Protein AF-A0A945ADV2-F1 (afdb_monomer)

Radius of gyration: 23.82 Å; Cα contacts (8 Å, |Δi|>4): 650; chains: 1; bounding box: 67×57×73 Å

Nearest PDB structures (foldseek):
  8qcz-assembly1_A  TM=7.967E-01  e=1.293E-04  Homo sapiens
  7ckr-assembly1_A  TM=7.536E-01  e=7.259E-02  Homo sapiens
  6m20-assembly3_C  TM=5.497E-01  e=1.078E-02  Plasmodium falciparum
  6rw3-assembly3_C  TM=5.373E-01  e=2.592E-02  Plasmodium falciparum
  6oop-assembly1_A  TM=4.706E-01  e=1.534E+00  Escherichia coli

Solvent-accessible surface area (backbone atoms only — not comparable to full-atom values): 22846 Å² total; per-residue (Å²): 105,57,68,54,48,44,46,34,51,64,54,37,56,78,65,47,19,10,28,49,30,8,37,59,48,13,55,56,53,28,46,61,48,50,45,70,58,49,49,61,51,50,24,48,51,33,42,73,72,71,43,55,74,81,51,16,57,55,52,38,52,50,51,55,51,50,52,54,51,52,51,52,53,47,50,68,74,76,54,64,67,32,84,94,38,40,66,72,58,36,38,73,70,68,77,39,82,73,89,69,84,81,75,59,35,56,59,56,31,70,68,37,67,44,43,56,36,44,11,53,43,32,10,47,21,47,2,45,51,55,32,46,71,72,40,35,27,56,48,35,21,74,76,70,67,38,55,65,68,60,13,41,51,58,33,41,57,48,42,56,41,23,70,48,30,7,23,49,18,0,40,55,11,25,54,32,26,75,77,50,38,69,63,20,14,42,51,43,28,28,52,31,26,37,51,21,10,51,29,31,36,53,32,30,68,50,87,49,67,73,60,29,53,54,32,40,50,55,19,35,41,25,31,31,15,25,46,4,10,48,44,36,43,56,64,72,75,41,72,88,23,34,59,39,38,48,43,51,22,54,50,20,16,60,52,26,20,52,57,54,46,53,50,73,67,37,89,91,51,54,72,43,55,42,39,31,52,49,11,52,50,22,34,60,44,22,61,41,43,77,62,56,72,77,56,72,65,61,46,50,51,53,47,54,51,28,54,49,54,51,48,54,49,46,63,73,39,69,86,72,81,83,88,82,86,89,71,59,75,79,60,46,68,79,64,62,48,74,65,40,53,49,37,30,52,50,9,47,53,33,19,54,50,15,52,52,39,69,77,38,45,75,58,43,26,53,60,45,76,37,95,52,76,67,21,44,52,50,34,52,48,46,32,46,27,21,32,52,22,10,47,29,23,33,56,8,38,60,24,38,58,24,23,47,51,38,31,55,45,42,51,48,41,47,66,66,64,32,63,86,57,54,92,84,43,94,62,59,61,56,54,53,48,50,51,51,34,53,52,24,53,49,32,42,71,75,37,42,46,87,81,15,55,46,39,66,67,77,105

Mean predicted aligned error: 9.59 Å

Secondary structure (DSSP, 8-state):
-HHHHHHHHHHS-TTTHHHHHHHHHHHHHHHHHHHHHHHHHHHHHHHHTT--HHHHHHHHHHHHHHHHHHHHHHHHHH--SBTTB-HHHHHHTT-S--------HHHHHHH-HHHHHHHHHHHHHHHHHHHHHHHHHHHHHHHH---HHHHHHHHHHHHHGGGTHHHHHHHHHHHHHHHHHHHHHHHHHHHHHHHHHHHHHHHHT--SHHHHHHHHHHHHHHHHHHHHHHHHHGGGT-STTHHHHHHHHHHHHHHHHHHHHHHHT-TT--HHHHHHHHHHHHHHHHGGGGG----HHHHHHHHHHHHHHHHHHHHHHTTS--------HHHHHTT--HHHHHHHHHHHHHHHHHHHHHHTHHHHHHHTTSSSHHHHHHHHHHHHIIIIIHHHHHHTSSHHHHHHHHHHHHHHHHHHTSTTS-TTSS--HHHHHHHHHHHHHHHHHH-S-SSSHHHHHH-

pLDDT: mean 84.76, std 11.33, range [42.41, 98.5]

Foldseek 3Di:
DLVQLLQLLQADFLLCSLLSNLQSVLVVLLVLLVCVVVLVVQLVVVVVVVDDNVVSNVVSVVVVVVVVVVVVVCCVPVDASYPVGHPVVCVVVVNDDDPDPPPCLLVVLVPQPLLVLLLQLLLLQLLVLLQLLVCQLVCCCVQVVDDSLVSNLLSSLLSNLSNPLSSVLSNCLSVLCLVPNLVRLLVSLLVLLLQLLVLLLVLLPDNDVLVNSVSSNSNSSSSSSNNSSSSSNLCLQDVSSSSSSSVSSVVSSVVSNVVLNVLVVDPVDDSSRSSNVSSVSSNVSSVSSVVNDDDPVSRVVSNVSNVVVVVVVCVVCVVPDDDDDDDDPVVCVVVDDPLLVVQQVLLVVLLVVLSVCVVVVVVQLVLLPHDDSVSSNLSSLSSSLSNVLSPCSNQQHVNLVSLVSNLVNLVSCCVRVCVVPDPPDPDCVNVVSVVSNVSSVVCNVVDRDDRHPVNVVVD

Sequence (459 aa):
FVITQYHTSVMFAPNCVGTANATSAGWGNLGGGVTQIIMPLIFAVFIALGFGDFWSWRLSMVVAGVVCIITGIAYYFFTTDLPDGNFKELRAQGKYRTKEKVSGTFWEAAKDRRVWALFLIYGTCFGIELTINNIAALYFKDYFGLGLKTAGLVAGLFGLMNIFARTTGGIIGDLFGQHAGLKGRVRWLFIALCVEGVALMVFSQMKVLPIAIGSMIVFSLFVQMSEGATYSVVPFINKRALGSVAGIVGAGGNMGAVCAGFLFRSEALTWPQALLILGVVVFCFSFLTYLVTFEPEAEAEAKKETDRAVQERKEAIAGKERGIDIPMIPEMLSKLQPMDILRVYLGIALALKGIYFILNMDEVERLAGGVGLMEDVVAWFVVFAHVVGGACLAIGFVTRLSAGLNAAVLLGAIMFVHSNEGLFAASQGLQLSLFALVTLLLLIWRGSGRYSVDHLFKT

Structure (mmCIF, N/CA/C/O backbone):
data_AF-A0A945ADV2-F1
#
_entry.id   AF-A0A945ADV2-F1
#
loop_
_atom_site.group_PDB
_atom_site.id
_atom_site.type_symbol
_atom_site.label_atom_id
_atom_site.label_alt_id
_atom_site.label_comp_id
_atom_site.label_asym_id
_atom_site.label_entity_id
_atom_site.label_seq_id
_atom_site.pdbx_PDB_ins_code
_atom_site.Cartn_x
_atom_site.Cartn_y
_atom_site.Cartn_z
_atom_site.occupancy
_atom_site.B_iso_or_equiv
_atom_site.auth_seq_id
_atom_site.auth_comp_id
_atom_site.auth_asym_id
_atom_site.auth_atom_id
_atom_site.pdbx_PDB_model_num
ATOM 1 N N . PHE A 1 1 ? 6.226 0.079 12.571 1.00 80.25 1 PHE A N 1
ATOM 2 C CA . PHE A 1 1 ? 4.929 -0.510 12.184 1.00 80.25 1 PHE A CA 1
ATOM 3 C C . PHE A 1 1 ? 3.993 -0.737 13.375 1.00 80.25 1 PHE A C 1
ATOM 5 O O . PHE A 1 1 ? 3.040 0.015 13.491 1.00 80.25 1 PHE A O 1
ATOM 12 N N . VAL A 1 2 ? 4.241 -1.693 14.288 1.00 82.31 2 VAL A N 1
ATOM 13 C CA . VAL A 1 2 ? 3.285 -2.024 15.380 1.00 82.31 2 VAL A CA 1
ATOM 14 C C . VAL A 1 2 ? 2.953 -0.825 16.276 1.00 82.31 2 VAL A C 1
ATOM 16 O O . VAL A 1 2 ? 1.782 -0.564 16.528 1.00 82.31 2 VAL A O 1
ATOM 19 N N . ILE A 1 3 ? 3.970 -0.065 16.703 1.00 85.56 3 ILE A N 1
ATOM 20 C CA . ILE A 1 3 ? 3.783 1.163 17.498 1.00 85.56 3 ILE A CA 1
ATOM 21 C C . ILE A 1 3 ? 2.885 2.150 16.748 1.00 85.56 3 ILE A C 1
ATOM 23 O O . ILE A 1 3 ? 1.930 2.660 17.317 1.00 85.56 3 ILE A O 1
ATOM 27 N N . THR A 1 4 ? 3.154 2.358 15.457 1.00 88.12 4 THR A N 1
ATOM 28 C CA . THR A 1 4 ? 2.359 3.224 14.583 1.00 88.12 4 THR A CA 1
ATOM 29 C C . THR A 1 4 ? 0.907 2.768 14.535 1.00 88.12 4 THR A C 1
ATOM 31 O O . THR A 1 4 ? 0.040 3.577 14.816 1.00 88.12 4 THR A O 1
ATOM 34 N N . GLN A 1 5 ? 0.646 1.482 14.266 1.00 86.62 5 GLN A N 1
ATOM 35 C CA . GLN A 1 5 ? -0.713 0.935 14.169 1.00 86.62 5 GLN A CA 1
ATOM 36 C C . GLN A 1 5 ? -1.489 1.048 15.479 1.00 86.62 5 GLN A C 1
ATOM 38 O O . GLN A 1 5 ? -2.666 1.400 15.472 1.00 86.62 5 GLN A O 1
ATOM 43 N N . TYR A 1 6 ? -0.831 0.779 16.609 1.00 87.38 6 TYR A N 1
ATOM 44 C CA . TYR A 1 6 ? -1.424 1.001 17.922 1.00 87.38 6 TYR A CA 1
ATOM 45 C C . TYR A 1 6 ? -1.772 2.481 18.113 1.00 87.38 6 TYR A C 1
ATOM 47 O O . TYR A 1 6 ? -2.902 2.804 18.467 1.00 87.38 6 TYR A O 1
ATOM 55 N N . HIS A 1 7 ? -0.821 3.372 17.829 1.00 89.06 7 HIS A N 1
ATOM 56 C CA . HIS A 1 7 ? -0.979 4.799 18.062 1.00 89.06 7 HIS A CA 1
ATOM 57 C C . HIS A 1 7 ? -2.060 5.426 17.169 1.00 89.06 7 HIS A C 1
ATOM 59 O 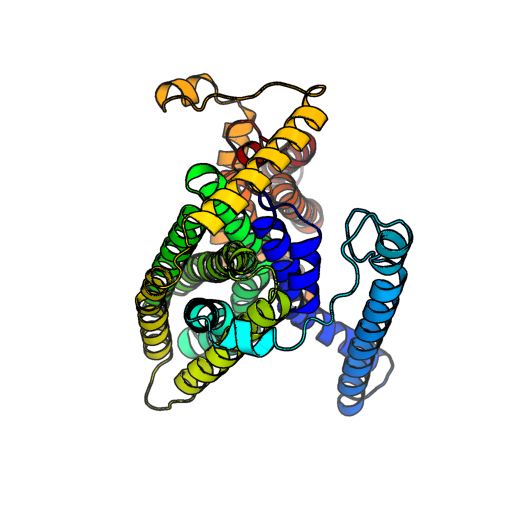O . HIS A 1 7 ? -2.933 6.134 17.660 1.00 89.06 7 HIS A O 1
ATOM 65 N N . THR A 1 8 ? -2.087 5.113 15.871 1.00 89.12 8 THR A N 1
ATOM 66 C CA . THR A 1 8 ? -3.159 5.587 14.985 1.00 89.12 8 THR A CA 1
ATOM 67 C C . THR A 1 8 ? -4.518 5.022 15.380 1.00 89.12 8 THR A C 1
ATOM 69 O O . THR A 1 8 ? -5.509 5.743 15.331 1.00 89.12 8 THR A O 1
ATOM 72 N N . SER A 1 9 ? -4.578 3.779 15.860 1.00 86.81 9 SER A N 1
ATOM 73 C CA . SER A 1 9 ? -5.843 3.176 16.292 1.00 86.81 9 SER A CA 1
ATOM 74 C C . SER A 1 9 ? -6.433 3.804 17.560 1.00 86.81 9 SER A C 1
ATOM 76 O O . SER A 1 9 ? -7.646 3.764 17.730 1.00 86.81 9 SER A O 1
ATOM 78 N N . VAL A 1 10 ? -5.607 4.373 18.447 1.00 87.81 10 VAL A N 1
ATOM 79 C CA . VAL A 1 10 ? -6.088 5.100 19.643 1.00 87.81 10 VAL A CA 1
ATOM 80 C C . VAL A 1 10 ? -6.312 6.594 19.385 1.00 87.81 10 VAL A C 1
ATOM 82 O O . VAL A 1 10 ? -7.038 7.235 20.139 1.00 87.81 10 VAL A O 1
ATOM 85 N N . MET A 1 11 ? -5.710 7.141 18.325 1.00 89.44 11 MET A N 1
ATOM 86 C CA . MET A 1 11 ? -5.826 8.552 17.936 1.00 89.44 11 MET A CA 1
ATOM 87 C C . MET A 1 11 ? -7.062 8.858 17.092 1.00 89.44 11 MET A C 1
ATOM 89 O O . MET A 1 11 ? -7.587 9.968 17.151 1.00 89.44 11 MET A O 1
ATOM 93 N N . PHE A 1 12 ? -7.515 7.902 16.282 1.00 89.00 12 PHE A N 1
ATOM 94 C CA . PHE A 1 12 ? -8.583 8.126 15.313 1.00 89.00 12 PHE A CA 1
ATOM 95 C C . PHE A 1 12 ? -9.857 7.373 15.680 1.00 89.00 12 PHE A C 1
ATOM 97 O O . PHE A 1 12 ? -9.830 6.240 16.158 1.00 89.00 12 PHE A O 1
ATOM 104 N N . ALA A 1 13 ? -10.994 8.019 15.429 1.00 85.12 13 ALA A N 1
ATOM 105 C CA . ALA A 1 13 ? -12.302 7.469 15.737 1.00 85.12 13 ALA A CA 1
ATOM 106 C C . ALA A 1 13 ? -12.681 6.300 14.796 1.00 85.12 13 ALA A C 1
ATOM 108 O O . ALA A 1 13 ? -12.199 6.227 13.659 1.00 85.12 13 ALA A O 1
ATOM 109 N N . PRO A 1 14 ? -13.588 5.395 15.220 1.00 82.25 14 PRO A N 1
ATOM 110 C CA . PRO A 1 14 ? -13.982 4.210 14.448 1.00 82.25 14 PRO A CA 1
ATOM 111 C C . PRO A 1 14 ? -14.476 4.457 13.021 1.00 82.25 14 PRO A C 1
ATOM 113 O O . PRO A 1 14 ? -14.420 3.550 12.194 1.00 82.25 14 PRO A O 1
ATOM 116 N N . ASN A 1 15 ? -14.960 5.660 12.715 1.00 78.69 15 ASN A N 1
ATOM 117 C CA . ASN A 1 15 ? -15.434 6.045 11.388 1.00 78.69 15 ASN A CA 1
ATOM 118 C C . ASN A 1 15 ? -14.303 6.320 10.379 1.00 78.69 15 ASN A C 1
ATOM 120 O O . ASN A 1 15 ? -14.585 6.318 9.183 1.00 78.69 15 ASN A O 1
ATOM 124 N N . CYS A 1 16 ? -13.067 6.565 10.834 1.00 82.94 16 CYS A N 1
ATOM 125 C CA . CYS A 1 16 ? -11.906 6.866 9.980 1.00 82.94 16 CYS A CA 1
ATOM 126 C C . CYS A 1 16 ? -10.620 6.105 10.359 1.00 82.94 16 CYS A C 1
ATOM 128 O O . CYS A 1 16 ? -9.561 6.324 9.763 1.00 82.94 16 CYS A O 1
ATOM 130 N N . VAL A 1 17 ? -10.683 5.221 11.359 1.00 87.06 17 VAL A N 1
ATOM 131 C CA . VAL A 1 17 ? -9.510 4.499 11.871 1.00 87.06 17 VAL A CA 1
ATOM 132 C C . VAL A 1 17 ? -8.851 3.613 10.809 1.00 87.06 17 VAL A C 1
ATOM 134 O O . VAL A 1 17 ? -7.625 3.504 10.785 1.00 87.06 17 VAL A O 1
ATOM 137 N N . GLY A 1 18 ? -9.629 3.027 9.889 1.00 86.12 18 GLY A N 1
ATOM 138 C CA . GLY A 1 18 ? -9.088 2.223 8.794 1.00 86.12 18 GLY A CA 1
ATOM 139 C C . GLY A 1 18 ? -8.242 3.062 7.844 1.00 86.12 18 GLY A C 1
ATOM 140 O O . GLY A 1 18 ? -7.114 2.692 7.526 1.00 86.12 18 GLY A O 1
ATOM 141 N N . THR A 1 19 ? -8.742 4.234 7.465 1.00 85.12 19 THR A N 1
ATOM 142 C CA . THR A 1 19 ? -8.039 5.231 6.652 1.00 85.12 19 THR A CA 1
ATOM 143 C C . THR A 1 19 ? -6.745 5.679 7.319 1.00 85.12 19 THR A C 1
ATOM 145 O O . THR A 1 19 ? -5.693 5.697 6.676 1.00 85.12 19 THR A O 1
ATOM 148 N N . ALA A 1 20 ? -6.798 6.017 8.610 1.00 87.06 20 ALA A N 1
ATOM 149 C CA . ALA A 1 20 ? -5.639 6.493 9.357 1.00 87.06 20 ALA A CA 1
ATOM 150 C C . ALA A 1 20 ? -4.543 5.422 9.460 1.00 87.06 20 ALA A C 1
ATOM 152 O O . ALA A 1 20 ? -3.382 5.685 9.138 1.00 8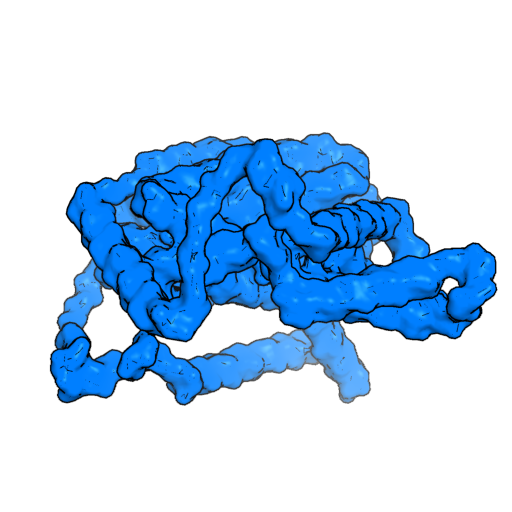7.06 20 ALA A O 1
ATOM 153 N N . ASN A 1 21 ? -4.921 4.198 9.841 1.00 89.00 21 ASN A N 1
ATOM 154 C CA . ASN A 1 21 ? -4.012 3.057 9.930 1.00 89.00 21 ASN A CA 1
ATOM 155 C C . ASN A 1 21 ? -3.393 2.698 8.579 1.00 89.00 21 ASN A C 1
ATOM 157 O O . ASN A 1 21 ? -2.191 2.437 8.493 1.00 89.00 21 ASN A O 1
ATOM 161 N N . ALA A 1 22 ? -4.204 2.683 7.521 1.00 87.88 22 ALA A N 1
ATOM 162 C CA . ALA A 1 22 ? -3.747 2.335 6.187 1.00 87.88 22 ALA A CA 1
ATOM 163 C C . ALA A 1 22 ? -2.818 3.404 5.599 1.00 87.88 22 ALA A C 1
ATOM 165 O O . ALA A 1 22 ? -1.824 3.061 4.963 1.00 87.88 22 ALA A O 1
ATOM 166 N N . THR A 1 23 ? -3.093 4.684 5.860 1.00 86.19 23 THR A N 1
ATOM 167 C CA . THR A 1 23 ? -2.249 5.797 5.401 1.00 86.19 23 THR A CA 1
ATOM 168 C C . THR A 1 23 ? -0.904 5.815 6.104 1.00 86.19 23 THR A C 1
ATOM 170 O O . THR A 1 23 ? 0.130 5.886 5.442 1.00 86.19 23 THR A O 1
ATOM 173 N N . SER A 1 24 ? -0.895 5.689 7.434 1.00 87.75 24 SER A N 1
ATOM 174 C CA . SER A 1 24 ? 0.354 5.660 8.197 1.00 87.75 24 SER A CA 1
ATOM 175 C C . SER A 1 24 ? 1.222 4.456 7.818 1.00 87.75 24 SER A C 1
ATOM 177 O O . SER A 1 24 ? 2.439 4.586 7.686 1.00 87.75 24 SER A O 1
ATOM 179 N N . ALA A 1 25 ? 0.605 3.294 7.580 1.00 85.50 25 ALA A N 1
ATOM 180 C CA . ALA A 1 25 ? 1.302 2.109 7.097 1.00 85.50 25 ALA A CA 1
ATOM 181 C C . ALA A 1 25 ? 1.813 2.249 5.658 1.00 85.50 25 ALA A C 1
ATOM 183 O O . ALA A 1 25 ? 2.952 1.878 5.394 1.00 85.50 25 ALA A O 1
ATOM 184 N N . GLY A 1 26 ? 1.001 2.784 4.740 1.00 82.31 26 GLY A N 1
ATOM 185 C CA . GLY A 1 26 ? 1.375 2.965 3.333 1.00 82.31 26 GLY A CA 1
ATOM 186 C C . GLY A 1 26 ? 2.580 3.885 3.177 1.00 82.31 26 GLY A C 1
ATOM 187 O O . GLY A 1 26 ? 3.540 3.546 2.490 1.00 82.31 26 GLY A O 1
ATOM 188 N N . TRP A 1 27 ? 2.601 4.996 3.917 1.00 81.00 27 TRP A N 1
ATOM 189 C CA . TRP A 1 27 ? 3.775 5.869 3.995 1.00 81.00 27 TRP A CA 1
ATOM 190 C C . TRP A 1 27 ? 4.989 5.198 4.644 1.00 81.00 27 TRP A C 1
ATOM 192 O O . TRP A 1 27 ? 6.120 5.461 4.246 1.00 81.00 27 TRP A O 1
ATOM 202 N N . GLY A 1 28 ? 4.774 4.302 5.610 1.00 80.94 28 GLY A N 1
ATOM 203 C CA . GLY A 1 28 ? 5.842 3.458 6.144 1.00 80.94 28 GLY A CA 1
ATOM 204 C C . GLY A 1 28 ? 6.457 2.545 5.075 1.00 80.94 28 GLY A C 1
ATOM 205 O O . GLY A 1 28 ? 7.679 2.490 4.956 1.00 80.94 28 GLY A O 1
ATOM 206 N N . ASN A 1 29 ? 5.624 1.876 4.270 1.00 78.38 29 ASN A N 1
ATOM 207 C CA . ASN A 1 29 ? 6.068 0.978 3.195 1.00 78.38 29 ASN A CA 1
ATOM 208 C C . ASN A 1 29 ? 6.735 1.723 2.030 1.00 78.38 29 ASN A C 1
ATOM 210 O O . ASN A 1 29 ? 7.692 1.210 1.453 1.00 78.38 29 ASN A O 1
ATOM 214 N N . LEU A 1 30 ? 6.305 2.958 1.732 1.00 72.56 30 LEU A N 1
ATOM 215 C CA . LEU A 1 30 ? 6.977 3.839 0.768 1.00 72.56 30 LEU A CA 1
ATOM 216 C C . LEU A 1 30 ? 8.471 4.004 1.083 1.00 72.56 30 LEU A C 1
ATOM 218 O O . LEU A 1 30 ? 9.280 4.132 0.162 1.00 72.56 30 LEU A O 1
ATOM 222 N N . GLY A 1 31 ? 8.843 3.952 2.368 1.00 70.31 31 GLY A N 1
ATOM 223 C CA . GLY A 1 31 ? 10.234 3.973 2.807 1.00 70.31 31 GLY A CA 1
ATOM 224 C C . GLY A 1 31 ? 11.104 2.965 2.054 1.00 70.31 31 GLY A C 1
ATOM 225 O O . GLY A 1 31 ? 12.193 3.327 1.632 1.00 70.31 31 GLY A O 1
ATOM 226 N N . GLY A 1 32 ? 10.601 1.756 1.774 1.00 67.62 32 GLY A N 1
ATOM 227 C CA . GLY A 1 32 ? 11.333 0.743 1.009 1.00 67.62 32 GLY A CA 1
ATOM 228 C C . GLY A 1 32 ? 11.719 1.212 -0.397 1.00 67.62 32 GLY A C 1
ATOM 229 O O . GLY A 1 32 ? 12.875 1.076 -0.787 1.00 67.62 32 GLY A O 1
ATOM 230 N N . GLY A 1 33 ? 10.787 1.830 -1.130 1.00 66.12 33 GLY A N 1
ATOM 231 C CA . GLY A 1 33 ? 11.056 2.385 -2.462 1.00 66.12 33 GLY A CA 1
ATOM 232 C C . GLY A 1 33 ? 11.970 3.613 -2.419 1.00 66.12 33 GLY A C 1
ATOM 233 O O . GLY A 1 33 ? 12.912 3.721 -3.200 1.00 66.12 33 GLY A O 1
ATOM 234 N N . VAL A 1 34 ? 11.750 4.512 -1.457 1.00 70.62 34 VAL A N 1
ATOM 235 C CA . VAL A 1 34 ? 12.578 5.714 -1.263 1.00 70.62 34 VAL A CA 1
ATOM 236 C C . VAL A 1 34 ? 14.022 5.346 -0.908 1.00 70.62 34 VAL A C 1
ATOM 238 O O . VAL A 1 34 ? 14.957 5.953 -1.428 1.00 70.62 34 VAL A O 1
ATOM 241 N N . THR A 1 35 ? 14.234 4.327 -0.072 1.00 75.75 35 THR A N 1
ATOM 242 C CA . THR A 1 35 ? 15.567 3.840 0.308 1.00 75.75 35 THR A CA 1
ATOM 243 C C . THR A 1 35 ? 16.356 3.335 -0.904 1.00 75.75 35 THR A C 1
ATOM 245 O O . THR A 1 35 ? 17.557 3.592 -0.964 1.00 75.75 35 THR A O 1
ATOM 248 N N . GLN A 1 36 ? 15.707 2.710 -1.897 1.00 68.31 36 GLN A N 1
ATOM 249 C CA . GLN A 1 36 ? 16.376 2.268 -3.134 1.00 68.31 36 GLN A CA 1
ATOM 250 C C . GLN A 1 36 ? 16.955 3.437 -3.949 1.00 68.31 36 GLN A C 1
ATOM 252 O O . GLN A 1 36 ? 17.945 3.257 -4.650 1.00 68.31 36 GLN A O 1
ATOM 257 N N . ILE A 1 37 ? 16.375 4.638 -3.834 1.00 67.69 37 ILE A N 1
ATOM 258 C CA . ILE A 1 37 ? 16.847 5.852 -4.521 1.00 67.69 37 ILE A CA 1
ATOM 259 C C . ILE A 1 37 ? 17.847 6.616 -3.646 1.00 67.69 37 ILE A C 1
ATOM 261 O O . ILE A 1 37 ? 18.909 7.022 -4.111 1.00 67.69 37 ILE A O 1
ATOM 265 N N . ILE A 1 38 ? 17.531 6.809 -2.364 1.00 78.12 38 ILE A N 1
ATOM 266 C CA . ILE A 1 38 ? 18.327 7.650 -1.462 1.00 78.12 38 ILE A CA 1
ATOM 267 C C . ILE A 1 38 ? 19.651 6.982 -1.074 1.00 78.12 38 ILE A C 1
ATOM 269 O O . ILE A 1 38 ? 20.669 7.667 -0.987 1.00 78.12 38 ILE A O 1
ATOM 273 N N . MET A 1 39 ? 19.681 5.664 -0.851 1.00 84.50 39 MET A N 1
ATOM 274 C CA . MET A 1 39 ? 20.900 5.001 -0.370 1.00 84.50 39 MET A CA 1
ATOM 275 C C . MET A 1 39 ? 22.060 5.055 -1.372 1.00 84.50 39 MET A C 1
ATOM 277 O O . MET A 1 39 ? 23.166 5.386 -0.941 1.00 84.50 39 MET A O 1
ATOM 281 N N . PRO A 1 40 ? 21.857 4.821 -2.685 1.00 79.62 40 PRO A N 1
ATOM 282 C CA . PRO A 1 40 ? 22.904 5.045 -3.681 1.00 79.62 40 PRO A CA 1
ATOM 283 C C . PRO A 1 40 ? 23.420 6.489 -3.716 1.00 79.62 40 PRO A C 1
ATOM 285 O O . PRO A 1 40 ? 24.613 6.701 -3.919 1.00 79.62 40 PRO A O 1
ATOM 288 N N . LEU A 1 41 ? 22.561 7.485 -3.475 1.00 80.62 41 LEU A N 1
ATOM 289 C CA . LEU A 1 41 ? 22.972 8.892 -3.428 1.00 80.62 41 LEU A CA 1
ATOM 290 C C . LEU A 1 41 ? 23.826 9.195 -2.194 1.00 80.62 41 LEU A C 1
ATOM 292 O O . LEU A 1 41 ? 24.864 9.840 -2.316 1.00 80.62 41 LEU A O 1
ATOM 296 N N . ILE A 1 42 ? 23.442 8.685 -1.020 1.00 89.81 42 ILE A N 1
ATOM 297 C CA . ILE A 1 42 ? 24.259 8.797 0.200 1.00 89.81 42 ILE A CA 1
ATOM 298 C C . ILE A 1 42 ? 25.613 8.104 -0.009 1.00 89.81 42 ILE A C 1
ATOM 300 O O . ILE A 1 42 ? 26.653 8.663 0.339 1.00 89.81 42 ILE A O 1
ATOM 304 N N . PHE A 1 43 ? 25.617 6.924 -0.631 1.00 90.19 43 PHE A N 1
ATOM 305 C CA . PHE A 1 43 ? 26.845 6.225 -1.000 1.00 90.19 43 PHE A CA 1
ATOM 306 C C . PHE A 1 43 ? 27.725 7.079 -1.924 1.00 90.19 43 PHE A C 1
ATOM 308 O O . PHE A 1 43 ? 28.915 7.238 -1.654 1.00 90.19 43 PHE A O 1
ATOM 315 N N . ALA A 1 44 ? 27.144 7.679 -2.967 1.00 86.38 44 ALA A N 1
ATOM 316 C CA . ALA A 1 44 ? 27.860 8.539 -3.907 1.00 86.38 44 ALA A CA 1
ATOM 317 C C . ALA A 1 44 ? 28.464 9.776 -3.226 1.00 86.38 44 ALA A C 1
ATOM 319 O O . ALA A 1 44 ? 29.576 10.172 -3.568 1.00 86.38 44 ALA A O 1
ATOM 320 N N . VAL A 1 45 ? 27.790 10.343 -2.219 1.00 92.44 45 VAL A N 1
ATOM 321 C CA . VAL A 1 45 ? 28.354 11.420 -1.389 1.00 92.44 45 VAL A CA 1
ATOM 322 C C . VAL A 1 45 ? 29.626 10.949 -0.681 1.00 92.44 45 VAL A C 1
ATOM 324 O O . VAL A 1 45 ? 30.629 11.653 -0.717 1.00 92.44 45 VAL A O 1
ATOM 327 N N . PHE A 1 46 ? 29.643 9.751 -0.089 1.00 95.31 46 PHE A N 1
ATOM 328 C CA . PHE A 1 46 ? 30.856 9.232 0.555 1.00 95.31 46 PHE A CA 1
ATOM 329 C C . PHE A 1 46 ? 31.983 8.929 -0.440 1.00 95.31 46 PHE A C 1
ATOM 331 O O . PHE A 1 46 ? 33.140 9.223 -0.144 1.00 95.31 46 PHE A O 1
ATOM 338 N N . ILE A 1 47 ? 31.665 8.430 -1.637 1.00 93.19 47 ILE A N 1
ATOM 339 C CA . ILE A 1 47 ? 32.658 8.298 -2.715 1.00 93.19 47 ILE A CA 1
ATOM 340 C C . ILE A 1 47 ? 33.239 9.669 -3.090 1.00 93.19 47 ILE A C 1
ATOM 342 O O . ILE A 1 47 ? 34.457 9.819 -3.168 1.00 93.19 47 ILE A O 1
ATOM 346 N N . ALA A 1 48 ? 32.393 10.690 -3.254 1.00 93.31 48 ALA A N 1
ATOM 347 C CA . ALA A 1 48 ? 32.827 12.050 -3.575 1.00 93.31 48 ALA A CA 1
ATOM 348 C C . ALA A 1 48 ? 33.692 12.683 -2.468 1.00 93.31 48 ALA A C 1
ATOM 350 O O . ALA A 1 48 ? 34.555 13.510 -2.755 1.00 93.31 48 ALA A O 1
ATOM 351 N N . LEU A 1 49 ? 33.503 12.266 -1.213 1.00 94.38 49 LEU A N 1
ATOM 352 C CA . LEU A 1 49 ? 34.338 12.653 -0.070 1.00 94.38 49 LEU A CA 1
ATOM 353 C C . LEU A 1 49 ? 35.671 11.881 0.011 1.00 94.38 49 LEU A C 1
ATOM 355 O O . LEU A 1 49 ? 36.454 12.119 0.928 1.00 94.38 49 LEU A O 1
ATOM 359 N N . GLY A 1 50 ? 35.943 10.973 -0.931 1.00 94.69 50 GLY A N 1
ATOM 360 C CA . GLY A 1 50 ? 37.204 10.235 -1.035 1.00 94.69 50 GLY A CA 1
ATOM 361 C C . GLY A 1 50 ? 37.237 8.895 -0.295 1.00 94.69 50 GLY A C 1
ATOM 362 O O . GLY A 1 50 ? 38.307 8.299 -0.170 1.00 94.69 50 GLY A O 1
ATOM 363 N N . PHE A 1 51 ? 36.100 8.391 0.197 1.00 95.12 51 PHE A N 1
ATOM 364 C CA . PHE A 1 51 ? 36.032 7.043 0.766 1.00 95.12 51 PHE A CA 1
ATOM 365 C C . PHE A 1 51 ? 35.980 5.985 -0.345 1.00 95.12 51 PHE A C 1
ATOM 367 O O . PHE A 1 51 ? 35.370 6.196 -1.388 1.00 95.12 51 PHE A O 1
ATOM 374 N N . GLY A 1 52 ? 36.593 4.820 -0.116 1.00 94.75 52 GLY A N 1
ATOM 375 C CA . GLY A 1 52 ? 36.432 3.661 -1.002 1.00 94.75 52 GLY A CA 1
ATOM 376 C C . GLY A 1 52 ? 35.125 2.904 -0.742 1.00 94.75 52 GLY A C 1
ATOM 377 O O . GLY A 1 52 ? 34.579 2.970 0.363 1.00 94.75 52 GLY A O 1
ATOM 378 N N . ASP A 1 53 ? 34.673 2.111 -1.718 1.00 90.69 53 ASP A N 1
ATOM 379 C CA . ASP A 1 53 ? 33.405 1.355 -1.702 1.00 90.69 53 ASP A CA 1
ATOM 380 C C . ASP A 1 53 ? 33.137 0.608 -0.386 1.00 90.69 53 ASP A C 1
ATOM 382 O O . ASP A 1 53 ? 32.018 0.616 0.137 1.00 90.69 53 ASP A O 1
ATOM 386 N N . PHE A 1 54 ? 34.182 -0.004 0.184 1.00 91.25 54 PHE A N 1
ATOM 387 C CA . PHE A 1 54 ? 34.106 -0.741 1.445 1.00 91.25 54 PHE A CA 1
ATOM 388 C C . PHE A 1 54 ? 33.611 0.126 2.614 1.00 91.25 54 PHE A C 1
ATOM 390 O O . PHE A 1 54 ? 32.810 -0.338 3.433 1.00 91.25 54 PHE A O 1
ATOM 397 N N . TRP A 1 55 ? 34.085 1.370 2.710 1.00 94.62 55 TRP A N 1
ATOM 398 C CA . TRP A 1 55 ? 33.705 2.300 3.773 1.00 94.62 55 TRP A CA 1
ATOM 399 C C . TRP A 1 55 ? 32.421 3.056 3.440 1.00 94.62 55 TRP A C 1
ATOM 401 O O . TRP A 1 55 ? 31.581 3.217 4.326 1.00 94.62 55 TRP A O 1
ATOM 411 N N . SER A 1 56 ? 32.218 3.436 2.179 1.00 94.56 56 SER A N 1
ATOM 412 C CA . SER A 1 56 ? 31.052 4.211 1.742 1.00 94.56 56 SER A CA 1
ATOM 413 C C . SER A 1 56 ? 29.724 3.517 2.059 1.00 94.56 56 SER A C 1
ATOM 415 O O . SER A 1 56 ? 28.810 4.150 2.593 1.00 94.56 56 SER A O 1
ATOM 417 N N . TRP A 1 57 ? 29.617 2.198 1.852 1.00 91.75 57 TRP A N 1
ATOM 418 C CA . TRP A 1 57 ? 28.407 1.449 2.224 1.00 91.75 57 TRP A CA 1
ATOM 419 C C . TRP A 1 57 ? 28.166 1.407 3.736 1.00 91.75 57 TRP A C 1
ATOM 421 O O . TRP A 1 57 ? 27.033 1.569 4.188 1.00 91.75 57 TRP A O 1
ATOM 431 N N . ARG A 1 58 ? 29.223 1.233 4.537 1.00 95.50 58 ARG A N 1
ATOM 432 C CA . ARG A 1 58 ? 29.119 1.186 6.005 1.00 95.50 58 ARG A CA 1
ATOM 433 C C . ARG A 1 58 ? 28.681 2.529 6.570 1.00 95.50 58 ARG A C 1
ATOM 435 O O . ARG A 1 58 ? 27.766 2.575 7.386 1.00 95.50 58 ARG A O 1
ATOM 442 N N . LEU A 1 59 ? 29.296 3.611 6.101 1.00 95.75 59 LEU A N 1
ATOM 443 C CA . LEU A 1 59 ? 28.947 4.967 6.510 1.00 95.75 59 LEU A CA 1
ATOM 444 C C . LEU A 1 59 ? 27.517 5.327 6.092 1.00 95.75 59 LEU A C 1
ATOM 446 O O . LEU A 1 59 ? 26.781 5.897 6.894 1.00 95.75 59 LEU A O 1
ATOM 450 N N . SER A 1 60 ? 27.074 4.899 4.907 1.00 94.31 60 SER A N 1
ATOM 451 C CA . SER A 1 60 ? 25.678 5.068 4.476 1.00 94.31 60 SER A CA 1
ATOM 452 C C . SER A 1 60 ? 24.690 4.392 5.437 1.00 94.31 60 SER A C 1
ATOM 454 O O . SER A 1 60 ? 23.669 4.979 5.793 1.00 94.31 60 SER A O 1
ATOM 456 N N . MET A 1 61 ? 25.007 3.188 5.928 1.00 94.38 61 MET A N 1
ATOM 457 C CA . MET A 1 61 ? 24.177 2.496 6.927 1.00 94.38 61 MET A CA 1
ATOM 458 C C . MET A 1 61 ? 24.207 3.183 8.300 1.00 94.38 61 MET A C 1
ATOM 460 O O . MET A 1 61 ? 23.187 3.216 8.988 1.00 94.38 61 MET A O 1
ATOM 464 N N . VAL A 1 62 ? 25.341 3.777 8.691 1.00 96.12 62 VAL A N 1
ATOM 465 C CA . VAL A 1 62 ? 25.425 4.603 9.908 1.00 96.12 62 VAL A CA 1
ATOM 466 C C . VAL A 1 62 ? 24.505 5.817 9.795 1.00 96.12 62 VAL A C 1
ATOM 468 O O . VAL A 1 62 ? 23.758 6.086 10.733 1.00 96.12 62 VAL A O 1
ATOM 471 N N . VAL A 1 63 ? 24.489 6.506 8.648 1.00 94.94 63 VAL A N 1
ATOM 472 C CA . VAL A 1 63 ? 23.571 7.632 8.399 1.00 94.94 63 VAL A CA 1
ATOM 473 C C . VAL A 1 63 ? 22.114 7.195 8.568 1.00 94.94 63 VAL A C 1
ATOM 475 O O . VAL A 1 63 ? 21.370 7.846 9.299 1.00 94.94 63 VAL A O 1
ATOM 478 N N . ALA A 1 64 ? 21.715 6.064 7.976 1.00 91.81 64 ALA A N 1
ATOM 479 C CA . ALA A 1 64 ? 20.364 5.526 8.147 1.00 91.81 64 ALA A CA 1
ATOM 480 C C . ALA A 1 64 ? 20.030 5.244 9.627 1.00 91.81 64 ALA A C 1
ATOM 482 O O . ALA A 1 64 ? 18.954 5.606 10.106 1.00 91.81 64 ALA A O 1
ATOM 483 N N . GLY A 1 65 ? 20.971 4.663 10.381 1.00 94.75 65 GLY A N 1
ATOM 484 C CA . GLY A 1 65 ? 20.821 4.429 11.820 1.00 94.75 65 GLY A CA 1
ATOM 485 C C . GLY A 1 65 ? 20.657 5.720 12.631 1.00 94.75 65 GLY A C 1
ATOM 486 O O . GLY A 1 65 ? 19.792 5.794 13.504 1.00 94.75 65 GLY A O 1
ATOM 487 N N . VAL A 1 66 ? 21.435 6.758 12.314 1.00 96.31 66 VAL A N 1
ATOM 488 C CA . VAL A 1 66 ? 21.335 8.080 12.953 1.00 96.31 66 VAL A CA 1
ATOM 489 C C . VAL A 1 66 ? 19.975 8.720 12.681 1.00 96.31 66 VAL A C 1
ATOM 491 O O . VAL A 1 66 ? 19.347 9.216 13.616 1.00 96.31 66 VAL A O 1
ATOM 494 N N . VAL A 1 67 ? 19.478 8.659 11.440 1.00 93.06 67 VAL A N 1
ATOM 495 C CA . VAL A 1 67 ? 18.137 9.159 11.093 1.00 93.06 67 VAL A CA 1
ATOM 496 C C . VAL A 1 67 ? 17.069 8.459 11.936 1.00 93.06 67 VAL A C 1
ATOM 498 O O . VAL A 1 67 ? 16.246 9.138 12.544 1.00 93.06 67 VAL A O 1
ATOM 501 N N . CYS A 1 68 ? 17.127 7.130 12.075 1.00 92.06 68 CYS A N 1
ATOM 502 C CA . CYS A 1 68 ? 16.197 6.378 12.925 1.00 92.06 68 CYS A CA 1
ATOM 503 C C . CYS A 1 68 ? 16.232 6.822 14.398 1.00 92.06 68 CYS A C 1
ATOM 505 O O . CYS A 1 68 ? 15.177 6.951 15.023 1.00 92.06 68 CYS A O 1
ATOM 507 N N . ILE A 1 69 ? 17.421 7.080 14.957 1.00 95.69 69 ILE A N 1
ATOM 508 C CA . ILE A 1 69 ? 17.574 7.573 16.338 1.00 95.69 69 ILE A CA 1
ATOM 509 C C . ILE A 1 69 ? 16.946 8.960 16.483 1.00 95.69 69 ILE A C 1
ATOM 511 O O . ILE A 1 69 ? 16.165 9.184 17.409 1.00 95.69 69 ILE A O 1
ATOM 515 N N . ILE A 1 70 ? 17.241 9.875 15.557 1.00 96.00 70 ILE A N 1
ATOM 516 C CA . ILE A 1 70 ? 16.680 11.231 15.560 1.00 96.00 70 ILE A CA 1
ATOM 517 C C . ILE A 1 70 ? 15.153 11.174 15.460 1.00 96.00 70 ILE A C 1
ATOM 519 O O . ILE A 1 70 ? 14.469 11.852 16.224 1.00 96.00 70 ILE A O 1
ATOM 523 N N . THR A 1 71 ? 14.603 10.326 14.587 1.00 91.50 71 THR A N 1
ATOM 524 C CA . THR A 1 71 ? 13.153 10.120 14.485 1.00 91.50 71 THR A CA 1
ATOM 525 C C . THR A 1 71 ? 12.566 9.564 15.782 1.00 91.50 71 THR A C 1
ATOM 527 O O . THR A 1 71 ? 11.498 10.007 16.191 1.00 91.50 71 THR A O 1
ATOM 530 N N . GLY A 1 72 ? 13.253 8.645 16.468 1.00 91.19 72 GLY A N 1
ATOM 531 C CA . GLY A 1 72 ? 12.822 8.127 17.770 1.00 91.19 72 GLY A CA 1
ATOM 532 C C . GLY A 1 72 ? 12.789 9.199 18.864 1.00 91.19 72 GLY A C 1
ATOM 533 O O . GLY A 1 72 ? 11.820 9.283 19.617 1.00 91.19 72 GLY A O 1
ATOM 534 N N . ILE A 1 73 ? 13.809 10.061 18.913 1.00 94.62 73 ILE A N 1
ATOM 535 C CA . ILE A 1 73 ? 13.864 11.212 19.827 1.00 94.62 73 ILE A CA 1
ATOM 536 C C . ILE A 1 73 ? 12.728 12.187 19.511 1.00 94.62 73 ILE A C 1
ATOM 538 O O . ILE A 1 73 ? 11.982 12.579 20.406 1.00 94.62 73 ILE A O 1
ATOM 542 N N . ALA A 1 74 ? 12.557 12.541 18.236 1.00 92.06 74 ALA A N 1
ATOM 543 C CA . ALA A 1 74 ? 11.486 13.425 17.805 1.00 92.06 74 ALA A CA 1
ATOM 544 C C . ALA A 1 74 ? 10.109 12.847 18.165 1.00 92.06 74 ALA A C 1
ATOM 546 O O . ALA A 1 74 ? 9.273 13.551 18.720 1.00 92.06 74 ALA A O 1
ATOM 547 N N . TYR A 1 75 ? 9.891 11.552 17.936 1.00 89.31 75 TYR A N 1
ATOM 548 C CA . TYR A 1 75 ? 8.655 10.878 18.316 1.00 89.31 75 TYR A CA 1
ATOM 549 C C . TYR A 1 75 ? 8.393 10.973 19.827 1.00 89.31 75 TYR A C 1
ATOM 551 O O . TYR A 1 75 ? 7.276 11.278 20.230 1.00 89.31 75 TYR A O 1
ATOM 559 N N . TYR A 1 76 ? 9.412 10.781 20.669 1.00 88.06 76 TYR A N 1
ATOM 560 C CA . TYR A 1 76 ? 9.269 10.875 22.126 1.00 88.06 76 TYR A CA 1
ATOM 561 C C . TYR A 1 76 ? 8.877 12.280 22.613 1.00 88.06 76 TYR A C 1
ATOM 563 O O . TYR A 1 76 ? 8.096 12.398 23.553 1.00 88.06 76 TYR A O 1
ATOM 571 N N . PHE A 1 77 ? 9.404 13.340 21.992 1.00 90.31 77 PHE A N 1
ATOM 572 C CA . PHE A 1 77 ? 9.171 14.719 22.440 1.00 90.31 77 PHE A CA 1
ATOM 573 C C . PHE A 1 77 ? 8.001 15.429 21.749 1.00 90.31 77 PHE A C 1
ATOM 575 O O . PHE A 1 77 ? 7.417 16.334 22.340 1.00 90.31 77 PHE A O 1
ATOM 582 N N . PHE A 1 78 ? 7.662 15.049 20.515 1.00 88.62 78 PHE A N 1
ATOM 583 C CA . PHE A 1 78 ? 6.672 15.752 19.689 1.00 88.62 78 PHE A CA 1
ATOM 584 C C . PHE A 1 78 ? 5.362 14.980 19.489 1.00 88.62 78 PHE A C 1
ATOM 586 O O . PHE A 1 78 ? 4.534 15.404 18.686 1.00 88.62 78 PHE A O 1
ATOM 593 N N . THR A 1 79 ? 5.148 13.860 20.188 1.00 87.62 79 THR A N 1
ATOM 594 C CA . THR A 1 79 ? 3.877 13.119 20.127 1.00 87.62 79 THR A CA 1
ATOM 595 C C . THR A 1 79 ? 3.196 13.044 21.489 1.00 87.62 79 THR A C 1
ATOM 597 O O . THR A 1 79 ? 3.849 13.095 22.529 1.00 87.62 79 THR A O 1
ATOM 600 N N . THR A 1 80 ? 1.867 12.958 21.473 1.00 87.69 80 THR A N 1
ATOM 601 C CA . THR A 1 80 ? 1.026 12.710 22.651 1.00 87.69 80 THR A CA 1
ATOM 602 C C . THR A 1 80 ? 0.485 11.289 22.603 1.00 87.69 80 THR A C 1
ATOM 604 O O . THR A 1 80 ? 0.420 10.721 21.526 1.00 87.69 80 THR A O 1
ATOM 607 N N . ASP A 1 81 ? 0.079 10.709 23.733 1.00 86.56 81 ASP A N 1
ATOM 608 C CA . ASP A 1 81 ? -0.479 9.342 23.749 1.00 86.56 81 ASP A CA 1
ATOM 609 C C . ASP A 1 81 ? -1.898 9.235 23.147 1.00 86.56 81 ASP A C 1
ATOM 611 O O . ASP A 1 81 ? -2.283 8.189 22.619 1.00 86.56 81 ASP A O 1
ATOM 615 N N . LEU A 1 82 ? -2.700 10.296 23.291 1.00 86.81 82 LEU A N 1
ATOM 616 C CA . LEU A 1 82 ? -4.088 10.415 22.834 1.00 86.81 82 LEU A CA 1
ATOM 617 C C . LEU A 1 82 ? -4.341 11.820 22.253 1.00 86.81 82 LEU A C 1
ATOM 619 O O . LEU A 1 82 ? -3.550 12.738 22.512 1.00 86.81 82 LEU A O 1
ATOM 623 N N . PRO A 1 83 ? -5.465 12.030 21.537 1.00 83.56 83 PRO A N 1
ATOM 624 C CA . PRO A 1 83 ? -5.857 13.358 21.062 1.00 83.56 83 PRO A CA 1
ATOM 625 C C . PRO A 1 83 ? -6.038 14.361 22.211 1.00 83.56 83 PRO A C 1
ATOM 627 O O . PRO A 1 83 ? -5.706 15.533 22.069 1.00 83.56 83 PRO A O 1
ATOM 630 N N . ASP A 1 84 ? -6.499 13.876 23.370 1.00 83.25 84 ASP A N 1
ATOM 631 C CA . ASP A 1 84 ? -6.744 14.677 24.577 1.00 83.25 84 ASP A CA 1
ATOM 632 C C . ASP A 1 84 ? -5.488 14.900 25.444 1.00 83.25 84 ASP A C 1
ATOM 634 O O . ASP A 1 84 ? -5.567 15.522 26.505 1.00 83.25 84 ASP A O 1
ATOM 638 N N . GLY A 1 85 ? -4.330 14.373 25.031 1.00 85.94 85 GLY A N 1
ATOM 639 C CA . GLY A 1 85 ? -3.059 14.491 25.749 1.00 85.94 85 GLY A CA 1
ATOM 640 C C . GLY A 1 85 ? -2.500 13.158 26.251 1.00 85.94 85 GLY A C 1
ATOM 641 O O . GLY A 1 85 ? -2.869 12.078 25.793 1.00 85.94 85 GLY A O 1
ATOM 642 N N . ASN A 1 86 ? -1.555 13.222 27.189 1.00 87.31 86 ASN A N 1
ATOM 643 C CA . ASN A 1 86 ? -0.810 12.042 27.633 1.00 87.31 86 ASN A CA 1
ATOM 644 C C . ASN A 1 86 ? -1.565 11.226 28.686 1.00 87.31 86 ASN A C 1
ATOM 646 O O . ASN A 1 86 ? -2.227 11.775 29.572 1.00 87.31 86 ASN A O 1
ATOM 650 N N . PHE A 1 87 ? -1.368 9.901 28.694 1.00 84.81 87 PHE A N 1
ATOM 651 C CA . PHE A 1 87 ? -1.997 9.016 29.681 1.00 84.81 87 PHE A CA 1
ATOM 652 C C . PHE A 1 87 ? -1.680 9.434 31.117 1.00 84.81 87 PHE A C 1
ATOM 654 O O . PHE A 1 87 ? -2.516 9.288 32.008 1.00 84.81 87 PHE A O 1
ATOM 661 N N . LYS A 1 88 ? -0.453 9.908 31.365 1.00 85.50 88 LYS A N 1
ATOM 662 C CA . LYS A 1 88 ? -0.003 10.328 32.698 1.00 85.50 88 LYS A CA 1
ATOM 663 C C . LYS A 1 88 ? -0.817 11.518 33.214 1.00 85.50 88 LYS A C 1
ATOM 665 O O . LYS A 1 88 ? -1.246 11.501 34.364 1.00 85.50 88 LYS A O 1
ATOM 670 N N . GLU A 1 89 ? -1.055 12.505 32.360 1.00 87.38 89 GLU A N 1
ATOM 671 C CA . GLU A 1 89 ? -1.784 13.732 32.690 1.00 87.38 89 GLU A CA 1
ATOM 672 C C . GLU A 1 89 ? -3.282 13.462 32.831 1.00 87.38 89 GLU A C 1
ATOM 674 O O . GLU A 1 89 ? -3.891 13.838 33.831 1.00 87.38 89 GLU A O 1
ATOM 679 N N . LEU A 1 90 ? -3.870 12.726 31.886 1.00 86.06 90 LEU A N 1
ATOM 680 C CA . LEU A 1 90 ? -5.296 12.405 31.906 1.00 86.06 90 LEU A CA 1
ATOM 681 C C . LEU A 1 90 ? -5.684 11.528 33.105 1.00 86.06 90 LEU A C 1
ATOM 683 O O . LEU A 1 90 ? -6.747 11.722 33.697 1.00 86.06 90 LEU A O 1
ATOM 687 N N . ARG A 1 91 ? -4.810 10.594 33.511 1.00 84.38 91 ARG A N 1
ATOM 688 C CA . ARG A 1 91 ? -5.001 9.803 34.739 1.00 84.38 91 ARG A CA 1
ATOM 689 C C . ARG A 1 91 ? -4.879 10.657 35.996 1.00 84.38 91 ARG A C 1
ATOM 691 O O . ARG A 1 91 ? -5.663 10.459 36.917 1.00 84.38 91 ARG A O 1
ATOM 698 N N . ALA A 1 92 ? -3.940 11.603 36.033 1.00 85.44 92 ALA A N 1
ATOM 699 C CA . ALA A 1 92 ? -3.814 12.535 37.155 1.00 85.44 92 ALA A CA 1
ATOM 700 C C . ALA A 1 92 ? -5.057 13.432 37.301 1.00 85.44 92 ALA A C 1
ATOM 702 O O . ALA A 1 92 ? -5.437 13.775 38.414 1.00 85.44 92 ALA A O 1
ATOM 703 N N . GLN A 1 93 ? -5.725 13.756 36.189 1.00 86.62 93 GLN A N 1
ATOM 704 C CA . GLN A 1 93 ? -6.980 14.517 36.161 1.00 86.62 93 GLN A CA 1
ATOM 705 C C . GLN A 1 93 ? -8.238 13.664 36.420 1.00 86.62 93 GLN A C 1
ATOM 707 O O . GLN A 1 93 ? -9.343 14.200 36.399 1.00 86.62 93 GLN A O 1
ATOM 712 N N . GLY A 1 94 ? -8.112 12.342 36.594 1.00 82.06 94 GLY A N 1
ATOM 713 C CA . GLY A 1 94 ? -9.259 11.435 36.732 1.00 82.06 94 GLY A CA 1
ATOM 714 C C . GLY A 1 94 ? -10.110 11.276 35.462 1.00 82.06 94 GLY A C 1
ATOM 715 O O . GLY A 1 94 ? -11.181 10.679 35.515 1.00 82.06 94 GLY A O 1
ATOM 716 N N . LYS A 1 95 ? -9.643 11.783 34.313 1.00 80.56 95 LYS A N 1
ATOM 717 C CA . LYS A 1 95 ? -10.352 11.746 33.018 1.00 80.56 95 LYS A CA 1
ATOM 718 C C . LYS A 1 95 ? -10.103 10.469 32.220 1.00 80.56 95 LYS A C 1
ATOM 720 O O . LYS A 1 95 ? -10.716 10.260 31.179 1.00 80.56 95 LYS A O 1
ATOM 725 N N . TYR A 1 96 ? -9.194 9.615 32.683 1.00 75.06 96 TYR A N 1
ATOM 726 C CA . TYR A 1 96 ? -8.858 8.367 32.014 1.00 75.06 96 TYR A CA 1
ATOM 727 C C . TYR A 1 96 ? -8.734 7.224 33.007 1.00 75.06 96 TYR A C 1
ATOM 729 O O . TYR A 1 96 ? -8.336 7.427 34.156 1.00 75.06 96 TYR A O 1
ATOM 737 N N . ARG A 1 97 ? -9.052 6.010 32.540 1.00 70.00 97 ARG A N 1
ATOM 738 C CA . ARG A 1 97 ? -9.037 4.794 33.360 1.00 70.00 97 ARG A CA 1
ATOM 739 C C . ARG A 1 97 ? -7.688 4.668 34.075 1.00 70.00 97 ARG A C 1
ATOM 741 O O . ARG A 1 97 ? -6.620 4.827 33.462 1.00 70.00 97 ARG A O 1
ATOM 748 N N . THR A 1 98 ? -7.745 4.391 35.377 1.00 61.53 98 THR A N 1
ATOM 749 C CA . THR A 1 98 ? -6.569 4.092 36.195 1.00 61.53 98 THR A CA 1
ATOM 750 C C . THR A 1 98 ? -5.789 2.941 35.565 1.00 61.53 98 THR A C 1
ATOM 752 O O . THR A 1 98 ? -6.335 2.119 34.829 1.00 61.53 98 THR A O 1
ATOM 755 N N . LYS A 1 99 ? -4.468 2.928 35.771 1.00 57.06 99 LYS A N 1
ATOM 756 C CA . LYS A 1 99 ? -3.558 1.956 35.156 1.00 57.06 99 LYS A CA 1
ATOM 757 C C . LYS A 1 99 ? -3.816 0.566 35.751 1.00 57.06 99 LYS A C 1
ATOM 759 O O . LYS A 1 99 ? -3.080 0.127 36.628 1.00 57.06 99 LYS A O 1
ATOM 764 N N . GLU A 1 100 ? -4.859 -0.120 35.296 1.00 58.19 100 GLU A N 1
ATOM 765 C CA . GLU A 1 100 ? -5.027 -1.539 35.578 1.00 58.19 100 GLU A CA 1
ATOM 766 C C . GLU A 1 100 ? -3.843 -2.283 34.967 1.00 58.19 100 GLU A C 1
ATOM 768 O O . GLU A 1 100 ? -3.416 -2.022 33.837 1.00 58.19 100 GLU A O 1
ATOM 773 N N . LYS A 1 101 ? -3.253 -3.187 35.745 1.00 53.44 101 LYS A N 1
ATOM 774 C CA . LYS A 1 101 ? -2.145 -4.018 35.292 1.00 53.44 101 LYS A CA 1
ATOM 775 C C . LYS A 1 101 ? -2.722 -5.021 34.292 1.00 53.44 101 LYS A C 1
ATOM 777 O O . LYS A 1 101 ? -3.199 -6.082 34.675 1.00 53.44 101 LYS A O 1
ATOM 782 N N . VAL A 1 102 ? -2.731 -4.665 33.010 1.00 59.06 102 VAL A N 1
ATOM 783 C CA . VAL A 1 102 ? -3.244 -5.546 31.955 1.00 59.06 102 VAL A CA 1
ATOM 784 C C . VAL A 1 102 ? -2.183 -6.609 31.648 1.00 59.06 102 VAL A C 1
ATOM 786 O O . VAL A 1 102 ? -1.408 -6.486 30.705 1.00 59.06 102 VAL A O 1
ATOM 789 N N . SER A 1 103 ? -2.074 -7.633 32.497 1.00 61.69 103 SER A N 1
ATOM 790 C CA . SER A 1 103 ? -1.255 -8.818 32.216 1.00 61.69 103 SER A CA 1
ATOM 791 C C . SER A 1 103 ? -2.061 -9.845 31.425 1.00 61.69 103 SER A C 1
ATOM 793 O O . SER A 1 103 ? -3.240 -10.047 31.698 1.00 61.69 103 SER A O 1
ATOM 795 N N . GLY A 1 104 ? -1.417 -10.522 30.471 1.00 77.06 104 GLY A N 1
ATOM 796 C CA . GLY A 1 104 ? -2.034 -11.606 29.697 1.00 77.06 104 GLY A CA 1
ATOM 797 C C . GLY A 1 104 ? -2.700 -11.198 28.378 1.00 77.06 104 GLY A C 1
ATOM 798 O O . GLY A 1 104 ? -3.236 -12.073 27.706 1.00 77.06 104 GLY A O 1
ATOM 799 N N . THR A 1 105 ? -2.611 -9.930 27.957 1.00 83.94 105 THR A N 1
ATOM 800 C CA . THR A 1 105 ? -3.167 -9.448 26.670 1.00 83.94 105 THR A CA 1
ATOM 801 C C . THR A 1 105 ? -2.645 -10.219 25.460 1.00 83.94 105 THR A C 1
ATOM 803 O O . THR A 1 105 ? -3.395 -10.488 24.527 1.00 83.94 105 THR A O 1
ATOM 806 N N . PHE A 1 106 ? -1.376 -10.634 25.490 1.00 88.12 106 PHE A N 1
ATOM 807 C CA . PHE A 1 106 ? -0.800 -11.465 24.436 1.00 88.12 106 PHE A CA 1
ATOM 808 C C . PHE A 1 106 ? -1.514 -12.815 24.314 1.00 88.12 106 PHE A C 1
ATOM 810 O O . PHE A 1 106 ? -1.918 -13.201 23.222 1.00 88.12 106 PHE A O 1
ATOM 817 N N . TRP A 1 107 ? -1.716 -13.515 25.435 1.00 90.25 107 TRP A N 1
ATOM 818 C CA . TRP A 1 107 ? -2.412 -14.804 25.453 1.00 90.25 107 TRP A CA 1
ATOM 819 C C . TRP A 1 107 ? -3.893 -14.669 25.108 1.00 90.25 107 TRP A C 1
ATOM 821 O O . TRP A 1 107 ? -4.457 -15.566 24.490 1.00 90.25 107 TRP A O 1
ATOM 831 N N . GLU A 1 108 ? -4.515 -13.553 25.486 1.00 89.06 108 GLU A N 1
ATOM 832 C CA . GLU A 1 108 ? -5.882 -13.218 25.089 1.00 89.06 108 GLU A CA 1
ATOM 833 C C . GLU A 1 108 ? -5.996 -13.093 23.563 1.00 89.06 108 GLU A C 1
ATOM 835 O O . GLU A 1 108 ? -6.844 -13.745 22.960 1.00 89.06 108 GLU A O 1
ATOM 840 N N . ALA A 1 109 ? -5.086 -12.347 22.928 1.00 91.88 109 ALA A N 1
ATOM 841 C CA . ALA A 1 109 ? -5.023 -12.250 21.471 1.00 91.88 109 ALA A CA 1
ATOM 842 C C . ALA A 1 109 ? -4.685 -13.599 20.811 1.00 91.88 109 ALA A C 1
ATOM 844 O O . ALA A 1 109 ? -5.298 -13.969 19.817 1.00 91.88 109 ALA A O 1
ATOM 845 N N . ALA A 1 110 ? -3.747 -14.367 21.371 1.00 93.81 110 ALA A N 1
ATOM 846 C CA . ALA A 1 110 ? -3.311 -15.641 20.800 1.00 93.81 110 ALA A CA 1
ATOM 847 C C . ALA A 1 110 ? -4.377 -16.751 20.863 1.00 93.81 110 ALA A C 1
ATOM 849 O O . ALA A 1 110 ? -4.338 -17.674 20.053 1.00 93.81 110 ALA A O 1
ATOM 850 N N . LYS A 1 111 ? -5.328 -16.689 21.805 1.00 94.38 111 LYS A N 1
ATOM 851 C CA . LYS A 1 111 ? -6.456 -17.637 21.881 1.00 94.38 111 LYS A CA 1
ATOM 852 C C . LYS A 1 111 ? -7.579 -17.312 20.895 1.00 94.38 111 LYS A C 1
ATOM 854 O O . LYS A 1 111 ? -8.426 -18.164 20.635 1.00 94.38 111 LYS A O 1
ATOM 859 N N . ASP A 1 112 ? -7.607 -16.099 20.356 1.00 94.50 112 ASP A N 1
ATOM 860 C CA . ASP A 1 112 ? -8.648 -15.668 19.436 1.00 94.50 112 ASP A CA 1
ATOM 861 C C . ASP A 1 112 ? -8.368 -16.182 18.014 1.00 94.50 112 ASP A C 1
ATOM 863 O O . ASP A 1 112 ? -7.426 -15.767 17.337 1.00 94.50 112 ASP A O 1
ATOM 867 N N . ARG A 1 113 ? -9.236 -17.075 17.524 1.00 95.38 113 ARG A N 1
ATOM 868 C CA . ARG A 1 113 ? -9.146 -17.645 16.168 1.00 95.38 113 ARG A CA 1
ATOM 869 C C . ARG A 1 113 ? -9.131 -16.587 15.061 1.00 95.38 113 ARG A C 1
ATOM 871 O O . ARG A 1 113 ? -8.546 -16.816 14.005 1.00 95.38 113 ARG A O 1
ATOM 878 N N . ARG A 1 114 ? -9.761 -15.429 15.284 1.00 96.38 114 ARG A N 1
ATOM 879 C CA . ARG A 1 114 ? -9.850 -14.339 14.301 1.00 96.38 114 ARG A CA 1
ATOM 880 C C . ARG A 1 114 ? -8.489 -13.688 14.083 1.00 96.38 114 ARG A C 1
ATOM 882 O O . ARG A 1 114 ? -8.192 -13.265 12.972 1.00 96.38 114 ARG A O 1
ATOM 889 N N . VAL A 1 115 ? -7.649 -13.662 15.120 1.00 97.12 115 VAL A N 1
ATOM 890 C CA . VAL A 1 115 ? -6.277 -13.148 15.046 1.00 97.12 115 VAL A CA 1
ATOM 891 C C . VAL A 1 115 ? -5.434 -14.026 14.127 1.00 97.12 115 VAL A C 1
ATOM 893 O O . VAL A 1 115 ? -4.727 -13.500 13.276 1.00 97.12 115 VAL A O 1
ATOM 896 N N . TRP A 1 116 ? -5.565 -15.351 14.223 1.00 97.50 116 TRP A N 1
ATOM 897 C CA . TRP A 1 116 ? -4.855 -16.285 13.342 1.00 97.50 116 TRP A CA 1
ATOM 898 C C . TRP A 1 116 ? -5.403 -16.309 11.912 1.00 97.50 116 TRP A C 1
ATOM 900 O O . TRP A 1 116 ? -4.631 -16.431 10.964 1.00 97.50 116 TRP A O 1
ATOM 910 N N . ALA A 1 117 ? -6.713 -16.123 11.729 1.00 97.81 117 ALA A N 1
ATOM 911 C CA . ALA A 1 117 ? -7.278 -15.918 10.396 1.00 97.81 117 ALA A CA 1
ATOM 912 C C . ALA A 1 117 ? -6.686 -14.659 9.740 1.00 97.81 117 ALA A C 1
ATOM 914 O O . ALA A 1 117 ? -6.189 -14.724 8.618 1.00 97.81 117 ALA A O 1
ATOM 915 N N . LEU A 1 118 ? -6.657 -13.533 10.464 1.00 97.69 118 LEU A N 1
ATOM 916 C CA . LEU A 1 118 ? -6.055 -12.288 9.983 1.00 97.69 118 LEU A CA 1
ATOM 917 C C . LEU A 1 118 ? -4.537 -12.386 9.806 1.00 97.69 118 LEU A C 1
ATOM 919 O O . LEU A 1 118 ? -4.007 -11.774 8.891 1.00 97.69 118 LEU A O 1
ATOM 923 N N . PHE A 1 119 ? -3.842 -13.172 10.628 1.00 97.88 119 PHE A N 1
ATOM 924 C CA . PHE A 1 119 ? -2.422 -13.483 10.454 1.00 97.88 119 PHE A CA 1
ATOM 925 C C . PHE A 1 119 ? -2.157 -14.142 9.095 1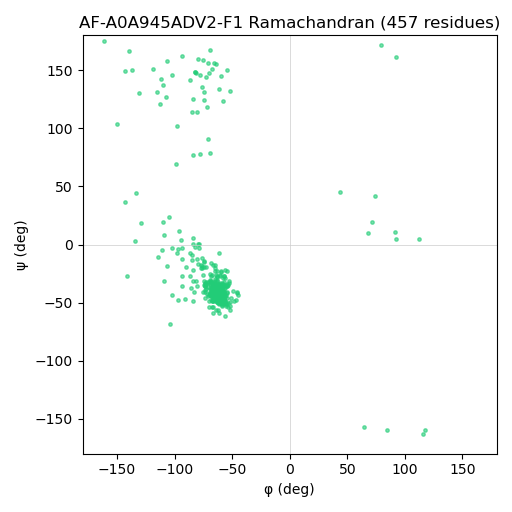.00 97.88 119 PHE A C 1
ATOM 927 O O . PHE A 1 119 ? -1.274 -13.701 8.364 1.00 97.88 119 PHE A O 1
ATOM 934 N N . LEU A 1 120 ? -2.941 -15.164 8.732 1.00 98.06 120 LEU A N 1
ATOM 935 C CA . LEU A 1 120 ? -2.797 -15.852 7.447 1.00 98.06 120 LEU A CA 1
ATOM 936 C C . LEU A 1 120 ? -3.197 -14.950 6.276 1.00 98.06 120 LEU A C 1
ATOM 938 O O . LEU A 1 120 ? -2.457 -14.871 5.301 1.00 98.06 120 LEU A O 1
ATOM 942 N N . ILE A 1 121 ? -4.313 -14.225 6.405 1.00 98.06 121 ILE A N 1
ATOM 943 C CA . ILE A 1 121 ? -4.772 -13.240 5.414 1.00 98.06 121 ILE A CA 1
ATOM 944 C C . ILE A 1 121 ? -3.694 -12.183 5.154 1.00 98.06 121 ILE A C 1
ATOM 946 O O . ILE A 1 121 ? -3.354 -11.902 4.007 1.00 98.06 121 ILE A O 1
ATOM 950 N N . TYR A 1 122 ? -3.120 -11.621 6.218 1.00 97.38 122 TYR A N 1
ATOM 951 C CA . TYR A 1 122 ? -2.088 -10.600 6.096 1.00 97.38 122 TYR A CA 1
ATOM 952 C C . TYR A 1 122 ? -0.776 -11.175 5.546 1.00 97.38 122 TYR A C 1
ATOM 954 O O . TYR A 1 122 ? -0.062 -10.497 4.811 1.00 97.38 122 TYR A O 1
ATOM 962 N N . GLY A 1 123 ? -0.492 -12.451 5.825 1.00 96.94 123 GLY A N 1
ATOM 963 C CA . GLY A 1 123 ? 0.560 -13.216 5.157 1.00 96.94 123 GLY A CA 1
ATOM 964 C C . GLY A 1 123 ? 0.367 -13.318 3.645 1.00 96.94 123 GLY A C 1
ATOM 965 O O . GLY A 1 123 ? 1.343 -13.230 2.906 1.00 96.94 123 GLY A O 1
ATOM 966 N N . THR A 1 124 ? -0.876 -13.444 3.179 1.00 96.12 124 THR A N 1
ATOM 967 C CA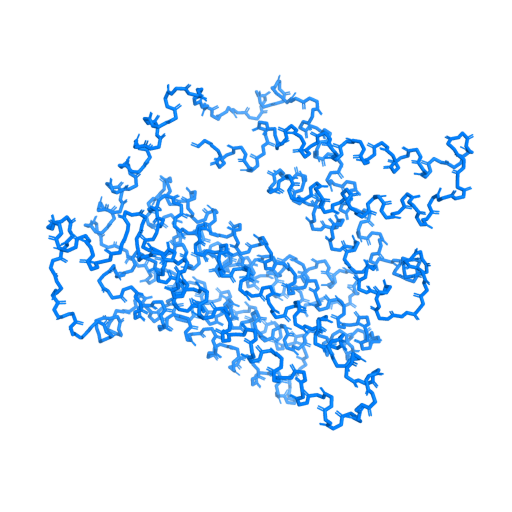 . THR A 1 124 ? -1.192 -13.537 1.748 1.00 96.12 124 THR A CA 1
ATOM 968 C C . THR A 1 124 ? -1.325 -12.205 1.022 1.00 96.12 124 THR A C 1
ATOM 970 O O . THR A 1 124 ? -1.289 -12.237 -0.194 1.00 96.12 124 THR A O 1
ATOM 973 N N . CYS A 1 125 ? -1.418 -11.064 1.713 1.00 94.88 125 CYS A N 1
ATOM 974 C CA . CYS A 1 125 ? -1.311 -9.752 1.064 1.00 94.88 125 CYS A CA 1
ATOM 975 C C . CYS A 1 125 ? 0.059 -9.109 1.321 1.00 94.88 125 CYS A C 1
ATOM 977 O O . CYS A 1 125 ? 0.903 -9.090 0.431 1.00 94.88 125 CYS A O 1
ATOM 979 N N . PHE A 1 126 ? 0.367 -8.708 2.559 1.00 94.75 126 PHE A N 1
ATOM 980 C CA . PHE A 1 126 ? 1.639 -8.045 2.879 1.00 94.75 126 PHE A CA 1
ATOM 981 C C . PHE A 1 126 ? 2.849 -8.959 2.649 1.00 94.75 126 PHE A C 1
ATOM 983 O O . PHE A 1 126 ? 3.905 -8.507 2.217 1.00 94.75 126 PHE A O 1
ATOM 990 N N . GLY A 1 127 ? 2.714 -10.264 2.903 1.00 94.44 127 GLY A N 1
ATOM 991 C CA . GLY A 1 127 ? 3.798 -11.203 2.611 1.00 94.44 127 GLY A CA 1
ATOM 992 C C . GLY A 1 127 ? 4.100 -11.308 1.118 1.00 94.44 127 GLY A C 1
ATOM 993 O O . GLY A 1 127 ? 5.266 -11.283 0.727 1.00 94.44 127 GLY A O 1
ATOM 994 N N . ILE A 1 128 ? 3.060 -11.336 0.283 1.00 94.06 128 ILE A N 1
ATOM 995 C CA . ILE A 1 128 ? 3.201 -11.291 -1.175 1.00 94.06 128 ILE A CA 1
ATOM 996 C C . ILE A 1 128 ? 3.791 -9.952 -1.615 1.00 94.06 128 ILE A C 1
ATOM 998 O O . ILE A 1 128 ? 4.707 -9.949 -2.433 1.00 94.06 128 ILE A O 1
ATOM 1002 N N . GLU A 1 129 ? 3.350 -8.836 -1.031 1.00 92.88 129 GLU A N 1
ATOM 1003 C CA . GLU A 1 129 ? 3.918 -7.508 -1.276 1.00 92.88 129 GLU A CA 1
ATOM 1004 C C . GLU A 1 129 ? 5.441 -7.506 -1.085 1.00 92.88 129 GLU A C 1
ATOM 1006 O O . GLU A 1 129 ? 6.197 -7.134 -1.985 1.00 92.88 129 GLU A O 1
ATOM 1011 N N . LEU A 1 130 ? 5.908 -7.985 0.072 1.00 90.94 130 LEU A N 1
ATOM 1012 C CA . LEU A 1 130 ? 7.329 -8.067 0.397 1.00 90.94 130 LEU A CA 1
ATOM 1013 C C . LEU A 1 130 ? 8.086 -9.001 -0.551 1.00 90.94 130 LEU A C 1
ATOM 1015 O O . LEU A 1 130 ? 9.192 -8.672 -0.982 1.00 90.94 130 LEU A O 1
ATOM 1019 N N . THR A 1 131 ? 7.517 -10.158 -0.896 1.00 92.19 131 THR A N 1
ATOM 1020 C CA . THR A 1 131 ? 8.153 -11.076 -1.845 1.00 92.19 131 THR A CA 1
ATOM 1021 C C . THR A 1 131 ? 8.294 -10.435 -3.217 1.00 92.19 131 THR A C 1
ATOM 1023 O O . THR A 1 131 ? 9.399 -10.435 -3.752 1.00 92.19 131 THR A O 1
ATOM 1026 N N . ILE A 1 132 ? 7.229 -9.844 -3.765 1.00 91.69 132 ILE A N 1
ATOM 1027 C CA . ILE A 1 132 ? 7.252 -9.198 -5.082 1.00 91.69 132 ILE A CA 1
ATOM 1028 C C . ILE A 1 132 ? 8.238 -8.030 -5.099 1.00 91.69 132 ILE A C 1
ATOM 1030 O O . ILE A 1 132 ? 9.054 -7.966 -6.013 1.00 91.69 132 ILE A O 1
ATOM 1034 N N . ASN A 1 133 ? 8.261 -7.183 -4.066 1.00 87.31 133 ASN A N 1
ATOM 1035 C CA . ASN A 1 133 ? 9.261 -6.116 -3.933 1.00 87.31 133 ASN A CA 1
ATOM 1036 C C . ASN A 1 133 ? 10.709 -6.645 -4.014 1.00 87.31 133 ASN A C 1
ATOM 1038 O O . ASN A 1 133 ? 11.580 -5.973 -4.562 1.00 87.31 133 ASN A O 1
ATOM 1042 N N . ASN A 1 134 ? 10.966 -7.857 -3.511 1.00 85.88 134 ASN A N 1
ATOM 1043 C CA . ASN A 1 134 ? 12.295 -8.471 -3.540 1.00 85.88 134 ASN A CA 1
ATOM 1044 C C . ASN A 1 134 ? 12.639 -9.144 -4.877 1.00 85.88 134 ASN A C 1
ATOM 1046 O O . ASN A 1 134 ? 13.812 -9.193 -5.242 1.00 85.88 134 ASN A O 1
ATOM 1050 N N . ILE A 1 135 ? 11.653 -9.691 -5.597 1.00 89.75 135 ILE A N 1
ATOM 1051 C CA . ILE A 1 135 ? 11.907 -10.496 -6.803 1.00 89.75 135 ILE A CA 1
ATOM 1052 C C . ILE A 1 135 ? 11.569 -9.790 -8.114 1.00 89.75 135 ILE A C 1
ATOM 1054 O O . ILE A 1 135 ? 12.041 -10.231 -9.157 1.00 89.75 135 ILE A O 1
ATOM 1058 N N . ALA A 1 136 ? 10.759 -8.728 -8.102 1.00 89.00 136 ALA A N 1
ATOM 1059 C CA . ALA A 1 136 ? 10.176 -8.163 -9.320 1.00 89.00 136 ALA A CA 1
ATOM 1060 C C . ALA A 1 136 ? 11.245 -7.737 -10.334 1.00 89.00 136 ALA A C 1
ATOM 1062 O O . ALA A 1 136 ? 11.123 -8.047 -11.517 1.00 89.00 136 ALA A O 1
ATOM 1063 N N . ALA A 1 137 ? 12.331 -7.107 -9.879 1.00 86.81 137 ALA A N 1
ATOM 1064 C CA . ALA A 1 137 ? 13.424 -6.710 -10.763 1.00 86.81 137 ALA A CA 1
ATOM 1065 C C . ALA A 1 137 ? 14.093 -7.922 -11.438 1.00 86.81 137 ALA A C 1
ATOM 1067 O O . ALA A 1 137 ? 14.386 -7.889 -12.630 1.00 86.81 137 ALA A O 1
ATOM 1068 N N . LEU A 1 138 ? 14.296 -9.015 -10.696 1.00 89.81 138 LEU A N 1
ATOM 1069 C CA . LEU A 1 138 ? 14.858 -10.252 -11.243 1.00 89.81 138 LEU A CA 1
ATOM 1070 C C . LEU A 1 138 ? 13.881 -10.927 -12.203 1.00 89.81 138 LEU A C 1
ATOM 1072 O O . LEU A 1 138 ? 14.279 -11.324 -13.289 1.00 89.81 138 LEU A O 1
ATOM 1076 N N . TYR A 1 139 ? 12.597 -10.972 -11.854 1.00 92.44 139 TYR A N 1
ATOM 1077 C CA . TYR A 1 139 ? 11.555 -11.505 -12.723 1.00 92.44 139 TYR A CA 1
ATOM 1078 C C . TYR A 1 139 ? 11.532 -10.803 -14.087 1.00 92.44 139 TYR A C 1
ATOM 1080 O O . TYR A 1 139 ? 11.595 -11.459 -15.123 1.00 92.44 139 TYR A O 1
ATOM 1088 N N . PHE A 1 140 ? 11.498 -9.468 -14.111 1.00 90.12 140 PHE A N 1
ATOM 1089 C CA . PHE A 1 140 ? 11.474 -8.712 -15.366 1.00 90.12 140 PHE A CA 1
ATOM 1090 C C . PHE A 1 140 ? 12.771 -8.830 -16.169 1.00 90.12 140 PHE A C 1
ATOM 1092 O O . PHE A 1 140 ? 12.733 -8.851 -17.400 1.00 90.12 140 PHE A O 1
ATOM 1099 N N . LYS A 1 141 ? 13.912 -8.957 -15.492 1.00 88.31 141 LYS A N 1
ATOM 1100 C CA . LYS A 1 141 ? 15.190 -9.222 -16.149 1.00 88.31 141 LYS A CA 1
ATOM 1101 C C . LYS A 1 141 ? 15.218 -10.616 -16.780 1.00 88.31 141 LYS A C 1
ATOM 1103 O O . LYS A 1 141 ? 15.496 -10.744 -17.967 1.00 88.31 141 LYS A O 1
ATOM 1108 N N . ASP A 1 142 ? 14.920 -11.649 -16.002 1.00 91.56 142 ASP A N 1
ATOM 1109 C CA . ASP A 1 142 ? 15.153 -13.038 -16.396 1.00 91.56 142 ASP A CA 1
ATOM 1110 C C . ASP A 1 142 ? 14.046 -13.573 -17.321 1.00 91.56 142 ASP A C 1
ATOM 1112 O O . ASP A 1 142 ? 14.330 -14.337 -18.239 1.00 91.56 142 ASP A O 1
ATOM 1116 N N . TYR A 1 143 ? 12.787 -13.167 -17.114 1.00 92.62 143 TYR A N 1
ATOM 1117 C CA . TYR A 1 143 ? 11.646 -13.660 -17.897 1.00 92.62 143 TYR A CA 1
ATOM 1118 C C . TYR A 1 143 ? 11.299 -12.771 -19.103 1.00 92.62 143 TYR A C 1
ATOM 1120 O O . TYR A 1 143 ? 10.928 -13.295 -20.151 1.00 92.62 143 TYR A O 1
ATOM 1128 N N . PHE A 1 144 ? 11.443 -11.443 -18.992 1.00 89.31 144 PHE A N 1
ATOM 1129 C CA . PHE A 1 144 ? 11.171 -10.505 -20.097 1.00 89.31 144 PHE A CA 1
ATOM 1130 C C . PHE A 1 144 ? 12.433 -9.992 -20.804 1.00 89.31 144 PHE A C 1
ATOM 1132 O O . PHE A 1 144 ? 12.317 -9.259 -21.785 1.00 89.31 144 PHE A O 1
ATOM 1139 N N . GLY A 1 145 ? 13.629 -10.365 -20.338 1.00 86.12 145 GLY A N 1
ATOM 1140 C CA . GLY A 1 145 ? 14.894 -9.965 -20.959 1.00 86.12 145 GLY A CA 1
A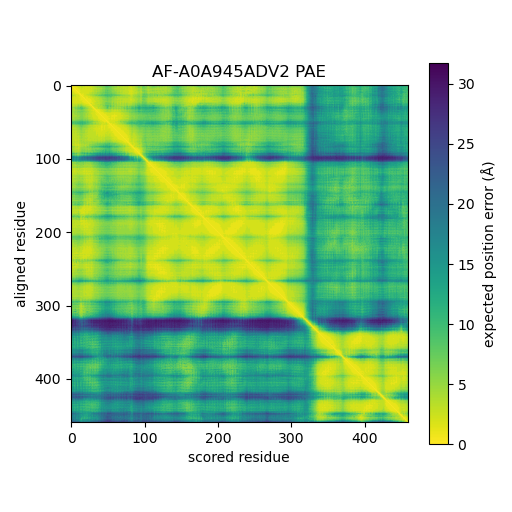TOM 1141 C C . GLY A 1 145 ? 15.244 -8.489 -20.768 1.00 86.12 145 GLY A C 1
ATOM 1142 O O . GLY A 1 145 ? 16.044 -7.952 -21.532 1.00 86.12 145 GLY A O 1
ATOM 1143 N N . LEU A 1 146 ? 14.642 -7.810 -19.785 1.00 82.12 146 LEU A N 1
ATOM 1144 C CA . LEU A 1 146 ? 14.935 -6.403 -19.524 1.00 82.12 146 LEU A CA 1
ATOM 1145 C C . LEU A 1 146 ? 16.339 -6.215 -18.937 1.00 82.12 146 LEU A C 1
ATOM 1147 O O . LEU A 1 146 ? 16.832 -7.029 -18.157 1.00 82.12 146 LEU A O 1
ATOM 1151 N N . GLY A 1 147 ? 16.970 -5.083 -19.256 1.00 78.69 147 GLY A N 1
ATOM 1152 C CA . GLY A 1 147 ? 18.176 -4.651 -18.555 1.00 78.69 147 GLY A CA 1
ATOM 1153 C C . GLY A 1 147 ? 17.893 -4.467 -17.060 1.00 78.69 147 GLY A C 1
ATOM 1154 O O . GLY A 1 147 ? 16.812 -4.021 -16.681 1.00 78.69 147 GLY A O 1
ATOM 1155 N N . LEU A 1 148 ? 18.868 -4.782 -16.198 1.00 73.44 148 LEU A N 1
ATOM 1156 C CA . LEU A 1 148 ? 18.694 -4.740 -14.735 1.00 73.44 148 LEU A CA 1
ATOM 1157 C C . LEU A 1 148 ? 18.189 -3.372 -14.236 1.00 73.44 148 LEU A C 1
ATOM 1159 O O . LEU A 1 148 ? 17.377 -3.315 -13.317 1.00 73.44 148 LEU A O 1
ATOM 1163 N N . LYS A 1 149 ? 18.642 -2.288 -14.876 1.00 68.75 149 LYS A N 1
ATOM 1164 C CA . LYS A 1 149 ? 18.216 -0.910 -14.598 1.00 68.75 149 LYS A CA 1
ATOM 1165 C C . LYS A 1 149 ? 16.714 -0.732 -14.861 1.00 68.75 149 LYS A C 1
ATOM 1167 O O . LYS A 1 149 ? 15.958 -0.468 -13.931 1.00 68.75 149 LYS A O 1
ATOM 1172 N N . THR A 1 150 ? 16.272 -0.990 -16.093 1.00 71.06 150 THR A N 1
ATOM 1173 C CA . THR A 1 150 ? 14.864 -0.913 -16.519 1.00 71.06 150 THR A CA 1
ATOM 1174 C C . THR A 1 150 ? 13.968 -1.846 -15.706 1.00 71.06 150 THR A C 1
ATOM 1176 O O . THR A 1 150 ? 12.890 -1.451 -15.275 1.00 71.06 150 THR A O 1
ATOM 1179 N N . ALA A 1 151 ? 14.421 -3.071 -15.430 1.00 78.19 151 ALA A N 1
ATOM 1180 C CA . ALA A 1 151 ? 13.681 -4.034 -14.622 1.00 78.19 151 ALA A CA 1
ATOM 1181 C C . ALA A 1 151 ? 13.492 -3.559 -13.168 1.00 78.19 151 ALA A C 1
ATOM 1183 O O . ALA A 1 151 ? 12.409 -3.715 -12.603 1.00 78.19 151 ALA A O 1
ATOM 1184 N N . GLY A 1 152 ? 14.518 -2.936 -12.576 1.00 74.06 152 GLY A N 1
ATOM 1185 C CA . GLY A 1 152 ? 14.429 -2.306 -11.257 1.00 74.06 152 GLY A CA 1
ATOM 1186 C C . GLY A 1 152 ? 13.435 -1.145 -11.219 1.00 74.06 152 GLY A C 1
ATOM 1187 O O . GLY A 1 152 ? 12.691 -0.996 -10.252 1.00 74.06 152 GLY A O 1
ATOM 1188 N N . LEU A 1 153 ? 13.363 -0.363 -12.293 1.00 72.62 153 LEU A N 1
ATOM 1189 C CA . LEU A 1 153 ? 12.442 0.764 -12.399 1.00 72.62 153 LEU A CA 1
ATOM 1190 C C . LEU A 1 153 ? 10.984 0.317 -12.609 1.00 72.62 153 LEU A C 1
ATOM 1192 O O . LEU A 1 153 ? 10.090 0.832 -11.935 1.00 72.62 153 LEU A O 1
ATOM 1196 N N . VAL A 1 154 ? 10.748 -0.710 -13.441 1.00 78.31 154 VAL A N 1
ATOM 1197 C CA . VAL A 1 154 ? 9.442 -1.393 -13.540 1.00 78.31 154 VAL A CA 1
ATOM 1198 C C . VAL A 1 154 ? 9.011 -1.901 -12.166 1.00 78.31 154 VAL A C 1
ATOM 1200 O O . VAL A 1 154 ? 7.898 -1.618 -11.729 1.00 78.31 154 VAL A O 1
ATOM 1203 N N . ALA A 1 155 ? 9.893 -2.614 -11.459 1.00 82.31 155 ALA A N 1
ATOM 1204 C CA . ALA A 1 155 ? 9.627 -3.107 -10.109 1.00 82.31 155 ALA A CA 1
ATOM 1205 C C . ALA A 1 155 ? 9.299 -1.969 -9.124 1.00 82.31 155 ALA A C 1
ATOM 1207 O O . ALA A 1 155 ? 8.433 -2.123 -8.264 1.00 82.31 155 ALA A O 1
ATOM 1208 N N . GLY A 1 156 ? 9.921 -0.800 -9.293 1.00 76.44 156 GLY A N 1
ATOM 1209 C CA . GLY A 1 156 ? 9.619 0.406 -8.524 1.00 76.44 156 GLY A CA 1
ATOM 1210 C C . GLY A 1 156 ? 8.156 0.857 -8.619 1.00 76.44 156 GLY A C 1
ATOM 1211 O O . GLY A 1 156 ? 7.620 1.346 -7.626 1.00 76.44 156 GLY A O 1
ATOM 1212 N N . LEU A 1 157 ? 7.470 0.634 -9.751 1.00 77.81 157 LEU A N 1
ATOM 1213 C CA . LEU A 1 157 ? 6.042 0.962 -9.897 1.00 77.81 157 LEU A CA 1
ATOM 1214 C C . LEU A 1 157 ? 5.160 0.204 -8.897 1.00 77.81 157 LEU A C 1
ATOM 1216 O O . LEU A 1 157 ? 4.167 0.756 -8.422 1.00 77.81 157 LEU A O 1
ATOM 1220 N N . PHE A 1 158 ? 5.532 -1.037 -8.569 1.00 83.81 158 PHE A N 1
ATOM 1221 C CA . PHE A 1 158 ? 4.845 -1.844 -7.563 1.00 83.81 158 PHE A CA 1
ATOM 1222 C C . PHE A 1 158 ? 5.035 -1.241 -6.162 1.00 83.81 158 PHE A C 1
ATOM 1224 O O . PHE A 1 158 ? 4.067 -0.987 -5.451 1.00 83.81 158 PHE A O 1
ATOM 1231 N N . GLY A 1 159 ? 6.274 -0.908 -5.784 1.00 76.44 159 GLY A N 1
ATOM 1232 C CA . GLY A 1 159 ? 6.568 -0.317 -4.473 1.00 76.44 159 GLY A CA 1
ATOM 1233 C C . GLY A 1 159 ? 5.953 1.075 -4.268 1.00 76.44 159 GLY A C 1
ATOM 1234 O O . GLY A 1 159 ? 5.414 1.366 -3.197 1.00 76.44 159 GLY A O 1
ATOM 1235 N N . LEU A 1 160 ? 5.980 1.931 -5.300 1.00 75.31 160 LEU A N 1
ATOM 1236 C CA . LEU A 1 160 ? 5.407 3.287 -5.269 1.00 75.31 160 LEU A CA 1
ATOM 1237 C C . LEU A 1 160 ? 3.882 3.294 -5.101 1.00 75.31 160 LEU A C 1
ATOM 1239 O O . LEU A 1 160 ? 3.315 4.271 -4.610 1.00 75.31 160 LEU A O 1
ATOM 1243 N N . MET A 1 161 ? 3.203 2.204 -5.454 1.00 82.12 161 MET A N 1
ATOM 1244 C CA . MET A 1 161 ? 1.752 2.080 -5.323 1.00 82.12 161 MET A CA 1
ATOM 1245 C C . MET A 1 161 ? 1.273 2.226 -3.862 1.00 82.12 161 MET A C 1
ATOM 1247 O O . MET A 1 161 ? 0.177 2.734 -3.603 1.00 82.12 161 MET A O 1
ATOM 1251 N N . ASN A 1 162 ? 2.134 1.909 -2.885 1.00 79.31 162 ASN A N 1
ATOM 1252 C CA . ASN A 1 162 ? 1.871 2.100 -1.453 1.00 79.31 162 ASN A CA 1
ATOM 1253 C C . ASN A 1 162 ? 1.522 3.535 -1.038 1.00 79.31 162 ASN A C 1
ATOM 1255 O O . ASN A 1 162 ? 0.889 3.711 0.004 1.00 79.31 162 ASN A O 1
ATOM 1259 N N . ILE A 1 163 ? 1.897 4.549 -1.831 1.00 72.12 163 ILE A N 1
ATOM 1260 C CA . ILE A 1 163 ? 1.640 5.968 -1.524 1.00 72.12 163 ILE A CA 1
ATOM 1261 C C . ILE A 1 163 ? 0.154 6.229 -1.264 1.00 72.12 163 ILE A C 1
ATOM 1263 O O . ILE A 1 163 ? -0.183 7.053 -0.414 1.00 72.12 163 ILE A O 1
ATOM 1267 N N . PHE A 1 164 ? -0.733 5.540 -1.985 1.00 76.94 164 PHE A N 1
ATOM 1268 C CA . PHE A 1 164 ? -2.172 5.768 -1.874 1.00 76.94 164 PHE A CA 1
ATOM 1269 C C . PHE A 1 164 ? -3.011 4.491 -1.940 1.00 76.94 164 PHE A C 1
ATOM 1271 O O . PHE A 1 164 ? -4.110 4.483 -1.386 1.00 76.94 164 PHE A O 1
ATOM 1278 N N . ALA A 1 165 ? -2.561 3.414 -2.596 1.00 83.94 165 ALA A N 1
ATOM 1279 C CA . ALA A 1 165 ? -3.393 2.222 -2.778 1.00 83.94 165 ALA A CA 1
ATOM 1280 C C . ALA A 1 165 ? -3.784 1.615 -1.429 1.00 83.94 165 ALA A C 1
ATOM 1282 O O . ALA A 1 165 ? -4.949 1.301 -1.183 1.00 83.94 165 ALA A O 1
ATOM 1283 N N . ARG A 1 166 ? -2.832 1.590 -0.492 1.00 89.75 166 ARG A N 1
ATOM 1284 C CA . ARG A 1 166 ? -3.085 1.136 0.872 1.00 89.75 166 ARG A CA 1
ATOM 1285 C C . ARG A 1 166 ? -4.124 2.000 1.574 1.00 89.75 166 ARG A C 1
ATOM 1287 O O . ARG A 1 166 ? -5.127 1.475 2.054 1.00 89.75 166 ARG A O 1
ATOM 1294 N N . THR A 1 167 ? -3.946 3.321 1.547 1.00 86.00 167 THR A N 1
ATOM 1295 C CA . THR A 1 167 ? -4.939 4.293 2.029 1.00 86.00 167 THR A CA 1
ATOM 1296 C C . THR A 1 167 ? -6.319 4.040 1.425 1.00 86.00 167 THR A C 1
ATOM 1298 O O . THR A 1 167 ? -7.295 3.972 2.163 1.00 86.00 167 THR A O 1
ATOM 1301 N N . THR A 1 168 ? -6.402 3.817 0.112 1.00 83.88 168 THR A N 1
ATOM 1302 C CA . THR A 1 168 ? -7.653 3.523 -0.611 1.00 83.88 168 THR A CA 1
ATOM 1303 C C . THR A 1 168 ? -8.363 2.308 -0.023 1.00 83.88 168 THR A C 1
ATOM 1305 O O . THR A 1 168 ? -9.562 2.358 0.242 1.00 83.88 168 THR A O 1
ATOM 1308 N N . GLY A 1 169 ? -7.619 1.232 0.247 1.00 88.44 169 GLY A N 1
ATOM 1309 C CA . GLY A 1 169 ? -8.150 0.030 0.882 1.00 88.44 169 GLY A CA 1
ATOM 1310 C C . GLY A 1 169 ? -8.725 0.290 2.273 1.00 88.44 169 GLY A C 1
ATOM 1311 O O . GLY A 1 169 ? -9.804 -0.209 2.592 1.00 88.44 169 GLY A O 1
ATOM 1312 N N . GLY A 1 170 ? -8.044 1.111 3.077 1.00 88.62 170 GLY A N 1
ATOM 1313 C CA . GLY A 1 170 ? -8.534 1.538 4.391 1.00 88.62 170 GLY A CA 1
ATOM 1314 C C . GLY A 1 170 ? -9.794 2.398 4.302 1.00 88.62 170 GLY A C 1
ATOM 1315 O O . GLY A 1 170 ? -10.742 2.170 5.053 1.00 88.62 170 GLY A O 1
ATOM 1316 N N . ILE A 1 171 ? -9.834 3.328 3.343 1.00 82.62 171 ILE A N 1
ATOM 1317 C CA . ILE A 1 171 ? -10.979 4.216 3.149 1.00 82.62 171 ILE A CA 1
ATOM 1318 C C . ILE A 1 171 ? -12.219 3.446 2.690 1.00 82.62 171 ILE A C 1
ATOM 1320 O O . ILE A 1 171 ? -13.293 3.613 3.264 1.00 82.62 171 ILE A O 1
ATOM 1324 N N . ILE A 1 172 ? -12.097 2.580 1.681 1.00 85.00 172 ILE A N 1
ATOM 1325 C CA . ILE A 1 172 ? -13.233 1.760 1.235 1.00 85.00 172 ILE A CA 1
ATOM 1326 C C . ILE A 1 172 ? -13.681 0.829 2.373 1.00 85.00 172 ILE A C 1
ATOM 1328 O O . ILE A 1 172 ? -14.881 0.634 2.566 1.00 85.00 172 ILE A O 1
ATOM 1332 N N . GLY A 1 173 ? -12.745 0.340 3.193 1.00 88.62 173 GLY A N 1
ATOM 1333 C CA . GLY A 1 173 ? -13.060 -0.388 4.421 1.00 88.62 173 GLY A CA 1
ATOM 1334 C C . GLY A 1 173 ? -13.924 0.428 5.383 1.00 88.62 173 GLY A C 1
ATOM 1335 O O . GLY A 1 173 ? -14.967 -0.055 5.820 1.00 88.62 173 GLY A O 1
ATOM 1336 N N . ASP A 1 174 ? -13.547 1.676 5.667 1.00 86.19 174 ASP A N 1
ATOM 1337 C CA . ASP A 1 174 ? -14.347 2.586 6.496 1.00 86.19 174 ASP A CA 1
ATOM 1338 C C . ASP A 1 174 ? -15.733 2.860 5.892 1.00 86.19 174 ASP A C 1
ATOM 1340 O O . ASP A 1 174 ? -16.727 2.804 6.616 1.00 86.19 174 ASP A O 1
ATOM 1344 N N . LEU A 1 175 ? -15.831 3.066 4.573 1.00 78.19 175 LEU A N 1
ATOM 1345 C CA . LEU A 1 175 ? -17.110 3.264 3.880 1.00 78.19 175 LEU A CA 1
ATOM 1346 C C . LEU A 1 175 ? -18.036 2.052 4.015 1.00 78.19 175 LEU A C 1
ATOM 1348 O O . LEU A 1 175 ? -19.209 2.195 4.366 1.00 78.19 175 LEU A O 1
ATOM 1352 N N . PHE A 1 176 ? -17.523 0.847 3.771 1.00 86.12 176 PHE A N 1
ATOM 1353 C CA . PHE A 1 176 ? -18.286 -0.381 3.992 1.00 86.12 176 PHE A CA 1
ATOM 1354 C C . PHE A 1 176 ? -18.666 -0.538 5.472 1.00 86.12 176 PHE A C 1
ATOM 1356 O O . PHE A 1 176 ? -19.758 -1.020 5.782 1.00 86.12 176 PHE A O 1
ATOM 1363 N N . GLY A 1 177 ? -17.794 -0.088 6.378 1.00 85.88 177 GLY A N 1
ATOM 1364 C CA . GLY A 1 177 ? -18.033 -0.033 7.816 1.00 85.88 177 GLY A CA 1
ATOM 1365 C C . GLY A 1 177 ? -19.209 0.853 8.216 1.00 85.88 177 GLY A C 1
ATOM 1366 O O . GLY A 1 177 ? -20.014 0.456 9.053 1.00 85.88 177 GLY A O 1
ATOM 1367 N N . GLN A 1 178 ? -19.350 2.020 7.590 1.00 80.50 178 GLN A N 1
ATOM 1368 C CA . GLN A 1 178 ? -20.459 2.942 7.853 1.00 80.50 178 GLN A CA 1
ATOM 1369 C C . GLN A 1 178 ? -21.810 2.370 7.399 1.00 80.50 178 GLN A C 1
ATOM 1371 O O . GLN A 1 178 ? -22.813 2.544 8.086 1.00 80.50 178 GLN A O 1
ATOM 1376 N N . HIS A 1 179 ? -21.840 1.650 6.273 1.00 76.69 179 HIS A N 1
ATOM 1377 C CA . HIS A 1 179 ? -23.084 1.111 5.713 1.00 76.69 179 HIS A CA 1
ATOM 1378 C C . HIS A 1 179 ? -23.518 -0.213 6.356 1.00 76.69 179 HIS A C 1
ATOM 1380 O O . HIS A 1 179 ? -24.705 -0.436 6.579 1.00 76.69 179 HIS A O 1
ATOM 1386 N N . ALA A 1 180 ? -22.570 -1.116 6.626 1.00 83.38 180 ALA A N 1
ATOM 1387 C CA . ALA A 1 180 ? -22.854 -2.494 7.035 1.00 83.38 180 ALA A CA 1
ATOM 1388 C C . ALA A 1 180 ? -22.108 -2.928 8.311 1.00 83.38 180 ALA A C 1
ATOM 1390 O O . ALA A 1 180 ? -21.963 -4.127 8.564 1.00 83.38 180 ALA A O 1
ATOM 1391 N N . GLY A 1 181 ? -21.623 -1.974 9.111 1.00 88.75 181 GLY A N 1
ATOM 1392 C CA . GLY A 1 181 ? -20.930 -2.237 10.370 1.00 88.75 181 GLY A CA 1
ATOM 1393 C C . GLY A 1 181 ? -19.608 -2.986 10.188 1.00 88.75 181 GLY A C 1
ATOM 1394 O O . GLY A 1 181 ? -18.999 -3.001 9.116 1.00 88.75 181 GLY A O 1
ATOM 1395 N N . LEU A 1 182 ? -19.160 -3.670 11.242 1.00 91.06 182 LEU A N 1
ATOM 1396 C CA . LEU A 1 182 ? -17.906 -4.435 11.217 1.00 91.06 182 LEU A CA 1
ATOM 1397 C C . LEU A 1 182 ? -17.920 -5.545 10.154 1.00 91.06 182 LEU A C 1
ATOM 1399 O O . LEU A 1 182 ? -16.903 -5.800 9.509 1.00 91.06 182 LEU A O 1
ATOM 1403 N N . LYS A 1 183 ? -19.088 -6.148 9.898 1.00 91.62 183 LYS A N 1
ATOM 1404 C CA . LYS A 1 183 ? -19.278 -7.123 8.813 1.00 91.62 183 LYS A CA 1
ATOM 1405 C C . LYS A 1 183 ? -19.040 -6.511 7.434 1.00 91.62 183 LYS A C 1
ATOM 1407 O O . LYS A 1 183 ? -18.509 -7.188 6.559 1.00 91.62 183 LYS A O 1
ATOM 1412 N N . GLY A 1 184 ? -19.392 -5.241 7.237 1.00 90.69 184 GLY A N 1
ATOM 1413 C CA . GLY A 1 184 ? -19.078 -4.492 6.021 1.00 90.69 184 GLY A CA 1
ATOM 1414 C C . GLY A 1 184 ? -17.576 -4.439 5.749 1.00 90.69 184 GLY A C 1
ATOM 1415 O O . GLY A 1 184 ? -17.141 -4.791 4.654 1.00 90.69 184 GLY A O 1
ATOM 1416 N N . ARG A 1 185 ? -16.780 -4.088 6.765 1.00 94.38 185 ARG A N 1
ATOM 1417 C CA . ARG A 1 185 ? -15.307 -4.033 6.672 1.00 94.38 185 ARG A CA 1
ATOM 1418 C C . ARG A 1 185 ? -14.715 -5.383 6.253 1.00 94.38 185 ARG A C 1
ATOM 1420 O O . ARG A 1 185 ? -13.862 -5.441 5.373 1.00 94.38 185 ARG A O 1
ATOM 1427 N N . VAL A 1 186 ? -15.221 -6.476 6.831 1.00 96.38 186 VAL A N 1
ATOM 1428 C CA . VAL A 1 186 ? -14.799 -7.846 6.486 1.00 96.38 186 VAL A CA 1
ATOM 1429 C C . VAL A 1 186 ? -15.205 -8.229 5.059 1.00 96.38 186 VAL A C 1
ATOM 1431 O O . VAL A 1 186 ? -14.413 -8.842 4.349 1.00 96.38 186 VAL A O 1
ATOM 1434 N N . ARG A 1 187 ? -16.402 -7.838 4.596 1.00 94.69 187 ARG A N 1
ATOM 1435 C CA . ARG A 1 187 ? -16.830 -8.060 3.200 1.00 94.69 187 ARG A CA 1
ATOM 1436 C C . ARG A 1 187 ? -15.924 -7.341 2.208 1.00 94.69 187 ARG A C 1
ATOM 1438 O O . ARG A 1 187 ? -15.587 -7.915 1.180 1.00 94.69 187 ARG A O 1
ATOM 1445 N N . TRP A 1 188 ? -15.521 -6.111 2.515 1.00 96.00 188 TRP A N 1
ATOM 1446 C CA . TRP A 1 188 ? -14.565 -5.389 1.681 1.00 96.00 188 TRP A CA 1
ATOM 1447 C C . TRP A 1 188 ? -13.202 -6.088 1.640 1.00 96.00 188 TRP A C 1
ATOM 1449 O O . TRP A 1 188 ? -12.669 -6.305 0.556 1.00 96.00 188 TRP A O 1
ATOM 1459 N N . LEU A 1 189 ? -12.683 -6.514 2.797 1.00 98.00 189 LEU A N 1
ATOM 1460 C CA . LEU A 1 189 ? -11.447 -7.298 2.873 1.00 98.00 189 LEU A CA 1
ATOM 1461 C C . LEU A 1 189 ? -11.516 -8.565 2.002 1.00 98.00 189 LEU A C 1
ATOM 1463 O O . LEU A 1 189 ? -10.579 -8.847 1.263 1.00 98.00 189 LEU A O 1
ATOM 1467 N N . PHE A 1 190 ? -12.638 -9.290 2.036 1.00 98.19 190 PHE A N 1
ATOM 1468 C CA . PHE A 1 190 ? -12.869 -10.453 1.175 1.00 98.19 190 PHE A CA 1
ATOM 1469 C C . PHE A 1 190 ? -12.813 -10.102 -0.317 1.00 98.19 190 PHE A C 1
ATOM 1471 O O . PHE A 1 190 ? -12.116 -10.773 -1.077 1.00 98.19 190 PHE A O 1
ATOM 1478 N N . ILE A 1 191 ? -13.522 -9.045 -0.732 1.00 97.31 191 ILE A N 1
ATOM 1479 C CA . ILE A 1 191 ? -13.561 -8.597 -2.131 1.00 97.31 191 ILE A CA 1
ATOM 1480 C C . ILE A 1 191 ? -12.156 -8.208 -2.603 1.00 97.31 191 ILE A C 1
ATOM 1482 O O . ILE A 1 191 ? -11.731 -8.666 -3.661 1.00 97.31 191 ILE A O 1
ATOM 1486 N N . ALA A 1 192 ? -11.430 -7.411 -1.815 1.00 96.88 192 ALA A N 1
ATOM 1487 C CA . ALA A 1 192 ? -10.083 -6.962 -2.154 1.00 96.88 192 ALA A CA 1
ATOM 1488 C C . ALA A 1 192 ? -9.121 -8.147 -2.352 1.00 96.88 192 ALA A C 1
ATOM 1490 O O . ALA A 1 192 ? -8.487 -8.230 -3.401 1.00 96.88 192 ALA A O 1
ATOM 1491 N N . LEU A 1 193 ? -9.109 -9.115 -1.426 1.00 98.00 193 LEU A N 1
ATOM 1492 C CA . LEU A 1 193 ? -8.266 -10.318 -1.512 1.00 98.00 193 LEU A CA 1
ATOM 1493 C C . LEU A 1 193 ? -8.649 -11.242 -2.675 1.00 98.00 193 LEU A C 1
ATOM 1495 O O . LEU A 1 193 ? -7.779 -11.825 -3.317 1.00 98.00 193 LEU A O 1
ATOM 1499 N N . CYS A 1 194 ? -9.946 -11.394 -2.966 1.00 98.12 194 CYS A N 1
ATOM 1500 C CA . CYS A 1 194 ? -10.388 -12.168 -4.127 1.00 98.12 194 CYS A CA 1
ATOM 1501 C C . CYS A 1 194 ? -9.840 -11.564 -5.419 1.00 98.12 194 CYS A C 1
ATOM 1503 O O . CYS A 1 194 ? -9.305 -12.281 -6.266 1.00 98.12 194 CYS A O 1
ATOM 1505 N N . VAL A 1 195 ? -9.971 -10.243 -5.565 1.00 97.62 195 VAL A N 1
ATOM 1506 C CA . VAL A 1 195 ? -9.492 -9.540 -6.754 1.00 97.62 195 VAL A CA 1
ATOM 1507 C C . VAL A 1 195 ? -7.967 -9.545 -6.808 1.00 97.62 195 VAL A C 1
ATOM 1509 O O . VAL A 1 195 ? -7.423 -9.758 -7.884 1.00 97.62 195 VAL A O 1
ATOM 1512 N N . GLU A 1 196 ? -7.277 -9.401 -5.678 1.00 97.69 196 GLU A N 1
ATOM 1513 C CA . GLU A 1 196 ? -5.822 -9.546 -5.574 1.00 97.69 196 GLU A CA 1
ATOM 1514 C C . GLU A 1 196 ? -5.349 -10.909 -6.093 1.00 97.69 196 GLU A C 1
ATOM 1516 O O . GLU A 1 196 ? -4.499 -10.968 -6.982 1.00 97.69 196 GLU A O 1
ATOM 1521 N N . GLY A 1 197 ? -5.934 -12.001 -5.589 1.00 98.06 197 GLY A N 1
ATOM 1522 C CA . GLY A 1 197 ? -5.586 -13.356 -6.012 1.00 98.06 197 GLY A CA 1
ATOM 1523 C C . GLY A 1 197 ? -5.833 -13.571 -7.504 1.00 98.06 197 GLY A C 1
ATOM 1524 O O . GLY A 1 197 ? -4.962 -14.077 -8.210 1.00 98.06 197 GLY A O 1
ATOM 1525 N N . VAL A 1 198 ? -6.980 -13.115 -8.021 1.00 98.31 198 VAL A N 1
ATOM 1526 C CA . VAL A 1 198 ? -7.287 -13.177 -9.460 1.00 98.31 198 VAL A CA 1
ATOM 1527 C C . VAL A 1 198 ? -6.324 -12.322 -10.283 1.00 98.31 198 VAL A C 1
ATOM 1529 O O . VAL A 1 198 ? -5.824 -12.791 -11.302 1.00 98.31 198 VAL A O 1
ATOM 1532 N N . ALA A 1 199 ? -6.017 -11.102 -9.849 1.00 97.56 199 ALA A N 1
ATOM 1533 C CA . ALA A 1 199 ? -5.097 -10.212 -10.545 1.00 97.56 199 ALA A CA 1
ATOM 1534 C C . ALA A 1 199 ? -3.675 -10.789 -10.587 1.00 97.56 199 ALA A C 1
ATOM 1536 O O . ALA A 1 199 ? -3.028 -10.717 -11.630 1.00 97.56 199 ALA A O 1
ATOM 1537 N N . LEU A 1 200 ? -3.217 -11.430 -9.507 1.00 97.94 200 LEU A N 1
ATOM 1538 C CA . LEU A 1 200 ? -1.940 -12.144 -9.470 1.00 97.94 200 LEU A CA 1
ATOM 1539 C C . LEU A 1 200 ? -1.937 -13.353 -10.414 1.00 97.94 200 LEU A C 1
ATOM 1541 O O . LEU A 1 200 ? -0.982 -13.545 -11.168 1.00 97.94 200 LEU A O 1
ATOM 1545 N N . MET A 1 201 ? -3.022 -14.136 -10.437 1.00 98.50 201 MET A N 1
ATOM 1546 C CA . MET A 1 201 ? -3.172 -15.229 -11.402 1.00 98.50 201 MET A CA 1
ATOM 1547 C C . MET A 1 201 ? -3.115 -14.702 -12.841 1.00 98.50 201 MET A C 1
ATOM 1549 O O . MET A 1 201 ? -2.389 -15.263 -13.654 1.00 98.50 201 MET A O 1
ATOM 1553 N N . VAL A 1 202 ? -3.789 -13.594 -13.159 1.00 97.56 202 VAL A N 1
ATOM 1554 C CA . VAL A 1 202 ? -3.724 -12.964 -14.489 1.00 97.56 202 VAL A CA 1
ATOM 1555 C C . VAL A 1 202 ? -2.306 -12.484 -14.809 1.00 97.56 202 VAL A C 1
ATOM 1557 O O . VAL A 1 202 ? -1.777 -12.837 -15.862 1.00 97.56 202 VAL A O 1
ATOM 1560 N N . PHE A 1 203 ? -1.664 -11.740 -13.904 1.00 97.12 203 PHE A N 1
ATOM 1561 C CA . PHE A 1 203 ? -0.290 -11.252 -14.070 1.00 97.12 203 PHE A CA 1
ATOM 1562 C C . PHE A 1 203 ? 0.691 -12.394 -14.361 1.00 97.12 203 PHE A C 1
ATOM 1564 O O . PHE A 1 203 ? 1.509 -12.287 -15.275 1.00 97.12 203 PHE A O 1
ATOM 1571 N N . SER A 1 204 ? 0.548 -13.523 -13.658 1.00 96.69 204 SER A N 1
ATOM 1572 C CA . SER A 1 204 ? 1.399 -14.703 -13.849 1.00 96.69 204 SER A CA 1
ATOM 1573 C C . SER A 1 204 ? 1.350 -15.276 -15.270 1.00 96.69 204 SER A C 1
ATOM 1575 O O . SER A 1 204 ? 2.293 -15.933 -15.692 1.00 96.69 204 SER A O 1
ATOM 1577 N N . GLN A 1 205 ? 0.274 -15.033 -16.025 1.00 97.12 205 GLN A N 1
ATOM 1578 C CA . GLN A 1 205 ? 0.096 -15.566 -17.380 1.00 97.12 205 GLN A CA 1
ATOM 1579 C C . GLN A 1 205 ? 0.574 -14.610 -18.480 1.00 97.12 205 GLN A C 1
ATOM 1581 O O . GLN A 1 205 ? 0.512 -14.948 -19.666 1.00 97.12 205 GLN A O 1
ATOM 1586 N N . MET A 1 206 ? 1.033 -13.407 -18.127 1.00 95.75 206 MET A N 1
ATOM 1587 C CA . MET A 1 206 ? 1.414 -12.407 -19.118 1.00 95.75 206 MET A CA 1
ATOM 1588 C C . MET A 1 206 ? 2.752 -12.747 -19.775 1.00 95.75 206 MET A C 1
ATOM 1590 O O . MET A 1 206 ? 3.745 -13.023 -19.111 1.00 95.75 206 MET A O 1
ATOM 1594 N N . LYS A 1 207 ? 2.777 -12.694 -21.111 1.00 93.19 207 LYS A N 1
ATOM 1595 C CA . LYS A 1 207 ? 3.972 -12.947 -21.945 1.00 93.19 207 LYS A CA 1
ATOM 1596 C C . LYS A 1 207 ? 4.451 -11.711 -22.700 1.00 93.19 207 LYS A C 1
ATOM 1598 O O . LYS A 1 207 ? 5.525 -11.714 -23.284 1.00 93.19 207 LYS A O 1
ATOM 1603 N N . VAL A 1 208 ? 3.638 -10.657 -22.700 1.00 88.62 208 VAL A N 1
ATOM 1604 C CA . VAL A 1 208 ? 3.880 -9.416 -23.437 1.00 88.62 208 VAL A CA 1
ATOM 1605 C C . VAL A 1 208 ? 4.137 -8.308 -22.425 1.00 88.62 208 VAL A C 1
ATOM 1607 O O . VAL A 1 208 ? 3.276 -8.036 -21.587 1.00 88.62 208 VAL A O 1
ATOM 1610 N N . LEU A 1 209 ? 5.314 -7.681 -22.501 1.00 84.94 209 LEU A N 1
ATOM 1611 C CA . LEU A 1 209 ? 5.828 -6.774 -21.471 1.00 84.94 209 LEU A CA 1
ATOM 1612 C C . LEU A 1 209 ? 4.853 -5.635 -21.096 1.00 84.94 209 LEU A C 1
ATOM 1614 O O . LEU A 1 209 ? 4.558 -5.501 -19.910 1.00 84.94 209 LEU A O 1
ATOM 1618 N N . PRO A 1 210 ? 4.272 -4.862 -22.034 1.00 80.94 210 PRO A N 1
ATOM 1619 C CA . PRO A 1 210 ? 3.327 -3.800 -21.670 1.00 80.94 210 PRO A CA 1
ATOM 1620 C C . PRO A 1 210 ? 2.092 -4.294 -20.907 1.00 80.94 210 PRO A C 1
ATOM 1622 O O . PRO A 1 210 ? 1.641 -3.656 -19.957 1.00 80.94 210 PRO A O 1
ATOM 1625 N N . ILE A 1 211 ? 1.564 -5.461 -21.286 1.00 84.75 211 ILE A N 1
ATOM 1626 C CA . ILE A 1 211 ? 0.401 -6.070 -20.627 1.00 84.75 211 ILE A CA 1
ATOM 1627 C C . ILE A 1 211 ? 0.808 -6.631 -19.255 1.00 84.75 211 ILE A C 1
ATOM 1629 O O . ILE A 1 211 ? 0.045 -6.545 -18.293 1.00 84.75 211 ILE A O 1
ATOM 1633 N N . ALA A 1 212 ? 2.035 -7.143 -19.126 1.00 90.00 212 ALA A N 1
ATOM 1634 C CA . ALA A 1 212 ? 2.602 -7.564 -17.848 1.00 90.00 212 ALA A CA 1
ATOM 1635 C C . ALA A 1 212 ? 2.754 -6.386 -16.876 1.00 90.00 212 ALA A C 1
ATOM 1637 O O . ALA A 1 212 ? 2.337 -6.496 -15.729 1.00 90.00 212 ALA A O 1
ATOM 1638 N N . ILE A 1 213 ? 3.260 -5.237 -17.334 1.00 86.19 213 ILE A N 1
ATOM 1639 C CA . ILE A 1 213 ? 3.358 -4.023 -16.509 1.00 86.19 213 ILE A CA 1
ATOM 1640 C C . ILE A 1 213 ? 1.958 -3.535 -16.108 1.00 86.19 213 ILE A C 1
ATOM 1642 O O . ILE A 1 213 ? 1.711 -3.280 -14.932 1.00 86.19 213 ILE A O 1
ATOM 1646 N N . GLY A 1 214 ? 1.016 -3.459 -17.054 1.00 83.00 214 GLY A N 1
ATOM 1647 C CA . GLY A 1 214 ? -0.358 -3.031 -16.770 1.00 83.00 214 GLY A CA 1
ATOM 1648 C C . GLY A 1 214 ? -1.081 -3.945 -15.774 1.00 83.00 214 GLY A C 1
ATOM 1649 O O . GLY A 1 214 ? -1.688 -3.467 -14.816 1.00 83.00 214 GLY A O 1
ATOM 1650 N N . SER A 1 215 ? -0.980 -5.263 -15.950 1.00 91.19 215 SER A N 1
ATOM 1651 C CA . SER A 1 215 ? -1.557 -6.232 -15.007 1.00 91.19 215 SER A CA 1
ATOM 1652 C C . SER A 1 215 ? -0.854 -6.222 -13.650 1.00 91.19 215 SER A C 1
ATOM 1654 O O . SER A 1 215 ? -1.539 -6.325 -12.637 1.00 91.19 215 SER A O 1
ATOM 1656 N N . MET A 1 216 ? 0.468 -6.012 -13.599 1.00 91.31 216 MET A N 1
ATOM 1657 C CA . MET A 1 216 ? 1.205 -5.828 -12.346 1.00 91.31 216 MET A CA 1
ATOM 1658 C C . MET A 1 216 ? 0.715 -4.601 -11.579 1.00 91.31 216 MET A C 1
ATOM 1660 O O . MET A 1 216 ? 0.590 -4.670 -10.365 1.00 91.31 216 MET A O 1
ATOM 1664 N N . ILE A 1 217 ? 0.416 -3.491 -12.260 1.00 86.88 217 ILE A N 1
ATOM 1665 C CA . ILE A 1 217 ? -0.123 -2.279 -11.624 1.00 86.88 217 ILE A CA 1
ATOM 1666 C C . ILE A 1 217 ? -1.481 -2.568 -10.970 1.00 86.88 217 ILE A C 1
ATOM 1668 O O . ILE A 1 217 ? -1.705 -2.171 -9.828 1.00 86.88 217 ILE A O 1
ATOM 1672 N N . VAL A 1 218 ? -2.371 -3.287 -11.665 1.00 88.25 218 VAL A N 1
ATOM 1673 C CA . VAL A 1 218 ? -3.680 -3.690 -11.116 1.00 88.25 218 VAL A CA 1
ATOM 1674 C C . VAL A 1 218 ? -3.506 -4.656 -9.948 1.00 88.25 218 VAL A C 1
ATOM 1676 O O . VAL A 1 218 ? -4.115 -4.468 -8.900 1.00 88.25 218 VAL A O 1
ATOM 1679 N N . PHE A 1 219 ? -2.656 -5.668 -10.108 1.00 94.25 219 PHE A N 1
ATOM 1680 C CA . PHE A 1 219 ? -2.308 -6.601 -9.043 1.00 94.25 219 PHE A CA 1
ATOM 1681 C C . PHE A 1 219 ? -1.770 -5.861 -7.812 1.00 94.25 219 PHE A C 1
ATOM 1683 O O . PHE A 1 219 ? -2.312 -6.037 -6.725 1.00 94.25 219 PHE A O 1
ATOM 1690 N N . SER A 1 220 ? -0.790 -4.973 -7.997 1.00 92.06 220 SER A N 1
ATOM 1691 C CA . SER A 1 220 ? -0.226 -4.124 -6.947 1.00 92.06 220 SER A CA 1
ATOM 1692 C C . SER A 1 220 ? -1.329 -3.383 -6.208 1.00 92.06 220 SER A C 1
ATOM 1694 O O . SER A 1 220 ? -1.482 -3.570 -5.005 1.00 92.06 220 SER A O 1
ATOM 1696 N N . LEU A 1 221 ? -2.157 -2.622 -6.936 1.00 89.75 221 LEU A N 1
ATOM 1697 C CA . LEU A 1 221 ? -3.256 -1.846 -6.367 1.00 89.75 221 LEU A CA 1
ATOM 1698 C C . LEU A 1 221 ? -4.079 -2.677 -5.370 1.00 89.75 221 LEU A C 1
ATOM 1700 O O . LEU A 1 221 ? -4.313 -2.224 -4.250 1.00 89.75 221 LEU A O 1
ATOM 1704 N N . PHE A 1 222 ? -4.462 -3.901 -5.742 1.00 95.25 222 PHE A N 1
ATOM 1705 C CA . PHE A 1 222 ? -5.246 -4.769 -4.868 1.00 95.25 222 PHE A CA 1
ATOM 1706 C C . PHE A 1 222 ? -4.451 -5.376 -3.708 1.00 95.25 222 PHE A C 1
ATOM 1708 O O . PHE A 1 222 ? -5.004 -5.419 -2.614 1.00 95.25 222 PHE A O 1
ATOM 1715 N N . VAL A 1 223 ? -3.172 -5.734 -3.880 1.00 95.88 223 VAL A N 1
ATOM 1716 C CA . VAL A 1 223 ? -2.293 -6.149 -2.762 1.00 95.88 223 VAL A CA 1
ATOM 1717 C C . VAL A 1 223 ? -2.287 -5.086 -1.667 1.00 95.88 223 VAL A C 1
ATOM 1719 O O . VAL A 1 223 ? -2.642 -5.350 -0.515 1.00 95.88 223 VAL A O 1
ATOM 1722 N N . GLN A 1 224 ? -1.982 -3.841 -2.039 1.00 93.19 224 GLN A N 1
ATOM 1723 C CA . GLN A 1 224 ? -1.925 -2.753 -1.069 1.00 93.19 224 GLN A CA 1
ATOM 1724 C C . GLN A 1 224 ? -3.312 -2.426 -0.495 1.00 93.19 224 GLN A C 1
ATOM 1726 O O . GLN A 1 224 ? -3.443 -2.152 0.702 1.00 93.19 224 GLN A O 1
ATOM 1731 N N . MET A 1 225 ? -4.374 -2.482 -1.306 1.00 93.94 225 MET A N 1
ATOM 1732 C CA . MET A 1 225 ? -5.741 -2.280 -0.817 1.00 93.94 225 MET A CA 1
ATOM 1733 C C . MET A 1 225 ? -6.161 -3.356 0.194 1.00 93.94 225 MET A C 1
ATOM 1735 O O . MET A 1 225 ? -6.782 -3.008 1.199 1.00 93.94 225 MET A O 1
ATOM 1739 N N . SER A 1 226 ? -5.793 -4.623 -0.005 1.00 97.25 226 SER A N 1
ATOM 1740 C CA . SER A 1 226 ? -6.043 -5.712 0.949 1.00 97.25 226 SER A CA 1
ATOM 1741 C C . SER A 1 226 ? -5.342 -5.480 2.286 1.00 97.25 226 SER A C 1
ATOM 1743 O O . SER A 1 226 ? -5.919 -5.717 3.351 1.00 97.25 226 SER A O 1
ATOM 1745 N N . GLU A 1 227 ? -4.125 -4.937 2.277 1.00 95.00 227 GLU A N 1
ATOM 1746 C CA . GLU A 1 227 ? -3.419 -4.575 3.508 1.00 95.00 227 GLU A CA 1
ATOM 1747 C C . GLU A 1 227 ? -4.104 -3.436 4.266 1.00 95.00 227 GLU A C 1
ATOM 1749 O O . GLU A 1 227 ? -4.222 -3.474 5.496 1.00 95.00 227 GLU A O 1
ATOM 1754 N N . GLY A 1 228 ? -4.569 -2.417 3.537 1.00 93.38 228 GLY A N 1
ATOM 1755 C CA . GLY A 1 228 ? -5.359 -1.324 4.098 1.00 93.38 228 GLY A CA 1
ATOM 1756 C C . GLY A 1 228 ? -6.692 -1.816 4.660 1.00 93.38 228 GLY A C 1
ATOM 1757 O O . GLY A 1 228 ? -7.063 -1.476 5.784 1.00 93.38 228 GLY A O 1
ATOM 1758 N N . ALA A 1 229 ? -7.377 -2.691 3.920 1.00 96.00 229 ALA A N 1
ATOM 1759 C CA . ALA A 1 229 ? -8.617 -3.327 4.344 1.00 96.00 229 ALA A CA 1
ATOM 1760 C C . ALA A 1 229 ? -8.411 -4.182 5.604 1.00 96.00 229 ALA A C 1
ATOM 1762 O O . ALA A 1 229 ? -9.234 -4.127 6.519 1.00 96.00 229 ALA A O 1
ATOM 1763 N N . THR A 1 230 ? -7.286 -4.896 5.714 1.00 96.50 230 THR A N 1
ATOM 1764 C CA . THR A 1 230 ? -6.942 -5.701 6.897 1.00 96.50 230 THR A CA 1
ATOM 1765 C C . THR A 1 230 ? -6.871 -4.825 8.147 1.00 96.50 230 THR A C 1
ATOM 1767 O O . THR A 1 230 ? -7.524 -5.110 9.154 1.00 96.50 230 THR A O 1
ATOM 1770 N N . TYR A 1 231 ? -6.160 -3.697 8.073 1.00 93.31 231 TYR A N 1
ATOM 1771 C CA . TYR A 1 231 ? -6.038 -2.757 9.194 1.00 93.31 231 TYR A CA 1
ATOM 1772 C C . TYR A 1 231 ? -7.251 -1.841 9.400 1.00 93.31 231 TYR A C 1
ATOM 1774 O O . TYR A 1 231 ? -7.321 -1.129 10.404 1.00 93.31 231 TYR A O 1
ATOM 1782 N N . SER A 1 232 ? -8.252 -1.934 8.523 1.00 92.50 232 SER A N 1
ATOM 1783 C CA . SER A 1 232 ? -9.600 -1.429 8.789 1.00 92.50 232 SER A CA 1
ATOM 1784 C C . SER A 1 232 ? -10.406 -2.356 9.713 1.00 92.50 232 SER A C 1
ATOM 1786 O O . SER A 1 232 ? -11.361 -1.901 10.334 1.00 92.50 232 SER A O 1
ATOM 1788 N N . VAL A 1 233 ? -10.026 -3.637 9.830 1.00 95.38 233 VAL A N 1
ATOM 1789 C CA . VAL A 1 233 ? -10.710 -4.662 10.645 1.00 95.38 233 VAL A CA 1
ATOM 1790 C C . VAL A 1 233 ? -9.976 -4.922 11.965 1.00 95.38 233 VAL A C 1
ATOM 1792 O O . VAL A 1 233 ? -10.614 -5.004 13.014 1.00 95.38 233 VAL A O 1
ATOM 1795 N N . VAL A 1 234 ? -8.641 -5.018 11.931 1.00 94.88 234 VAL A N 1
ATOM 1796 C CA . VAL A 1 234 ? -7.769 -5.323 13.088 1.00 94.88 234 VAL A CA 1
ATOM 1797 C C . VAL A 1 234 ? -8.110 -4.538 14.369 1.00 94.88 234 VAL A C 1
ATOM 1799 O O . VAL A 1 234 ? -8.168 -5.174 15.427 1.00 94.88 234 VAL A O 1
ATOM 1802 N N . PRO A 1 235 ? -8.391 -3.217 14.325 1.00 92.12 235 PRO A N 1
ATOM 1803 C CA . PRO A 1 235 ? -8.677 -2.437 15.532 1.00 92.12 235 PRO A CA 1
ATOM 1804 C C . PRO A 1 235 ? -9.886 -2.922 16.336 1.00 92.12 235 PRO A C 1
ATOM 1806 O O . PRO A 1 235 ? -9.981 -2.672 17.535 1.00 92.12 235 PRO A O 1
ATOM 1809 N N . PHE A 1 236 ? -10.801 -3.639 15.683 1.00 91.69 236 PHE A N 1
ATOM 1810 C CA . PHE A 1 236 ? -12.071 -4.065 16.260 1.00 91.69 236 PHE A CA 1
ATOM 1811 C C . PHE A 1 236 ? -12.053 -5.502 16.788 1.00 91.69 236 PHE A C 1
ATOM 1813 O O . PHE A 1 236 ? -13.019 -5.926 17.416 1.00 91.69 236 PHE A O 1
ATOM 1820 N N . ILE A 1 237 ? -10.977 -6.263 16.557 1.00 93.38 237 ILE A N 1
ATOM 1821 C CA . ILE A 1 237 ? -10.893 -7.675 16.967 1.00 93.38 237 ILE A CA 1
ATOM 1822 C C . ILE A 1 237 ? -10.871 -7.799 18.485 1.00 93.38 237 ILE A C 1
ATOM 1824 O O . ILE A 1 237 ? -11.694 -8.504 19.068 1.00 93.38 237 ILE A O 1
ATOM 1828 N N . ASN A 1 238 ? -9.944 -7.090 19.125 1.00 88.81 238 ASN A N 1
ATOM 1829 C CA . ASN A 1 238 ? -9.867 -7.011 20.573 1.00 88.81 238 ASN A CA 1
ATOM 1830 C C . ASN A 1 238 ? -9.268 -5.658 20.977 1.00 88.81 238 ASN A C 1
ATOM 1832 O O . ASN A 1 238 ? -8.054 -5.459 20.906 1.00 88.81 238 ASN A O 1
ATOM 1836 N N . LYS A 1 239 ? -10.124 -4.737 21.434 1.00 82.88 239 LYS A N 1
ATOM 1837 C CA . LYS A 1 239 ? -9.718 -3.395 21.882 1.00 82.88 239 LYS A CA 1
ATOM 1838 C C . LYS A 1 239 ? -8.791 -3.433 23.103 1.00 82.88 239 LYS A C 1
ATOM 1840 O O . LYS A 1 239 ? -7.933 -2.568 23.249 1.00 82.88 239 LYS A O 1
ATOM 1845 N N . ARG A 1 240 ? -8.929 -4.443 23.972 1.00 83.69 240 ARG A N 1
ATOM 1846 C CA . ARG A 1 240 ? -8.104 -4.614 25.180 1.00 83.69 240 ARG A CA 1
ATOM 1847 C C . ARG A 1 240 ? -6.691 -5.086 24.841 1.00 83.69 240 ARG A C 1
ATOM 1849 O O . ARG A 1 240 ? -5.724 -4.622 25.442 1.00 83.69 240 ARG A O 1
ATOM 1856 N N . ALA A 1 241 ? -6.569 -5.988 23.872 1.00 87.94 241 ALA A N 1
ATOM 1857 C CA . ALA A 1 241 ? -5.310 -6.580 23.433 1.00 87.94 241 ALA A CA 1
ATOM 1858 C C . ALA A 1 241 ? -4.814 -6.020 22.087 1.00 87.94 241 ALA A C 1
ATOM 1860 O O . ALA A 1 241 ? -4.021 -6.671 21.408 1.00 87.94 241 ALA A O 1
ATOM 1861 N N . LEU A 1 242 ? -5.239 -4.810 21.711 1.00 88.19 242 LEU A N 1
ATOM 1862 C CA . LEU A 1 242 ? -5.024 -4.212 20.389 1.00 88.19 242 LEU A CA 1
ATOM 1863 C C . LEU A 1 242 ? -3.573 -4.296 19.897 1.00 88.19 242 LEU A C 1
ATOM 1865 O O . LEU A 1 242 ? -3.320 -4.743 18.781 1.00 88.19 242 LEU A O 1
ATOM 1869 N N . GLY A 1 243 ? -2.605 -3.922 20.741 1.00 88.19 243 GLY A N 1
ATOM 1870 C CA . GLY A 1 243 ? -1.185 -3.997 20.386 1.00 88.19 243 GLY A CA 1
ATOM 1871 C C . GLY A 1 243 ? -0.694 -5.431 20.146 1.00 88.19 243 GLY A C 1
ATOM 1872 O O . GLY A 1 243 ? 0.112 -5.661 19.249 1.00 88.19 243 GLY A O 1
ATOM 1873 N N . SER A 1 244 ? -1.213 -6.406 20.901 1.00 92.56 244 SER A N 1
ATOM 1874 C CA . SER A 1 244 ? -0.894 -7.828 20.704 1.00 92.56 244 SER A CA 1
ATOM 1875 C C . SER A 1 244 ? -1.537 -8.379 19.432 1.00 92.56 244 SER A C 1
ATOM 1877 O O . SER A 1 244 ? -0.861 -9.062 18.672 1.00 92.56 244 SER A O 1
ATOM 1879 N N . VAL A 1 245 ? -2.799 -8.028 19.154 1.00 93.56 245 VAL A N 1
ATOM 1880 C CA . VAL A 1 245 ? -3.475 -8.384 17.896 1.00 93.56 245 VAL A CA 1
ATOM 1881 C C . VAL A 1 245 ? -2.701 -7.823 16.704 1.00 93.56 245 VAL A C 1
ATOM 1883 O O . VAL A 1 245 ? -2.331 -8.577 15.809 1.00 93.56 245 VAL A O 1
ATOM 1886 N N . ALA A 1 246 ? -2.407 -6.519 16.706 1.00 91.81 246 ALA A N 1
ATOM 1887 C CA . ALA A 1 246 ? -1.674 -5.866 15.624 1.00 91.81 246 ALA A CA 1
ATOM 1888 C C . ALA A 1 246 ? -0.267 -6.454 15.439 1.00 91.81 246 ALA A C 1
ATOM 1890 O O . ALA A 1 246 ? 0.199 -6.566 14.305 1.00 91.81 246 ALA A O 1
ATOM 1891 N N . GLY A 1 247 ? 0.391 -6.845 16.537 1.00 92.69 247 GLY A N 1
ATOM 1892 C CA . GLY A 1 247 ? 1.690 -7.512 16.524 1.00 92.69 247 GLY A CA 1
ATOM 1893 C C . GLY A 1 247 ? 1.643 -8.912 15.913 1.00 92.69 247 GLY A C 1
ATOM 1894 O O . GLY A 1 247 ? 2.444 -9.201 15.028 1.00 92.69 247 GLY A O 1
ATOM 1895 N N . ILE A 1 248 ? 0.695 -9.758 16.337 1.00 95.50 248 ILE A N 1
ATOM 1896 C CA . ILE A 1 248 ? 0.526 -11.109 15.781 1.00 95.50 248 ILE A CA 1
ATOM 1897 C C . ILE A 1 248 ? 0.171 -10.999 14.299 1.00 95.50 248 ILE A C 1
ATOM 1899 O O . ILE A 1 248 ? 0.924 -11.495 13.472 1.00 95.50 248 ILE A O 1
ATOM 1903 N N . VAL A 1 249 ? -0.900 -10.280 13.945 1.00 96.25 249 VAL A N 1
ATOM 1904 C CA . VAL A 1 249 ? -1.325 -10.113 12.543 1.00 96.25 249 VAL A CA 1
ATOM 1905 C C . VAL A 1 249 ? -0.183 -9.575 11.680 1.00 96.25 249 VAL A C 1
ATOM 1907 O O . VAL A 1 249 ? 0.105 -10.145 10.632 1.00 96.25 249 VAL A O 1
ATOM 1910 N N . GLY A 1 250 ? 0.535 -8.552 12.156 1.00 92.81 250 GLY A N 1
ATOM 1911 C CA . GLY A 1 250 ? 1.684 -7.983 11.453 1.00 92.81 250 GLY A CA 1
ATOM 1912 C C . GLY A 1 250 ? 2.821 -8.983 11.215 1.00 92.81 250 GLY A C 1
ATOM 1913 O O . GLY A 1 250 ? 3.427 -8.971 10.144 1.00 92.81 250 GLY A O 1
ATOM 1914 N N . ALA A 1 251 ? 3.088 -9.888 12.164 1.00 94.56 251 ALA A N 1
ATOM 1915 C CA . ALA A 1 251 ? 4.077 -10.955 11.994 1.00 94.56 251 ALA A CA 1
ATOM 1916 C C . ALA A 1 251 ? 3.692 -11.952 10.885 1.00 94.56 251 ALA A C 1
ATOM 1918 O O . ALA A 1 251 ? 4.580 -12.531 10.254 1.00 94.56 251 ALA A O 1
ATOM 1919 N N . GLY A 1 252 ? 2.392 -12.103 10.606 1.00 95.25 252 GLY A N 1
ATOM 1920 C CA . GLY A 1 252 ? 1.875 -12.931 9.516 1.00 95.25 252 GLY A CA 1
ATOM 1921 C C . GLY A 1 252 ? 2.417 -12.528 8.153 1.00 95.25 252 GLY A C 1
ATOM 1922 O O . GLY A 1 252 ? 2.797 -13.393 7.370 1.00 95.25 252 GLY A O 1
ATOM 1923 N N . GLY A 1 253 ? 2.572 -11.226 7.903 1.00 93.94 253 GLY A N 1
ATOM 1924 C CA . GLY A 1 253 ? 3.157 -10.728 6.660 1.00 93.94 253 GLY A CA 1
ATOM 1925 C C . GLY A 1 253 ? 4.615 -11.146 6.462 1.00 93.94 253 GLY A C 1
ATOM 1926 O O . GLY A 1 253 ? 4.970 -11.656 5.406 1.00 93.94 253 GLY A O 1
ATOM 1927 N N . ASN A 1 254 ? 5.451 -11.041 7.501 1.00 93.12 254 ASN A N 1
ATOM 1928 C CA . ASN A 1 254 ? 6.842 -11.507 7.426 1.00 93.12 254 ASN A CA 1
ATOM 1929 C C . ASN A 1 254 ? 6.922 -13.021 7.195 1.00 93.12 254 ASN A C 1
ATOM 1931 O O . ASN A 1 254 ? 7.734 -13.485 6.396 1.00 93.12 254 ASN A O 1
ATOM 1935 N N . MET A 1 255 ? 6.071 -13.795 7.877 1.00 96.12 255 MET A N 1
ATOM 1936 C CA . MET A 1 255 ? 5.993 -15.239 7.661 1.00 96.12 255 MET A CA 1
ATOM 1937 C C . MET A 1 255 ? 5.581 -15.553 6.215 1.00 96.12 255 MET A C 1
ATOM 1939 O O . MET A 1 255 ? 6.241 -16.354 5.558 1.00 96.12 255 MET A O 1
ATOM 1943 N N . GLY A 1 256 ? 4.539 -14.890 5.705 1.00 96.06 256 GLY A N 1
ATOM 1944 C CA . GLY A 1 256 ? 4.079 -15.040 4.325 1.00 96.06 256 GLY A CA 1
ATOM 1945 C C . GLY A 1 256 ? 5.182 -14.748 3.308 1.00 96.06 256 GLY A C 1
ATOM 1946 O O . GLY A 1 256 ? 5.391 -15.546 2.397 1.00 96.06 256 GLY A O 1
ATOM 1947 N N . ALA A 1 257 ? 5.958 -13.681 3.525 1.00 94.25 257 ALA A N 1
ATOM 1948 C CA . ALA A 1 257 ? 7.077 -13.308 2.661 1.00 94.25 257 ALA A CA 1
ATOM 1949 C C . ALA A 1 257 ? 8.174 -14.381 2.609 1.00 94.25 257 ALA A C 1
ATOM 1951 O O . ALA A 1 257 ? 8.720 -14.676 1.545 1.00 94.25 257 ALA A O 1
ATOM 1952 N N . VAL A 1 258 ? 8.491 -14.989 3.757 1.00 93.12 258 VAL A N 1
ATOM 1953 C CA . VAL A 1 258 ? 9.460 -16.089 3.845 1.00 93.12 258 VAL A CA 1
ATOM 1954 C C . VAL A 1 258 ? 8.931 -17.332 3.127 1.00 93.12 258 VAL A C 1
ATOM 1956 O O . VAL A 1 258 ? 9.651 -17.916 2.318 1.00 93.12 258 VAL A O 1
ATOM 1959 N N . CYS A 1 259 ? 7.674 -17.718 3.369 1.00 93.62 259 CYS A N 1
ATOM 1960 C CA . CYS A 1 259 ? 7.043 -18.864 2.710 1.00 93.62 259 CYS A CA 1
ATOM 1961 C C . CYS A 1 259 ? 7.003 -18.699 1.183 1.00 93.62 259 CYS A C 1
ATOM 1963 O O . CYS A 1 259 ? 7.412 -19.603 0.455 1.00 93.62 259 CYS A O 1
ATOM 1965 N N . ALA A 1 260 ? 6.573 -17.536 0.694 1.00 93.81 260 ALA A N 1
ATOM 1966 C CA . ALA A 1 260 ? 6.565 -17.228 -0.731 1.00 93.81 260 ALA A CA 1
ATOM 1967 C C . ALA A 1 260 ? 7.992 -17.135 -1.303 1.00 93.81 260 ALA A C 1
ATOM 1969 O O . ALA A 1 260 ? 8.248 -17.617 -2.402 1.00 93.81 260 ALA A O 1
ATOM 1970 N N . GLY A 1 261 ? 8.957 -16.616 -0.540 1.00 89.75 261 GLY A N 1
ATOM 1971 C CA . GLY A 1 261 ? 10.371 -16.611 -0.923 1.00 89.75 261 GLY A CA 1
ATOM 1972 C C . GLY A 1 261 ? 10.951 -18.015 -1.137 1.00 89.75 261 GLY A C 1
ATOM 1973 O O . GLY A 1 261 ? 11.721 -18.217 -2.075 1.00 89.75 261 GLY A O 1
ATOM 1974 N N . PHE A 1 262 ? 10.559 -19.005 -0.326 1.00 89.75 262 PHE A N 1
ATOM 1975 C CA . PHE A 1 262 ? 10.951 -20.403 -0.547 1.00 89.75 262 PHE A CA 1
ATOM 1976 C C . PHE A 1 262 ? 10.37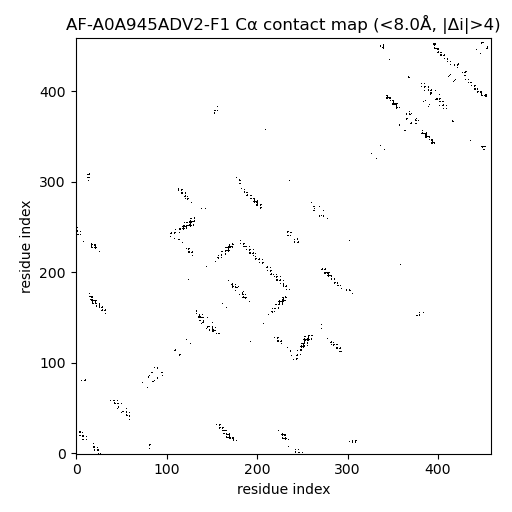2 -20.982 -1.838 1.00 89.75 262 PHE A C 1
ATOM 1978 O O . PHE A 1 262 ? 11.058 -21.757 -2.503 1.00 89.75 262 PHE A O 1
ATOM 1985 N N . LEU A 1 263 ? 9.160 -20.576 -2.227 1.00 90.81 263 LEU A N 1
ATOM 1986 C CA . LEU A 1 263 ? 8.558 -21.002 -3.490 1.00 90.81 263 LEU A CA 1
ATOM 1987 C C . LEU A 1 263 ? 9.419 -20.581 -4.693 1.00 90.81 263 LEU A C 1
ATOM 1989 O O . LEU A 1 263 ? 9.661 -21.396 -5.578 1.00 90.81 263 LEU A O 1
ATOM 1993 N N . PHE A 1 264 ? 9.950 -19.353 -4.684 1.00 88.81 264 PHE A N 1
ATOM 1994 C CA . PHE A 1 264 ? 10.834 -18.835 -5.741 1.00 88.81 264 PHE A CA 1
ATOM 1995 C C . PHE A 1 264 ? 12.271 -19.368 -5.691 1.00 88.81 264 PHE A C 1
ATOM 1997 O O . PHE A 1 264 ? 13.020 -19.180 -6.645 1.00 88.81 264 PHE A O 1
ATOM 2004 N N . ARG A 1 265 ? 12.676 -20.040 -4.606 1.00 86.75 265 ARG A N 1
ATOM 2005 C CA . ARG A 1 265 ? 13.961 -20.760 -4.544 1.00 86.75 265 ARG A CA 1
ATOM 2006 C C . ARG A 1 265 ? 13.890 -22.173 -5.121 1.00 86.75 265 ARG A C 1
ATOM 2008 O O . ARG A 1 265 ? 14.924 -22.822 -5.231 1.00 86.75 265 ARG A O 1
ATOM 2015 N N . SER A 1 266 ? 12.698 -22.671 -5.439 1.00 87.88 266 SER A N 1
ATOM 2016 C CA . SER A 1 266 ? 12.531 -24.004 -6.011 1.00 87.88 266 SER A CA 1
ATOM 2017 C C . SER A 1 266 ? 13.016 -24.037 -7.460 1.00 87.88 266 SER A C 1
ATOM 2019 O O . SER A 1 266 ? 12.428 -23.389 -8.320 1.00 87.88 266 SER A O 1
ATOM 2021 N N . GLU A 1 267 ? 14.030 -24.852 -7.756 1.00 84.50 267 GLU A N 1
ATOM 2022 C CA . GLU A 1 267 ? 14.527 -25.061 -9.128 1.00 84.50 267 GLU A CA 1
ATOM 2023 C C . GLU A 1 267 ? 13.508 -25.776 -10.033 1.00 84.50 267 GLU A C 1
ATOM 2025 O O . GLU A 1 267 ? 13.612 -25.731 -11.256 1.00 84.50 267 GLU A O 1
ATOM 2030 N N . ALA A 1 268 ? 12.498 -26.424 -9.443 1.00 89.81 268 ALA A N 1
ATOM 2031 C CA . ALA A 1 268 ? 11.459 -27.140 -10.179 1.00 89.81 268 ALA A CA 1
ATOM 2032 C C . ALA A 1 268 ? 10.351 -26.223 -10.729 1.00 89.81 268 ALA A C 1
ATOM 2034 O O . ALA A 1 268 ? 9.525 -26.678 -11.521 1.00 89.81 268 ALA A O 1
ATOM 2035 N N . LEU A 1 269 ? 10.286 -24.962 -10.284 1.00 92.88 269 LEU A N 1
ATOM 2036 C CA . LEU A 1 269 ? 9.210 -24.037 -10.631 1.00 92.88 269 LEU A CA 1
ATOM 2037 C C . LEU A 1 269 ? 9.740 -22.864 -11.450 1.00 92.88 269 LEU A C 1
ATOM 2039 O O . LEU A 1 269 ? 10.692 -22.188 -11.076 1.00 92.88 269 LEU A O 1
ATOM 2043 N N . THR A 1 270 ? 9.059 -22.572 -12.552 1.00 94.00 270 THR A N 1
ATOM 2044 C CA . THR A 1 270 ? 9.277 -21.331 -13.302 1.00 94.00 270 THR A CA 1
ATOM 2045 C C . THR A 1 270 ? 8.644 -20.136 -12.580 1.00 94.00 270 THR A C 1
ATOM 2047 O O . THR A 1 270 ? 7.700 -20.299 -11.800 1.00 94.00 270 THR A O 1
ATOM 2050 N N . TRP A 1 271 ? 9.101 -18.915 -12.886 1.00 93.56 271 TRP A N 1
ATOM 2051 C CA . TRP A 1 271 ? 8.510 -17.691 -12.330 1.00 93.56 271 TRP A CA 1
ATOM 2052 C C . TRP A 1 271 ? 6.981 -17.614 -12.502 1.00 93.56 271 TRP A C 1
ATOM 2054 O O . TRP A 1 271 ? 6.297 -17.394 -11.499 1.00 93.56 271 TRP A O 1
ATOM 2064 N N . PRO A 1 272 ? 6.410 -17.850 -13.707 1.00 95.19 272 PRO A N 1
ATOM 2065 C CA . PRO A 1 272 ? 4.959 -17.851 -13.899 1.00 95.19 272 PRO A CA 1
ATOM 2066 C C . PRO A 1 272 ? 4.230 -18.877 -13.029 1.00 95.19 272 PRO A C 1
ATOM 2068 O O . PRO A 1 272 ? 3.172 -18.582 -12.485 1.00 95.19 272 PRO A O 1
ATOM 2071 N N . GLN A 1 273 ? 4.793 -20.080 -12.866 1.00 95.94 273 GLN A N 1
ATOM 2072 C CA . GLN A 1 273 ? 4.182 -21.132 -12.048 1.00 95.94 273 GLN A CA 1
ATOM 2073 C C . GLN A 1 273 ? 4.166 -20.756 -10.567 1.00 95.94 273 GLN A C 1
ATOM 2075 O O . GLN A 1 273 ? 3.139 -20.917 -9.912 1.00 95.94 273 GLN A O 1
ATOM 2080 N N . ALA A 1 274 ? 5.272 -20.220 -10.045 1.00 95.88 274 ALA A N 1
ATOM 2081 C CA . ALA A 1 274 ? 5.336 -19.753 -8.665 1.00 95.88 274 ALA A CA 1
ATOM 2082 C C . ALA A 1 274 ? 4.340 -18.605 -8.417 1.00 95.88 274 ALA A C 1
ATOM 2084 O O . ALA A 1 274 ? 3.564 -18.662 -7.464 1.00 95.88 274 ALA A O 1
ATOM 2085 N N . LEU A 1 275 ? 4.281 -17.612 -9.313 1.00 96.62 275 LEU A N 1
ATOM 2086 C CA . LEU A 1 275 ? 3.312 -16.510 -9.234 1.00 96.62 275 LEU A CA 1
ATOM 2087 C C . LEU A 1 275 ? 1.858 -17.005 -9.304 1.00 96.62 275 LEU A C 1
ATOM 2089 O O . LEU A 1 275 ? 1.018 -16.541 -8.534 1.00 96.62 275 LEU A O 1
ATOM 2093 N N . LEU A 1 276 ? 1.560 -17.973 -10.177 1.00 97.88 276 LEU A N 1
ATOM 2094 C CA . LEU A 1 276 ? 0.228 -18.568 -10.297 1.00 97.88 276 LEU A CA 1
ATOM 2095 C C . LEU A 1 276 ? -0.193 -19.272 -9.002 1.00 97.88 276 LEU A C 1
ATOM 2097 O O . LEU A 1 276 ? -1.306 -19.059 -8.525 1.00 97.88 276 LEU A O 1
ATOM 2101 N N . ILE A 1 277 ? 0.700 -20.079 -8.417 1.00 97.44 277 ILE A N 1
ATOM 2102 C CA . ILE A 1 277 ? 0.456 -20.767 -7.142 1.00 97.44 277 ILE A CA 1
ATOM 2103 C C . ILE A 1 277 ? 0.152 -19.748 -6.044 1.00 97.44 277 ILE A C 1
ATOM 2105 O O . ILE A 1 277 ? -0.817 -19.925 -5.309 1.00 97.44 277 ILE A O 1
ATOM 2109 N N . LEU A 1 278 ? 0.929 -18.664 -5.952 1.00 97.12 278 LEU A N 1
ATOM 2110 C CA . LEU A 1 278 ? 0.664 -17.608 -4.976 1.00 97.12 278 LEU A CA 1
ATOM 2111 C C . LEU A 1 278 ? -0.708 -16.972 -5.200 1.00 97.12 278 LEU A C 1
ATOM 2113 O O . LEU A 1 278 ? -1.462 -16.849 -4.242 1.00 97.12 278 LEU A O 1
ATOM 2117 N N . GLY A 1 279 ? -1.081 -16.660 -6.445 1.00 97.81 279 GLY A N 1
ATOM 2118 C CA . GLY A 1 279 ? -2.407 -16.124 -6.768 1.00 97.81 279 GLY A CA 1
ATOM 2119 C C . GLY A 1 279 ? -3.554 -17.040 -6.331 1.00 97.81 279 GLY A C 1
ATOM 2120 O O . GLY A 1 279 ? -4.522 -16.573 -5.729 1.00 97.81 279 GLY A O 1
ATOM 2121 N N . VAL A 1 280 ? -3.416 -18.353 -6.547 1.00 98.38 280 VAL A N 1
ATOM 2122 C CA . VAL A 1 280 ? -4.378 -19.356 -6.059 1.00 98.38 280 VAL A CA 1
ATOM 2123 C C . VAL A 1 280 ? -4.425 -19.375 -4.530 1.00 98.38 280 VAL A C 1
ATOM 2125 O O . VAL A 1 280 ? -5.511 -19.383 -3.956 1.00 98.38 280 VAL A O 1
ATOM 2128 N N . VAL A 1 281 ? -3.271 -19.340 -3.855 1.00 97.88 281 VAL A N 1
ATOM 2129 C CA . VAL A 1 281 ? -3.196 -19.317 -2.385 1.00 97.88 281 VAL A CA 1
ATOM 2130 C C . VAL A 1 281 ? -3.882 -18.074 -1.817 1.00 97.88 281 VAL A C 1
ATOM 2132 O O . VAL A 1 281 ? -4.719 -18.221 -0.928 1.00 97.88 281 VAL A O 1
ATOM 2135 N N . VAL A 1 282 ? -3.599 -16.878 -2.350 1.00 98.25 282 VAL A N 1
ATOM 2136 C CA . VAL A 1 282 ? -4.269 -15.628 -1.942 1.00 98.25 282 VAL A CA 1
ATOM 2137 C C . VAL A 1 282 ? -5.780 -15.747 -2.130 1.00 98.25 282 VAL A C 1
ATOM 2139 O O . VAL A 1 282 ? -6.548 -15.479 -1.203 1.00 98.25 282 VAL A O 1
ATOM 2142 N N . PHE A 1 283 ? -6.220 -16.221 -3.300 1.00 98.44 283 PHE A N 1
ATOM 2143 C CA . PHE A 1 283 ? -7.639 -16.402 -3.588 1.00 98.44 283 PHE A CA 1
ATOM 2144 C C . PHE A 1 283 ? -8.303 -17.371 -2.602 1.00 98.44 283 PHE A C 1
ATOM 2146 O O . PHE A 1 283 ? -9.348 -17.051 -2.041 1.00 98.44 283 PHE A O 1
ATOM 2153 N N . CYS A 1 284 ? -7.698 -18.525 -2.321 1.00 98.12 284 CYS A N 1
ATOM 2154 C CA . CYS A 1 284 ? -8.226 -19.481 -1.347 1.00 98.12 284 CYS A CA 1
ATOM 2155 C C . CYS A 1 284 ? -8.247 -18.912 0.080 1.00 98.12 284 CYS A C 1
ATOM 2157 O O . CYS A 1 284 ? -9.212 -19.120 0.815 1.00 98.12 284 CYS A O 1
ATOM 2159 N N . PHE A 1 285 ? -7.214 -18.172 0.482 1.00 97.56 285 PHE A N 1
ATOM 2160 C CA . PHE A 1 285 ? -7.109 -17.609 1.829 1.00 97.56 285 PHE A CA 1
ATOM 2161 C C . PHE A 1 285 ? -8.048 -16.421 2.036 1.00 97.56 285 PHE A C 1
ATOM 2163 O O . PHE A 1 285 ? -8.423 -16.143 3.175 1.00 97.56 285 PHE A O 1
ATOM 2170 N N . SER A 1 286 ? -8.526 -15.785 0.962 1.00 98.00 286 SER A N 1
ATOM 2171 C CA . SER A 1 286 ? -9.594 -14.786 1.049 1.00 98.00 286 SER A CA 1
ATOM 2172 C C . SER A 1 286 ? -10.830 -15.332 1.784 1.00 98.00 286 SER A C 1
ATOM 2174 O O . SER A 1 286 ? -11.431 -14.621 2.587 1.00 98.00 286 SER A O 1
ATOM 2176 N N . PHE A 1 287 ? -11.156 -16.621 1.634 1.00 97.75 287 PHE A N 1
ATOM 2177 C CA . PHE A 1 287 ? -12.285 -17.264 2.316 1.00 97.75 287 PHE A CA 1
ATOM 2178 C C . PHE A 1 287 ? -12.080 -17.403 3.835 1.00 97.75 287 PHE A C 1
ATOM 2180 O O . PHE A 1 287 ? -13.053 -17.566 4.571 1.00 97.75 287 PHE A O 1
ATOM 2187 N N . LEU A 1 288 ? -10.854 -17.260 4.355 1.00 97.38 288 LEU A N 1
ATOM 2188 C CA . LEU A 1 288 ? -10.616 -17.198 5.804 1.00 97.38 288 LEU A CA 1
ATOM 2189 C C . LEU A 1 288 ? -11.247 -15.952 6.439 1.00 97.38 288 LEU A C 1
ATOM 2191 O O . LEU A 1 288 ? -11.482 -15.938 7.648 1.00 97.38 288 LEU A O 1
ATOM 2195 N N . THR A 1 289 ? -11.593 -14.931 5.647 1.00 96.56 289 THR A N 1
ATOM 2196 C CA . THR A 1 289 ? -12.342 -13.758 6.129 1.00 96.56 289 THR A CA 1
ATOM 2197 C C . THR A 1 289 ? -13.685 -14.142 6.749 1.00 96.56 289 THR A C 1
ATOM 2199 O O . THR A 1 289 ? -14.111 -13.497 7.704 1.00 96.56 289 THR A O 1
ATOM 2202 N N . TYR A 1 290 ? -14.312 -15.243 6.317 1.00 94.50 290 TYR A N 1
ATOM 2203 C CA . TYR A 1 290 ? -15.540 -15.757 6.932 1.00 94.50 290 TYR A CA 1
ATOM 2204 C C . TYR A 1 290 ? -15.345 -16.235 8.378 1.00 94.50 290 TYR A C 1
ATOM 2206 O O . TYR A 1 290 ? -16.309 -16.305 9.140 1.00 94.50 290 TYR A O 1
ATOM 2214 N N . LEU A 1 291 ? -14.109 -16.526 8.796 1.00 94.62 291 LEU A N 1
ATOM 2215 C CA . LEU A 1 291 ? -13.796 -16.841 10.190 1.00 94.62 291 LEU A CA 1
ATOM 2216 C C . LEU A 1 291 ? -13.740 -15.584 11.070 1.00 94.62 291 LEU A C 1
ATOM 2218 O O . LEU A 1 291 ? -13.843 -15.698 12.293 1.00 94.62 291 LEU A O 1
ATOM 2222 N N . VAL A 1 292 ? -13.608 -14.396 10.471 1.00 95.50 292 VAL A N 1
ATOM 2223 C CA . VAL A 1 292 ? -13.544 -13.105 11.163 1.00 95.50 292 VAL A CA 1
ATOM 2224 C C . VAL A 1 292 ? -14.961 -12.606 11.446 1.00 95.50 292 VAL A C 1
ATOM 2226 O O . VAL A 1 292 ? -15.508 -11.741 10.767 1.00 95.50 292 VAL A O 1
ATOM 2229 N N . THR A 1 293 ? -15.579 -13.193 12.468 1.00 92.94 293 THR A N 1
ATOM 2230 C CA . THR A 1 293 ? -16.938 -12.850 12.902 1.00 92.94 293 THR A CA 1
ATOM 2231 C C . THR A 1 293 ? -16.925 -11.966 14.146 1.00 92.94 293 THR A C 1
ATOM 2233 O O . THR A 1 293 ? -16.089 -12.1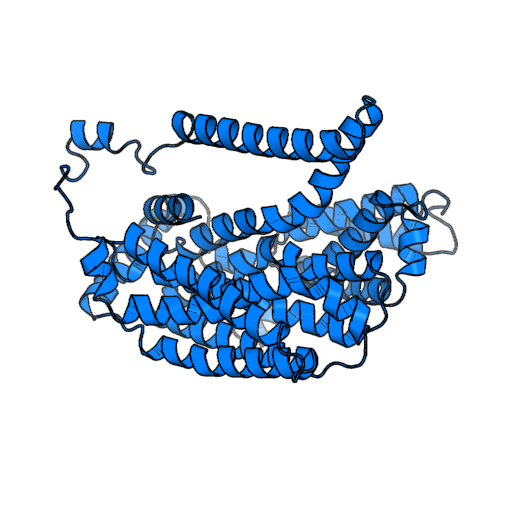31 15.037 1.00 92.94 293 THR A O 1
ATOM 2236 N N . PHE A 1 294 ? -17.892 -11.060 14.241 1.00 90.56 294 PHE A N 1
ATOM 2237 C CA . PHE A 1 294 ? -18.092 -10.204 15.408 1.00 90.56 294 PHE A CA 1
ATOM 2238 C C . PHE A 1 294 ? -19.364 -10.608 16.145 1.00 90.56 294 PHE A C 1
ATOM 2240 O O . PHE A 1 294 ? -20.379 -10.905 15.511 1.00 90.56 294 PHE A O 1
ATOM 2247 N N . GLU A 1 295 ? -19.287 -10.641 17.474 1.00 86.81 295 GLU A N 1
ATOM 2248 C CA . GLU A 1 295 ? -20.459 -10.847 18.320 1.00 86.81 295 GLU A CA 1
ATOM 2249 C C . GLU A 1 295 ? -21.401 -9.635 18.229 1.00 86.81 295 GLU A C 1
ATOM 2251 O O . GLU A 1 295 ? -20.926 -8.512 18.018 1.00 86.81 295 GLU A O 1
ATOM 2256 N N . PRO A 1 296 ? -22.722 -9.829 18.405 1.00 86.00 296 PRO A N 1
ATOM 2257 C CA . PRO A 1 296 ? -23.696 -8.741 18.319 1.00 86.00 296 PRO A CA 1
ATOM 2258 C C . PRO A 1 296 ? -23.387 -7.566 19.255 1.00 86.00 296 PRO A C 1
ATOM 2260 O O . PRO A 1 296 ? -23.612 -6.416 18.887 1.00 86.00 296 PRO A O 1
ATOM 2263 N N . GLU A 1 297 ? -22.832 -7.840 20.439 1.00 84.06 297 GLU A N 1
ATOM 2264 C CA . GLU A 1 297 ? -22.448 -6.817 21.417 1.00 84.06 297 GLU A CA 1
ATOM 2265 C C . GLU A 1 297 ? -21.305 -5.932 20.906 1.00 84.06 297 GLU A C 1
ATOM 2267 O O . GLU A 1 297 ? -21.416 -4.707 20.928 1.00 84.06 297 GLU A O 1
ATOM 2272 N N . ALA A 1 298 ? -20.245 -6.539 20.364 1.00 83.06 298 ALA A N 1
ATOM 2273 C CA . ALA A 1 298 ? -19.119 -5.811 19.781 1.00 83.06 298 ALA A CA 1
ATOM 2274 C C . ALA A 1 298 ? -19.549 -4.971 18.565 1.00 83.06 298 ALA A C 1
ATOM 2276 O O . ALA A 1 298 ? -19.061 -3.859 18.35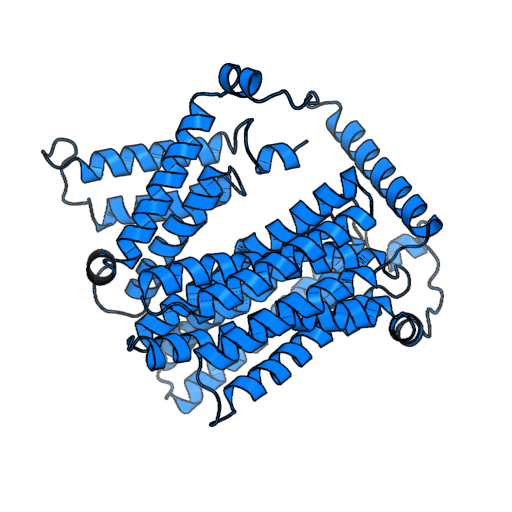7 1.00 83.06 298 ALA A O 1
ATOM 2277 N N . GLU A 1 299 ? -20.488 -5.487 17.768 1.00 85.62 299 GLU A N 1
ATOM 2278 C CA . GLU A 1 299 ? -21.058 -4.773 16.625 1.00 85.62 299 GLU A CA 1
ATOM 2279 C C . GLU A 1 299 ? -21.926 -3.583 17.073 1.00 85.62 299 GLU A C 1
ATOM 2281 O O . GLU A 1 299 ? -21.815 -2.494 16.504 1.00 85.62 299 GLU A O 1
ATOM 2286 N N . ALA A 1 300 ? -22.723 -3.746 18.134 1.00 85.38 300 ALA A N 1
ATOM 2287 C CA . ALA A 1 300 ? -23.511 -2.669 18.729 1.00 85.38 300 ALA A CA 1
ATOM 2288 C C . ALA A 1 300 ? -22.632 -1.581 19.371 1.00 85.38 300 ALA A C 1
ATOM 2290 O O . ALA A 1 300 ? -22.904 -0.391 19.198 1.00 85.38 300 ALA A O 1
ATOM 2291 N N . GLU A 1 301 ? -21.560 -1.968 20.070 1.00 85.75 301 GLU A N 1
ATOM 2292 C CA . GLU A 1 301 ? -20.598 -1.034 20.663 1.00 85.75 301 GLU A CA 1
ATOM 2293 C C . GLU A 1 301 ? -19.891 -0.208 19.581 1.00 85.75 301 GLU A C 1
ATOM 2295 O O . GLU A 1 301 ? -19.887 1.023 19.645 1.00 85.75 301 GLU A O 1
ATOM 2300 N N . ALA A 1 302 ? -19.360 -0.866 18.545 1.00 83.50 302 ALA A N 1
ATOM 2301 C CA . ALA A 1 302 ? -18.698 -0.189 17.431 1.00 83.50 302 ALA A CA 1
ATOM 2302 C C . ALA A 1 302 ? -19.650 0.752 16.679 1.00 83.50 302 ALA A C 1
ATOM 2304 O O . ALA A 1 302 ? -19.254 1.855 16.290 1.00 83.50 302 ALA A O 1
ATOM 2305 N N . LYS A 1 303 ? -20.915 0.350 16.505 1.00 85.75 303 LYS A N 1
ATOM 2306 C CA . LYS A 1 303 ? -21.943 1.205 15.907 1.00 85.75 303 LYS A CA 1
ATOM 2307 C C . LYS A 1 303 ? -22.202 2.444 16.761 1.00 85.75 303 LYS A C 1
ATOM 2309 O O . LYS A 1 303 ? -22.149 3.548 16.238 1.00 85.75 303 LYS A O 1
ATOM 2314 N N . LYS A 1 304 ? -22.393 2.283 18.074 1.00 86.44 304 LYS A N 1
ATOM 2315 C CA . LYS A 1 304 ? -22.622 3.404 18.998 1.00 86.44 304 LYS A CA 1
ATOM 2316 C C . LYS A 1 304 ? -21.470 4.412 18.982 1.00 86.44 304 LYS A C 1
ATOM 2318 O O . LYS A 1 304 ? -21.712 5.616 18.983 1.00 86.44 304 LYS A O 1
ATOM 2323 N N . GLU A 1 305 ? -20.226 3.940 18.967 1.00 84.25 305 GLU A N 1
ATOM 2324 C CA . GLU A 1 305 ? -19.055 4.820 18.867 1.00 84.25 305 GLU A CA 1
ATOM 2325 C C . GLU A 1 305 ? -18.977 5.533 17.514 1.00 84.25 305 GLU A C 1
ATOM 2327 O O . GLU A 1 305 ? -18.654 6.719 17.467 1.00 84.25 305 GLU A O 1
ATOM 2332 N N . THR A 1 306 ? -19.295 4.829 16.426 1.00 82.25 306 THR A N 1
ATOM 2333 C CA . THR A 1 306 ? -19.332 5.403 15.074 1.00 82.25 306 THR A CA 1
ATOM 2334 C C . THR A 1 306 ? -20.407 6.482 14.974 1.00 82.25 306 THR A C 1
ATOM 2336 O O . THR A 1 306 ? -20.115 7.584 14.517 1.00 82.25 306 THR A O 1
ATOM 2339 N N . ASP A 1 307 ? -21.619 6.203 15.458 1.00 84.31 307 ASP A N 1
ATOM 2340 C CA . ASP A 1 307 ? -22.738 7.148 15.469 1.00 84.31 307 ASP A CA 1
ATOM 2341 C C . ASP A 1 307 ? -22.395 8.390 16.302 1.00 84.31 307 ASP A C 1
ATOM 2343 O O . ASP A 1 307 ? -22.637 9.511 15.857 1.00 84.31 307 ASP A O 1
ATOM 2347 N N . ARG A 1 308 ? -21.752 8.209 17.468 1.00 84.50 308 ARG A N 1
ATOM 2348 C CA . ARG A 1 308 ? -21.264 9.323 18.295 1.00 84.50 308 ARG A CA 1
ATOM 2349 C C . ARG A 1 308 ? -20.239 10.174 17.544 1.00 84.50 308 ARG A C 1
ATOM 2351 O O . ARG A 1 308 ? -20.398 11.386 17.485 1.00 84.50 308 ARG A O 1
ATOM 2358 N N . ALA A 1 309 ? -19.232 9.555 16.929 1.00 79.75 309 ALA A N 1
ATOM 2359 C CA . ALA A 1 309 ? -18.193 10.271 16.186 1.00 79.75 309 ALA A CA 1
ATOM 2360 C C . ALA A 1 309 ? -18.751 11.013 14.958 1.00 79.75 309 ALA A C 1
ATOM 2362 O O . ALA A 1 309 ? -18.342 12.133 14.654 1.00 79.75 309 ALA A O 1
ATOM 2363 N N . VAL A 1 310 ? -19.708 10.408 14.246 1.00 79.00 310 VAL A N 1
ATOM 2364 C CA . VAL A 1 310 ? -20.405 11.052 13.125 1.00 79.00 310 VAL A CA 1
ATOM 2365 C C . VAL A 1 310 ? -21.250 12.221 13.619 1.00 79.00 310 VAL A C 1
ATOM 2367 O O . VAL A 1 310 ? -21.274 13.257 12.959 1.00 79.00 310 VAL A O 1
ATOM 2370 N N . GLN A 1 311 ? -21.917 12.086 14.764 1.00 81.12 311 GLN A N 1
ATOM 2371 C CA . GLN A 1 311 ? -22.709 13.156 15.357 1.00 81.12 311 GLN A CA 1
ATOM 2372 C C . GLN A 1 311 ? -21.831 14.325 15.823 1.00 81.12 311 GLN A C 1
ATOM 2374 O O . GLN A 1 311 ? -22.101 15.457 15.438 1.00 81.12 311 GLN A O 1
ATOM 2379 N N . GLU A 1 312 ? -20.734 14.062 16.536 1.00 79.44 312 GLU A N 1
ATOM 2380 C CA . GLU A 1 312 ? -19.740 15.075 16.927 1.00 79.44 312 GLU A CA 1
ATOM 2381 C C . GLU A 1 312 ? -19.166 15.793 15.691 1.00 79.44 312 GLU A C 1
ATOM 2383 O O . GLU A 1 312 ? -19.061 17.020 15.662 1.00 79.44 312 GLU A O 1
ATOM 2388 N N . ARG A 1 313 ? -18.865 15.046 14.615 1.00 74.19 313 ARG A N 1
ATOM 2389 C CA . ARG A 1 313 ? -18.448 15.621 13.326 1.00 74.19 313 ARG A CA 1
ATOM 2390 C C . ARG A 1 313 ? -19.554 16.483 12.717 1.00 74.19 313 ARG A C 1
ATOM 2392 O O . ARG A 1 313 ? -19.263 17.577 12.247 1.00 74.19 313 ARG A O 1
ATOM 2399 N N . LYS A 1 314 ? -20.806 16.017 12.708 1.00 74.38 314 LYS A N 1
ATOM 2400 C CA . LYS A 1 314 ? -21.951 16.783 12.196 1.00 74.38 314 LYS A CA 1
ATOM 2401 C C . LYS A 1 314 ? -22.161 18.059 12.991 1.00 74.38 314 LYS A C 1
ATOM 2403 O O . LYS A 1 314 ? -22.396 19.079 12.371 1.00 74.38 314 LYS A O 1
ATOM 2408 N N . GLU A 1 315 ? -22.032 18.035 14.310 1.00 76.31 315 GLU A N 1
ATOM 2409 C CA . GLU A 1 315 ? -22.146 19.215 15.172 1.00 76.31 315 GLU A CA 1
ATOM 2410 C C . GLU A 1 315 ? -20.997 20.203 14.933 1.00 76.31 315 GLU A C 1
ATOM 2412 O O . GLU A 1 315 ? -21.239 21.398 14.772 1.00 76.31 315 GLU A O 1
ATOM 2417 N N . ALA A 1 316 ? -19.763 19.711 14.781 1.00 69.19 316 ALA A N 1
ATOM 2418 C CA . ALA A 1 316 ? -18.613 20.534 14.407 1.00 69.19 316 ALA A CA 1
ATOM 2419 C C . ALA A 1 316 ? -18.741 21.141 12.992 1.00 69.19 316 ALA A C 1
ATOM 2421 O O . ALA A 1 316 ? -18.236 22.235 12.729 1.00 69.19 316 ALA A O 1
ATOM 2422 N N . ILE A 1 317 ? -19.416 20.438 12.074 1.00 65.44 317 ILE A N 1
ATOM 2423 C CA . ILE A 1 317 ? -19.646 20.859 10.682 1.00 65.44 317 ILE A CA 1
ATOM 2424 C C . ILE A 1 317 ? -20.986 21.593 10.511 1.00 65.44 317 ILE A C 1
ATOM 2426 O O . ILE A 1 317 ? -21.162 22.267 9.504 1.00 65.44 317 ILE A O 1
ATOM 2430 N N . ALA A 1 318 ? -21.906 21.570 11.480 1.00 57.28 318 ALA A N 1
ATOM 2431 C CA . ALA A 1 318 ? -23.250 22.156 11.377 1.00 57.28 318 ALA A CA 1
ATOM 2432 C C . ALA A 1 318 ? -23.246 23.682 11.148 1.00 57.28 318 ALA A C 1
ATOM 2434 O O . ALA A 1 318 ? -24.284 24.258 10.833 1.00 57.28 318 ALA A O 1
ATOM 2435 N N . GLY A 1 319 ? -22.080 24.333 11.214 1.00 52.41 319 GLY A N 1
ATOM 2436 C CA . GLY A 1 319 ? -21.855 25.700 10.737 1.00 52.41 319 GLY A CA 1
ATOM 2437 C C . GLY A 1 319 ? -21.312 25.857 9.299 1.00 52.41 319 GLY A C 1
ATOM 2438 O O . GLY A 1 319 ? -20.995 26.984 8.928 1.00 52.41 319 GLY A O 1
ATOM 2439 N N . LYS A 1 320 ? -21.130 24.791 8.496 1.00 54.91 320 LYS A N 1
ATOM 2440 C CA . LYS A 1 320 ? -20.359 24.791 7.222 1.00 54.91 320 LYS A CA 1
ATOM 2441 C C . LYS A 1 320 ? -20.917 23.912 6.064 1.00 54.91 320 LYS A C 1
ATOM 2443 O O . LYS A 1 320 ? -20.140 23.429 5.252 1.00 54.91 320 LYS A O 1
ATOM 2448 N N . GLU A 1 321 ? -22.244 23.824 5.910 1.00 46.66 321 GLU A N 1
ATOM 2449 C CA . GLU A 1 321 ? -23.008 23.299 4.736 1.00 46.66 321 GLU A CA 1
ATOM 2450 C C . GLU A 1 321 ? -23.439 21.809 4.653 1.00 46.66 321 GLU A C 1
ATOM 2452 O O . GLU A 1 321 ? -22.988 20.937 5.388 1.00 46.66 321 GLU A O 1
ATOM 2457 N N . ARG A 1 322 ? -24.434 21.610 3.758 1.00 50.19 322 ARG A N 1
ATOM 2458 C CA . ARG A 1 322 ? -25.543 20.631 3.669 1.00 50.19 322 ARG A CA 1
ATOM 2459 C C . ARG A 1 322 ? -25.177 19.248 3.093 1.00 50.19 322 ARG A C 1
ATOM 2461 O O . ARG A 1 322 ? -24.386 19.142 2.163 1.00 50.19 322 ARG A O 1
ATOM 2468 N N . GLY A 1 323 ? -25.861 18.211 3.595 1.00 42.41 323 GLY A N 1
ATOM 2469 C CA . GLY A 1 323 ? -25.777 16.815 3.131 1.00 42.41 323 GLY A CA 1
ATOM 2470 C C . GLY A 1 323 ? -26.363 16.554 1.733 1.00 42.41 323 GLY A C 1
ATOM 2471 O O . GLY A 1 323 ? -27.049 17.407 1.167 1.00 42.41 323 GLY A O 1
ATOM 2472 N N . ILE A 1 324 ? -26.077 15.371 1.169 1.00 46.50 324 ILE A N 1
ATOM 2473 C CA . ILE A 1 324 ? -26.464 14.986 -0.199 1.00 46.50 324 ILE A CA 1
ATOM 2474 C C . ILE A 1 324 ? -27.129 13.599 -0.230 1.00 46.50 324 ILE A C 1
ATOM 2476 O O . ILE A 1 324 ? -26.554 12.628 0.253 1.00 46.50 324 ILE A O 1
ATOM 2480 N N . ASP A 1 325 ? -28.291 13.532 -0.891 1.00 43.09 325 ASP A N 1
ATOM 2481 C CA . ASP A 1 325 ? -28.918 12.325 -1.455 1.00 43.09 325 ASP A CA 1
ATOM 2482 C C . ASP A 1 325 ? -28.218 11.901 -2.758 1.00 43.09 325 ASP A C 1
ATOM 2484 O O . ASP A 1 325 ? -27.954 12.740 -3.626 1.00 43.09 325 ASP A O 1
ATOM 2488 N N . ILE A 1 326 ? -27.942 10.603 -2.917 1.00 44.19 326 ILE A N 1
ATOM 2489 C CA . ILE A 1 326 ? -27.325 10.014 -4.119 1.00 44.19 326 ILE A CA 1
ATOM 2490 C C . ILE A 1 326 ? -28.430 9.714 -5.156 1.00 44.19 326 ILE A C 1
ATOM 2492 O O . ILE A 1 326 ? -29.260 8.844 -4.894 1.00 44.19 326 ILE A O 1
ATOM 2496 N N . PRO A 1 327 ? -28.472 10.383 -6.327 1.00 42.72 327 PRO A N 1
ATOM 2497 C CA . PRO A 1 327 ? -29.554 10.198 -7.296 1.00 42.72 327 PRO A CA 1
ATOM 2498 C C . PRO A 1 327 ? -29.240 9.142 -8.384 1.00 42.72 327 PRO A C 1
ATOM 2500 O O . PRO A 1 327 ? -28.080 8.802 -8.617 1.00 42.72 327 PRO A O 1
ATOM 2503 N N . MET A 1 328 ? -30.274 8.643 -9.083 1.00 48.94 328 MET A N 1
ATOM 2504 C CA . MET A 1 328 ? -30.165 7.668 -10.192 1.00 48.94 328 MET A CA 1
ATOM 2505 C C . MET A 1 328 ? -29.396 8.222 -11.417 1.00 48.94 328 MET A C 1
ATOM 2507 O O . MET A 1 328 ? -29.379 9.424 -11.673 1.00 48.94 328 MET A O 1
ATOM 2511 N N . ILE A 1 329 ? -28.808 7.322 -12.223 1.00 53.50 329 ILE A N 1
ATOM 2512 C CA . ILE A 1 329 ? -27.910 7.597 -13.374 1.00 53.50 329 ILE A CA 1
ATOM 2513 C C . ILE A 1 329 ? -28.393 8.708 -14.345 1.00 53.50 329 ILE A C 1
ATOM 2515 O O . ILE A 1 329 ? -27.565 9.541 -14.724 1.00 53.50 329 ILE A O 1
ATOM 2519 N N . PRO A 1 330 ? -29.683 8.812 -14.735 1.00 48.88 330 PRO A N 1
ATOM 2520 C CA . PRO A 1 330 ? -30.148 9.892 -15.617 1.00 48.88 330 PRO A CA 1
ATOM 2521 C C . PRO A 1 330 ? -30.041 11.290 -14.985 1.00 48.88 330 PRO A C 1
ATOM 2523 O O . PRO A 1 330 ? -29.806 12.279 -15.673 1.00 48.88 330 PRO A O 1
ATOM 2526 N N . GLU A 1 331 ? -30.160 11.373 -13.662 1.00 54.66 331 GLU A N 1
ATOM 2527 C CA . GLU A 1 331 ? -30.116 12.618 -12.895 1.00 54.66 331 GLU A CA 1
ATOM 2528 C C . GLU A 1 331 ? -28.673 13.059 -12.574 1.00 54.66 331 GLU A C 1
ATOM 2530 O O . GLU A 1 331 ? -28.406 14.241 -12.333 1.00 54.66 331 GLU A O 1
ATOM 2535 N N . MET A 1 332 ? -27.717 12.119 -12.602 1.00 52.81 332 MET A N 1
ATOM 2536 C CA . MET A 1 332 ? -26.284 12.425 -12.536 1.00 52.81 332 MET A CA 1
ATOM 2537 C C . MET A 1 332 ? -25.836 13.214 -13.768 1.00 52.81 332 MET A C 1
ATOM 2539 O O . MET A 1 332 ? -25.147 14.223 -13.628 1.00 52.81 332 MET A O 1
ATOM 2543 N N . LEU A 1 333 ? -26.270 12.797 -14.964 1.00 56.41 333 LEU A N 1
ATOM 2544 C CA . LEU A 1 333 ? -25.922 13.450 -16.231 1.00 56.41 333 LEU A CA 1
ATOM 2545 C C . LEU A 1 333 ? -26.377 14.915 -16.281 1.00 56.41 333 LEU A C 1
ATOM 2547 O O . LEU A 1 333 ? -25.636 15.762 -16.770 1.00 56.41 333 LEU A O 1
ATOM 2551 N N . SER A 1 334 ? -27.537 15.242 -15.701 1.00 59.62 334 SER A N 1
ATOM 2552 C CA . SER A 1 334 ? -28.037 16.624 -15.626 1.00 59.62 334 SER A CA 1
ATOM 2553 C C . SER A 1 334 ? -27.316 17.508 -14.601 1.00 59.62 334 SER A C 1
ATOM 2555 O O . SER A 1 334 ? -27.481 18.725 -14.619 1.00 59.62 334 SER A O 1
ATOM 2557 N N . LYS A 1 335 ? -26.543 16.918 -13.680 1.00 67.31 335 LYS A N 1
ATOM 2558 C CA . LYS A 1 335 ? -25.865 17.624 -12.577 1.00 67.31 335 LYS A CA 1
ATOM 2559 C C . LYS A 1 335 ? -24.336 17.654 -12.730 1.00 67.31 335 LYS A C 1
ATOM 2561 O O . LYS A 1 335 ? -23.671 18.302 -11.916 1.00 67.31 335 LYS A O 1
ATOM 2566 N N . LEU A 1 336 ? -23.780 16.991 -13.751 1.00 71.88 336 LEU A N 1
ATOM 2567 C CA . LEU A 1 336 ? -22.348 16.997 -14.063 1.00 71.88 336 LEU A CA 1
ATOM 2568 C C . LEU A 1 336 ? -21.854 18.426 -14.300 1.00 71.88 336 LEU A C 1
ATOM 2570 O O . LEU A 1 336 ? -22.359 19.144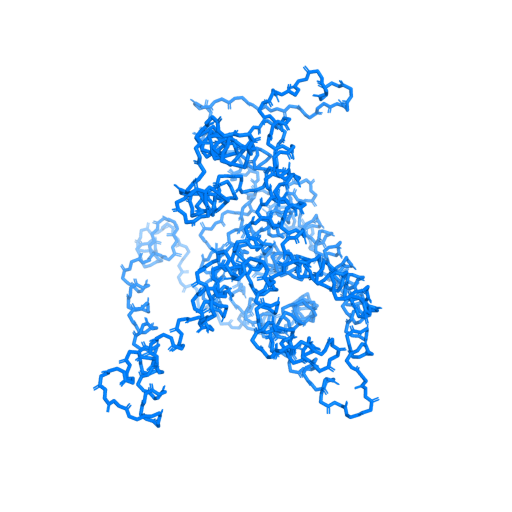 -15.161 1.00 71.88 336 LEU A O 1
ATOM 2574 N N . GLN A 1 337 ? -20.843 18.842 -13.539 1.00 81.25 337 GLN A N 1
ATOM 2575 C CA . GLN A 1 337 ? -20.195 20.124 -13.780 1.00 81.25 337 GLN A CA 1
ATOM 2576 C C . GLN A 1 337 ? -19.158 19.970 -14.903 1.00 81.25 337 GLN A C 1
ATOM 2578 O O . GLN A 1 337 ? -18.498 18.930 -14.980 1.00 81.25 337 GLN A O 1
ATOM 2583 N N . PRO A 1 338 ? -18.907 21.012 -15.718 1.00 82.88 338 PRO A N 1
ATOM 2584 C CA . PRO A 1 338 ? -17.861 20.977 -16.745 1.00 82.88 338 PRO A CA 1
ATOM 2585 C C . PRO A 1 338 ? -16.485 20.571 -16.199 1.00 82.88 338 PRO A C 1
ATOM 2587 O O . PRO A 1 338 ? -15.729 19.868 -16.862 1.00 82.88 338 PRO A O 1
ATOM 2590 N N . MET A 1 339 ? -16.183 20.948 -14.953 1.00 81.38 339 MET A N 1
ATOM 2591 C CA . MET A 1 339 ? -14.945 20.550 -14.280 1.00 81.38 339 MET A CA 1
ATOM 2592 C C . MET A 1 339 ? -14.876 19.057 -13.944 1.00 81.38 339 MET A C 1
ATOM 2594 O O . MET A 1 339 ? -13.778 18.512 -13.958 1.00 81.38 339 MET A O 1
ATOM 2598 N N . ASP A 1 340 ? -16.001 18.392 -13.657 1.00 83.56 340 ASP A N 1
ATOM 2599 C CA . ASP A 1 340 ? -16.015 16.943 -13.416 1.00 83.56 340 ASP A CA 1
ATOM 2600 C C . ASP A 1 340 ? -15.674 16.201 -14.717 1.00 83.56 340 ASP A C 1
ATOM 2602 O O . ASP A 1 340 ? -14.834 15.304 -14.722 1.00 83.56 340 ASP A O 1
ATOM 2606 N N . ILE A 1 341 ? -16.258 16.640 -15.838 1.00 86.06 341 ILE A N 1
ATOM 2607 C CA . ILE A 1 341 ? -15.980 16.096 -17.175 1.00 86.06 341 ILE A CA 1
ATOM 2608 C C . ILE A 1 341 ? -14.511 16.317 -17.540 1.00 86.06 341 ILE A C 1
ATOM 2610 O O . ILE A 1 341 ? -13.829 15.386 -17.966 1.00 86.06 341 ILE A O 1
ATOM 2614 N N . LEU A 1 342 ? -14.008 17.535 -17.326 1.00 88.12 342 LEU A N 1
ATOM 2615 C CA . LEU A 1 342 ? -12.629 17.892 -17.637 1.00 88.12 342 LEU A CA 1
ATOM 2616 C C . LEU A 1 342 ? -11.629 17.093 -16.790 1.00 88.12 342 LEU A C 1
ATOM 2618 O O . LEU A 1 342 ? -10.622 16.632 -17.319 1.00 88.12 342 LEU A O 1
ATOM 2622 N N . ARG A 1 343 ? -11.924 16.870 -15.502 1.00 92.56 343 ARG A N 1
ATOM 2623 C CA . ARG A 1 343 ? -11.121 16.020 -14.611 1.00 92.56 343 ARG A CA 1
ATOM 2624 C C . ARG A 1 343 ? -11.068 14.576 -15.111 1.00 92.56 343 ARG A C 1
ATOM 2626 O O . ARG A 1 343 ? -9.982 14.008 -15.192 1.00 92.56 343 ARG A O 1
ATOM 2633 N N . VAL A 1 344 ? -12.223 13.999 -15.455 1.00 88.62 344 VAL A N 1
ATOM 2634 C CA . VAL A 1 344 ? -12.328 12.622 -15.967 1.00 88.62 344 VAL A CA 1
ATOM 2635 C C . VAL A 1 344 ? -11.552 12.474 -17.274 1.00 88.62 344 VAL A C 1
ATOM 2637 O O . VAL A 1 344 ? -10.701 11.594 -17.382 1.00 88.62 344 VAL A O 1
ATOM 2640 N N . TYR A 1 345 ? -11.797 13.364 -18.237 1.00 91.62 345 TYR A N 1
ATOM 2641 C CA . TYR A 1 345 ? -11.113 13.360 -19.527 1.00 91.62 345 TYR A CA 1
ATOM 2642 C C . TYR A 1 345 ? -9.599 13.507 -19.368 1.00 91.62 345 TYR A C 1
ATOM 2644 O O . TYR A 1 345 ? -8.848 12.687 -19.889 1.00 91.62 345 TYR A O 1
ATOM 2652 N N . LEU A 1 346 ? -9.148 14.521 -18.622 1.00 92.69 346 LEU A N 1
ATOM 2653 C CA . LEU A 1 346 ? -7.724 14.776 -18.435 1.00 92.69 346 LEU A CA 1
ATOM 2654 C C . LEU A 1 346 ? -7.040 13.619 -17.702 1.00 92.69 346 LEU A C 1
ATOM 2656 O O . LEU A 1 346 ? -5.950 13.218 -18.095 1.00 92.69 346 LEU A O 1
ATOM 2660 N N . GLY A 1 347 ? -7.686 13.045 -16.684 1.00 90.88 347 GLY A N 1
ATOM 2661 C CA . GLY A 1 347 ? -7.180 11.864 -15.989 1.00 90.88 347 GLY A CA 1
ATOM 2662 C C . GLY A 1 347 ? -6.986 10.668 -16.926 1.00 90.88 347 GLY A C 1
ATOM 2663 O O . GLY A 1 347 ? -5.914 10.065 -16.935 1.00 90.88 347 GLY A O 1
ATOM 2664 N N . ILE A 1 348 ? -7.976 10.371 -17.776 1.00 86.38 348 ILE A N 1
ATOM 2665 C CA . ILE A 1 348 ? -7.877 9.303 -18.786 1.00 86.38 348 ILE A CA 1
ATOM 2666 C C . ILE A 1 348 ? -6.773 9.616 -19.804 1.00 86.38 348 ILE A C 1
ATOM 2668 O O . ILE A 1 348 ? -5.962 8.745 -20.111 1.00 86.38 348 ILE A O 1
ATOM 2672 N N . ALA A 1 349 ? -6.707 10.849 -20.310 1.00 90.25 349 ALA A N 1
ATOM 2673 C CA . ALA A 1 349 ? -5.702 11.259 -21.287 1.00 90.25 349 ALA A CA 1
ATOM 2674 C C . ALA A 1 349 ? -4.273 11.130 -20.732 1.00 90.25 349 ALA A C 1
ATOM 2676 O O . ALA A 1 349 ? -3.400 10.586 -21.409 1.00 90.25 349 ALA A O 1
ATOM 2677 N N . LEU A 1 350 ? -4.043 11.563 -19.487 1.00 91.31 350 LEU A N 1
ATOM 2678 C CA . LEU A 1 350 ? -2.760 11.401 -18.800 1.00 91.31 350 LEU A CA 1
ATOM 2679 C C . LEU A 1 350 ? -2.431 9.922 -18.579 1.00 91.31 350 LEU A C 1
ATOM 2681 O O . LEU A 1 350 ? -1.305 9.514 -18.851 1.00 91.31 350 LEU A O 1
ATOM 2685 N N . ALA A 1 351 ? -3.410 9.103 -18.183 1.00 85.50 351 ALA A N 1
ATOM 2686 C CA . ALA A 1 351 ? -3.200 7.670 -17.994 1.00 85.50 351 ALA A CA 1
ATOM 2687 C C . ALA A 1 351 ? -2.791 6.967 -19.298 1.00 85.50 351 ALA A C 1
ATOM 2689 O O . ALA A 1 351 ? -1.814 6.218 -19.326 1.00 85.50 351 ALA A O 1
ATOM 2690 N N . LEU A 1 352 ? -3.483 7.269 -20.400 1.00 82.50 352 LEU A N 1
ATOM 2691 C CA . LEU A 1 352 ? -3.140 6.771 -21.733 1.00 82.50 352 LEU A CA 1
ATOM 2692 C C . LEU A 1 352 ? -1.765 7.267 -22.193 1.00 82.50 352 LEU A C 1
ATOM 2694 O O . LEU A 1 352 ? -1.004 6.496 -22.776 1.00 82.50 352 LEU A O 1
ATOM 2698 N N . LYS A 1 353 ? -1.409 8.524 -21.897 1.00 85.88 353 LYS A N 1
ATOM 2699 C CA . LYS A 1 353 ? -0.078 9.064 -22.202 1.00 85.88 353 LYS A CA 1
ATOM 2700 C C . LYS A 1 353 ? 1.018 8.351 -21.408 1.00 85.88 353 LYS A C 1
ATOM 2702 O O . LYS A 1 353 ? 2.065 8.046 -21.967 1.00 85.88 353 LYS A O 1
ATOM 2707 N N . GLY A 1 354 ? 0.760 8.018 -20.146 1.00 83.94 354 GLY A N 1
ATOM 2708 C CA . GLY A 1 354 ? 1.659 7.203 -19.335 1.00 83.94 354 GLY A CA 1
ATOM 2709 C C . GLY A 1 354 ? 1.849 5.791 -19.902 1.00 83.94 354 GLY A C 1
ATOM 2710 O O . GLY A 1 354 ? 2.972 5.300 -19.952 1.00 83.94 354 GLY A O 1
ATOM 2711 N N . ILE A 1 355 ? 0.782 5.163 -20.412 1.00 78.50 355 ILE A N 1
ATOM 2712 C CA . ILE A 1 355 ? 0.879 3.873 -21.118 1.00 78.50 355 ILE A CA 1
ATOM 2713 C C . ILE A 1 355 ? 1.709 4.025 -22.397 1.00 78.50 355 ILE A C 1
ATOM 2715 O O . ILE A 1 355 ? 2.586 3.207 -22.654 1.00 78.50 355 ILE A O 1
ATOM 2719 N N . TYR A 1 356 ? 1.489 5.091 -23.171 1.00 82.00 356 TYR A N 1
ATOM 2720 C CA . TYR A 1 356 ? 2.318 5.399 -24.338 1.00 82.00 356 TYR A CA 1
ATOM 2721 C C . TYR A 1 356 ? 3.800 5.548 -23.962 1.00 82.00 356 TYR A C 1
ATOM 2723 O O . TYR A 1 356 ? 4.658 5.035 -24.673 1.00 82.00 356 TYR A O 1
ATOM 2731 N N . PHE A 1 357 ? 4.112 6.196 -22.839 1.00 83.69 357 PHE A N 1
ATOM 2732 C CA . PHE A 1 357 ? 5.484 6.322 -22.345 1.00 83.69 357 PHE A CA 1
ATOM 2733 C C . PHE A 1 357 ? 6.102 4.978 -21.955 1.00 83.69 357 PHE A C 1
ATOM 2735 O O . PHE A 1 357 ? 7.256 4.741 -22.288 1.00 83.69 357 PHE A O 1
ATOM 2742 N N . ILE A 1 358 ? 5.337 4.057 -21.358 1.00 76.62 358 ILE A N 1
ATOM 2743 C CA . ILE A 1 358 ? 5.801 2.677 -21.116 1.00 76.62 358 ILE A CA 1
ATOM 2744 C C . ILE A 1 358 ? 6.174 1.984 -22.431 1.00 76.62 358 ILE A C 1
ATOM 2746 O O . ILE A 1 358 ? 7.154 1.245 -22.481 1.00 76.62 358 ILE A O 1
ATOM 2750 N N . LEU A 1 359 ? 5.403 2.223 -23.496 1.00 74.12 359 LEU A N 1
ATOM 2751 C CA . LEU A 1 359 ? 5.660 1.652 -24.820 1.00 74.12 359 LEU A CA 1
ATOM 2752 C C . LEU A 1 359 ? 6.866 2.285 -25.534 1.00 74.12 359 LEU A C 1
ATOM 2754 O O . LEU A 1 359 ? 7.392 1.668 -26.455 1.00 74.12 359 LEU A O 1
ATOM 2758 N N . ASN A 1 360 ? 7.297 3.482 -25.124 1.00 81.38 360 ASN A N 1
ATOM 2759 C CA . ASN A 1 360 ? 8.337 4.276 -25.787 1.00 81.38 360 ASN A CA 1
ATOM 2760 C C . ASN A 1 360 ? 9.360 4.824 -24.776 1.00 81.38 360 ASN A C 1
ATOM 2762 O O . ASN A 1 360 ? 9.725 5.997 -24.829 1.00 81.38 360 ASN A O 1
ATOM 2766 N N . MET A 1 361 ? 9.809 3.997 -23.826 1.00 75.62 361 MET A N 1
ATOM 2767 C CA . MET A 1 361 ? 10.694 4.448 -22.740 1.00 75.62 361 MET A CA 1
ATOM 2768 C C . MET A 1 361 ? 12.005 5.064 -23.235 1.00 75.62 361 MET A C 1
ATOM 2770 O O . MET A 1 361 ? 12.445 6.062 -22.670 1.00 75.62 361 MET A O 1
ATOM 2774 N N . ASP A 1 362 ? 12.563 4.556 -24.337 1.00 72.62 362 ASP A N 1
ATOM 2775 C CA . ASP A 1 362 ? 13.774 5.117 -24.949 1.00 72.62 362 ASP A CA 1
ATOM 2776 C C . ASP A 1 362 ? 13.595 6.594 -25.342 1.00 72.62 362 ASP A C 1
ATOM 2778 O O . ASP A 1 362 ? 14.531 7.390 -25.284 1.00 72.62 362 ASP A O 1
ATOM 2782 N N . GLU A 1 363 ? 12.385 6.987 -25.751 1.00 75.19 363 GLU A N 1
ATOM 2783 C CA . GLU A 1 363 ? 12.059 8.379 -26.062 1.00 75.19 363 GLU A CA 1
ATOM 2784 C C . GLU A 1 363 ? 12.015 9.214 -24.776 1.00 75.19 363 GLU A C 1
ATOM 2786 O O . GLU A 1 363 ? 12.596 10.296 -24.714 1.00 75.19 363 GLU A O 1
ATOM 2791 N N . VAL A 1 364 ? 11.391 8.691 -23.720 1.00 73.62 364 VAL A N 1
ATOM 2792 C CA . VAL A 1 364 ? 11.217 9.389 -22.436 1.00 73.62 364 VAL A CA 1
ATOM 2793 C C . VAL A 1 364 ? 12.548 9.612 -21.722 1.00 73.62 364 VAL A C 1
ATOM 2795 O O . VAL A 1 364 ? 12.785 10.706 -21.220 1.00 73.62 364 VAL A O 1
ATOM 2798 N N . GLU A 1 365 ? 13.439 8.621 -21.709 1.00 71.12 365 GLU A N 1
ATOM 2799 C CA . GLU A 1 365 ? 14.778 8.740 -21.112 1.00 71.12 365 GLU A CA 1
ATOM 2800 C C . GLU A 1 365 ? 15.624 9.796 -21.840 1.00 71.12 365 GLU A C 1
ATOM 2802 O O . GLU A 1 365 ? 16.303 10.616 -21.217 1.00 71.12 365 GLU A O 1
ATOM 2807 N N . ARG A 1 366 ? 15.515 9.866 -23.174 1.00 72.88 366 ARG A N 1
ATOM 2808 C CA . ARG A 1 366 ? 16.175 10.917 -23.965 1.00 72.88 366 ARG A CA 1
ATOM 2809 C C . ARG A 1 366 ? 15.609 12.298 -23.652 1.00 72.88 366 ARG A C 1
ATOM 2811 O O . ARG A 1 366 ? 16.376 13.251 -23.534 1.00 72.88 366 ARG A O 1
ATOM 2818 N N . LEU A 1 367 ? 14.291 12.400 -23.485 1.00 72.75 367 LEU A N 1
ATOM 2819 C CA . LEU A 1 367 ? 13.618 13.635 -23.079 1.00 72.75 367 LEU A CA 1
ATOM 2820 C C . LEU A 1 367 ? 13.954 14.053 -21.637 1.00 72.75 367 LEU A C 1
ATOM 2822 O O . LEU A 1 367 ? 13.923 15.242 -21.331 1.00 72.75 367 LEU A O 1
ATOM 2826 N N . ALA A 1 368 ? 14.306 13.106 -20.764 1.00 67.69 368 ALA A N 1
ATOM 2827 C CA . ALA A 1 368 ? 14.679 13.353 -19.372 1.00 67.69 368 ALA A CA 1
ATOM 2828 C C . ALA A 1 368 ? 16.128 13.849 -19.180 1.00 67.69 368 ALA A C 1
ATOM 2830 O O . ALA A 1 368 ? 16.522 14.120 -18.048 1.00 67.69 368 ALA A O 1
ATOM 2831 N N . GLY A 1 369 ? 16.905 14.013 -20.257 1.00 64.12 369 GLY A N 1
ATOM 2832 C CA . GLY A 1 369 ? 18.251 14.598 -20.206 1.00 64.12 369 GLY A CA 1
ATOM 2833 C C . GLY A 1 369 ? 19.401 13.638 -20.520 1.00 64.12 369 GLY A C 1
ATOM 2834 O O . GLY A 1 369 ? 20.556 14.056 -20.455 1.00 64.12 369 GLY A O 1
ATOM 2835 N N . GLY A 1 370 ? 19.123 12.390 -20.915 1.00 64.69 370 GLY A N 1
ATOM 2836 C CA . GLY A 1 370 ? 20.139 11.431 -21.359 1.00 64.69 370 GLY A CA 1
ATOM 2837 C C . GLY A 1 370 ? 20.244 10.189 -20.476 1.00 64.69 370 GLY A C 1
ATOM 2838 O O . GLY A 1 370 ? 19.305 9.827 -19.778 1.00 64.69 370 GLY A O 1
ATOM 2839 N N . VAL A 1 371 ? 21.387 9.497 -20.546 1.00 59.19 371 VAL A N 1
ATOM 2840 C CA . VAL A 1 371 ? 21.585 8.195 -19.888 1.00 59.19 371 VAL A CA 1
ATOM 2841 C C . VAL A 1 371 ? 22.310 8.384 -18.556 1.00 59.19 371 VAL A C 1
ATOM 2843 O O . VAL A 1 371 ? 23.531 8.522 -18.517 1.00 59.19 371 VAL A O 1
ATOM 2846 N N . GLY A 1 372 ? 21.563 8.335 -17.457 1.00 66.31 372 GLY A N 1
ATOM 2847 C CA . GLY A 1 372 ? 22.101 8.380 -16.098 1.00 66.31 372 GLY A CA 1
ATOM 2848 C C . GLY A 1 372 ? 21.092 7.852 -15.079 1.00 66.31 372 GLY A C 1
ATOM 2849 O O . GLY A 1 372 ? 20.001 7.417 -15.437 1.00 66.31 372 GLY A O 1
ATOM 2850 N N . LEU A 1 373 ? 21.482 7.734 -13.807 1.00 65.19 373 LEU A N 1
ATOM 2851 C CA . LEU A 1 373 ? 20.597 7.160 -12.781 1.00 65.19 373 LEU A CA 1
ATOM 2852 C C . LEU A 1 373 ? 19.440 8.110 -12.436 1.00 65.19 373 LEU A C 1
ATOM 2854 O O . LEU A 1 373 ? 18.331 7.651 -12.180 1.00 65.19 373 LEU A O 1
ATOM 2858 N N . MET A 1 374 ? 19.695 9.420 -12.419 1.00 69.38 374 MET A N 1
ATOM 2859 C CA . MET A 1 374 ? 18.697 10.419 -12.031 1.00 69.38 374 MET A CA 1
ATOM 2860 C C . MET A 1 374 ? 17.660 10.633 -13.133 1.00 69.38 374 MET A C 1
ATOM 2862 O O . MET A 1 374 ? 16.471 10.720 -12.844 1.00 69.38 374 MET A O 1
ATOM 2866 N N . GLU A 1 375 ? 18.105 10.661 -14.385 1.00 74.19 375 GLU A N 1
ATOM 2867 C CA . GLU A 1 375 ? 17.286 10.828 -15.584 1.00 74.19 375 GLU A CA 1
ATOM 2868 C C . GLU A 1 375 ? 16.273 9.682 -15.707 1.00 74.19 375 GLU A C 1
ATOM 2870 O O . GLU A 1 375 ? 15.082 9.912 -15.910 1.00 74.19 375 GLU A O 1
ATOM 2875 N N . ASP A 1 376 ? 16.714 8.451 -15.451 1.00 68.06 376 ASP A N 1
ATOM 2876 C CA . ASP A 1 376 ? 15.853 7.270 -15.408 1.00 68.06 376 ASP A CA 1
ATOM 2877 C C . ASP A 1 376 ? 14.832 7.316 -14.270 1.00 68.06 376 ASP A C 1
ATOM 2879 O O . ASP A 1 376 ? 13.653 7.023 -14.470 1.00 68.06 376 ASP A O 1
ATOM 2883 N N . VAL A 1 377 ? 15.258 7.692 -13.060 1.00 70.88 377 VAL A N 1
ATOM 2884 C CA . VAL A 1 377 ? 14.334 7.832 -11.924 1.00 70.88 377 VAL A CA 1
ATOM 2885 C C . VAL A 1 377 ? 13.259 8.871 -12.247 1.00 70.88 377 VAL A C 1
ATOM 2887 O O . VAL A 1 377 ? 12.080 8.645 -11.965 1.00 70.88 377 VAL A O 1
ATOM 2890 N N . VAL A 1 378 ? 13.640 9.980 -12.887 1.00 77.12 378 VAL A N 1
ATOM 2891 C CA . VAL A 1 378 ? 12.703 11.003 -13.359 1.00 77.12 378 VAL A CA 1
ATOM 2892 C C . VAL A 1 378 ? 11.759 10.432 -14.419 1.00 77.12 378 VAL A C 1
ATOM 2894 O O . VAL A 1 378 ? 10.548 10.591 -14.273 1.00 77.12 378 VAL A O 1
ATOM 2897 N N . ALA A 1 379 ? 12.261 9.722 -15.433 1.00 76.75 379 ALA A N 1
ATOM 2898 C CA . ALA A 1 379 ? 11.448 9.119 -16.493 1.00 76.75 379 ALA A CA 1
ATOM 2899 C C . ALA A 1 379 ? 10.380 8.157 -15.939 1.00 76.75 379 ALA A C 1
ATOM 2901 O O . ALA A 1 379 ? 9.202 8.230 -16.299 1.00 76.75 379 ALA A O 1
ATOM 2902 N N . TRP A 1 380 ? 10.748 7.301 -14.988 1.00 75.00 380 TRP A N 1
ATOM 2903 C CA . TRP A 1 380 ? 9.799 6.368 -14.378 1.00 75.00 380 TRP A CA 1
ATOM 2904 C C . TRP A 1 380 ? 8.841 7.031 -13.397 1.00 75.00 380 TRP A C 1
ATOM 2906 O O . TRP A 1 380 ? 7.676 6.634 -13.318 1.00 75.00 380 TRP A O 1
ATOM 2916 N N . PHE A 1 381 ? 9.275 8.085 -12.705 1.00 79.88 381 PHE A N 1
ATOM 2917 C CA . PHE A 1 381 ? 8.371 8.926 -11.927 1.00 79.88 381 PHE A CA 1
ATOM 2918 C C . PHE A 1 381 ? 7.333 9.618 -12.824 1.00 79.88 381 PHE A C 1
ATOM 2920 O O . PHE A 1 381 ? 6.151 9.636 -12.480 1.00 79.88 381 PHE A O 1
ATOM 2927 N N . VAL A 1 382 ? 7.741 10.127 -13.994 1.00 84.56 382 VAL A N 1
ATOM 2928 C CA . VAL A 1 382 ? 6.837 10.701 -15.006 1.00 84.56 382 VAL A CA 1
ATOM 2929 C C . VAL A 1 382 ? 5.777 9.686 -15.414 1.00 84.56 382 VAL A C 1
ATOM 2931 O O . VAL A 1 382 ? 4.587 10.008 -15.405 1.00 84.56 382 VAL A O 1
ATOM 2934 N N . VAL A 1 383 ? 6.192 8.459 -15.730 1.00 83.62 383 VAL A N 1
ATOM 2935 C CA . VAL A 1 383 ? 5.281 7.376 -16.114 1.00 83.62 383 VAL A CA 1
ATOM 2936 C C . VAL A 1 383 ? 4.328 7.014 -14.983 1.00 83.62 383 VAL A C 1
ATOM 2938 O O . VAL A 1 383 ? 3.120 6.947 -15.209 1.00 83.62 383 VAL A O 1
ATOM 2941 N N . PHE A 1 384 ? 4.835 6.840 -13.763 1.00 82.00 384 PHE A N 1
ATOM 2942 C CA . PHE A 1 384 ? 4.004 6.564 -12.594 1.00 82.00 384 PHE A CA 1
ATOM 2943 C C . PHE A 1 384 ? 2.963 7.669 -12.372 1.00 82.00 384 PHE A C 1
ATOM 2945 O O . PHE A 1 384 ? 1.773 7.382 -12.244 1.00 82.00 384 PHE A O 1
ATOM 2952 N N . ALA A 1 385 ? 3.385 8.936 -12.378 1.00 86.75 385 ALA A N 1
ATOM 2953 C CA . ALA A 1 385 ? 2.497 10.077 -12.186 1.00 86.75 385 ALA A CA 1
ATOM 2954 C C . ALA A 1 385 ? 1.391 10.123 -13.251 1.00 86.75 385 ALA A C 1
ATOM 2956 O O . ALA A 1 385 ? 0.225 10.324 -12.909 1.00 86.75 385 ALA A O 1
ATOM 2957 N N . HIS A 1 386 ? 1.729 9.866 -14.515 1.00 89.88 386 HIS A N 1
ATOM 2958 C CA . HIS A 1 386 ? 0.768 9.864 -15.615 1.00 89.88 386 HIS A CA 1
ATOM 2959 C C . HIS A 1 386 ? -0.205 8.689 -15.546 1.00 89.88 386 HIS A C 1
ATOM 2961 O O . HIS A 1 386 ? -1.412 8.908 -15.538 1.00 89.88 386 HIS A O 1
ATOM 2967 N N . VAL A 1 387 ? 0.295 7.451 -15.460 1.00 84.31 387 VAL A N 1
ATOM 2968 C CA . VAL A 1 387 ? -0.558 6.251 -15.433 1.00 84.31 387 VAL A CA 1
ATOM 2969 C C . VAL A 1 387 ? -1.426 6.253 -14.185 1.00 84.31 387 VAL A C 1
ATOM 2971 O O . VAL A 1 387 ? -2.653 6.202 -14.254 1.00 84.31 387 VAL A O 1
ATOM 2974 N N . VAL A 1 388 ? -0.774 6.330 -13.030 1.00 81.12 388 VAL A N 1
ATOM 2975 C CA . VAL A 1 388 ? -1.417 6.101 -11.745 1.00 81.12 388 VAL A CA 1
ATOM 2976 C C . VAL A 1 388 ? -2.101 7.369 -11.255 1.00 81.12 388 VAL A C 1
ATOM 2978 O O . VAL A 1 388 ? -3.285 7.348 -10.924 1.00 81.12 388 VAL A O 1
ATOM 2981 N N . GLY A 1 389 ? -1.400 8.504 -11.285 1.00 85.19 389 GLY A N 1
ATOM 2982 C CA . GLY A 1 389 ? -2.002 9.794 -10.952 1.00 85.19 389 GLY A CA 1
ATOM 2983 C C . GLY A 1 389 ? -3.115 10.185 -11.929 1.00 85.19 389 GLY A C 1
ATOM 2984 O O . GLY A 1 389 ? -4.131 10.714 -11.484 1.00 85.19 389 GLY A O 1
ATOM 2985 N N . GLY A 1 390 ? -2.989 9.865 -13.222 1.00 88.62 390 GLY A N 1
ATOM 2986 C CA . GLY A 1 390 ? -4.055 10.058 -14.211 1.00 88.62 390 GLY A CA 1
ATOM 2987 C C . GLY A 1 390 ? -5.300 9.220 -13.911 1.00 88.62 390 GLY A C 1
ATOM 2988 O O . GLY A 1 390 ? -6.407 9.761 -13.867 1.00 88.62 390 GLY A O 1
ATOM 2989 N N . ALA A 1 391 ? -5.137 7.929 -13.599 1.00 83.62 391 ALA A N 1
ATOM 2990 C CA . ALA A 1 391 ? -6.251 7.071 -13.190 1.00 83.62 391 ALA A CA 1
ATOM 2991 C C . ALA A 1 391 ? -6.943 7.590 -11.915 1.00 83.62 391 ALA A C 1
ATOM 2993 O O . ALA A 1 391 ? -8.172 7.699 -11.880 1.00 83.62 391 ALA A O 1
ATOM 2994 N N . CYS A 1 392 ? -6.166 7.992 -10.902 1.00 83.75 392 CYS A N 1
ATOM 2995 C CA . CYS A 1 392 ? -6.676 8.604 -9.672 1.00 83.75 392 CYS A CA 1
ATOM 2996 C C . CYS A 1 392 ? -7.437 9.912 -9.946 1.00 83.75 392 CYS A C 1
ATOM 2998 O O . CYS A 1 392 ? -8.522 10.127 -9.405 1.00 83.75 392 CYS A O 1
ATOM 3000 N N . LEU A 1 393 ? -6.921 10.769 -10.830 1.00 87.88 393 LEU A N 1
ATOM 3001 C CA . LEU A 1 393 ? -7.607 11.976 -11.299 1.00 87.88 393 LEU A CA 1
ATOM 3002 C C . LEU A 1 393 ? -8.946 11.649 -11.960 1.00 87.88 393 LEU A C 1
ATOM 3004 O O . LEU A 1 393 ? -9.948 12.295 -11.649 1.00 87.88 393 LEU A O 1
ATOM 3008 N N . ALA A 1 394 ? -8.990 10.628 -12.819 1.00 86.56 394 ALA A N 1
ATOM 3009 C CA . ALA A 1 394 ? -10.204 10.271 -13.541 1.00 86.56 394 ALA A CA 1
ATOM 3010 C C . ALA A 1 394 ? -11.349 9.923 -12.575 1.00 86.56 394 ALA A C 1
ATOM 3012 O O . ALA A 1 394 ? -12.429 10.520 -12.628 1.00 86.56 394 ALA A O 1
ATOM 3013 N N . ILE A 1 395 ? -11.082 9.047 -11.604 1.00 81.38 395 ILE A N 1
ATOM 3014 C CA . ILE A 1 395 ? -12.063 8.660 -10.577 1.00 81.38 395 ILE A CA 1
ATOM 3015 C C . ILE A 1 395 ? -12.283 9.749 -9.506 1.00 81.38 395 ILE A C 1
ATOM 3017 O O . ILE A 1 395 ? -13.260 9.712 -8.759 1.00 81.38 395 ILE A O 1
ATOM 3021 N N . GLY A 1 396 ? -11.407 10.756 -9.442 1.00 81.69 396 GLY A N 1
ATOM 3022 C CA . GLY A 1 396 ? -11.462 11.828 -8.449 1.00 81.69 396 GLY A CA 1
ATOM 3023 C C . GLY A 1 396 ? -11.024 11.367 -7.057 1.00 81.69 396 GLY A C 1
ATOM 3024 O O . GLY A 1 396 ? -11.675 11.701 -6.069 1.00 81.69 396 GLY A O 1
ATOM 3025 N N . PHE A 1 397 ? -9.962 10.566 -6.996 1.00 80.00 397 PHE A N 1
ATOM 3026 C CA . PHE A 1 397 ? -9.342 10.052 -5.778 1.00 80.00 397 PHE A CA 1
ATOM 3027 C C . PHE A 1 397 ? -7.998 10.752 -5.517 1.00 80.00 397 PHE A C 1
ATOM 3029 O O . PHE A 1 397 ? -7.141 10.836 -6.400 1.00 80.00 397 PHE A O 1
ATOM 3036 N N . VAL A 1 398 ? -7.832 11.293 -4.308 1.00 77.38 398 VAL A N 1
ATOM 3037 C CA . VAL A 1 398 ? -6.726 12.166 -3.877 1.00 77.38 398 VAL A CA 1
ATOM 3038 C C . VAL A 1 398 ? -6.398 13.220 -4.943 1.00 77.38 398 VAL A C 1
ATOM 3040 O O . VAL A 1 398 ? -5.246 13.480 -5.288 1.00 77.38 398 VAL A O 1
ATOM 3043 N N . THR A 1 399 ? -7.445 13.843 -5.486 1.00 84.88 399 THR A N 1
ATOM 3044 C CA . THR A 1 399 ? -7.430 14.641 -6.719 1.00 84.88 399 THR A CA 1
ATOM 3045 C C . THR A 1 399 ? -6.382 15.741 -6.674 1.00 84.88 399 THR A C 1
ATOM 3047 O O . THR A 1 399 ? -5.685 15.969 -7.655 1.00 84.88 399 THR A O 1
ATOM 3050 N N . ARG A 1 400 ? -6.231 16.411 -5.526 1.00 85.31 400 ARG A N 1
ATOM 3051 C CA . ARG A 1 400 ? -5.248 17.490 -5.361 1.00 85.31 400 ARG A CA 1
ATOM 3052 C C . ARG A 1 400 ? -3.809 16.989 -5.432 1.00 85.31 400 ARG A C 1
ATOM 3054 O O . ARG A 1 400 ? -2.984 17.644 -6.057 1.00 85.31 400 ARG A O 1
ATOM 3061 N N . LEU A 1 401 ? -3.516 15.841 -4.821 1.00 80.44 401 LEU A N 1
ATOM 3062 C CA . LEU A 1 401 ? -2.181 15.244 -4.873 1.00 80.44 401 LEU A CA 1
ATOM 3063 C C . LEU A 1 401 ? -1.890 14.727 -6.282 1.00 80.44 401 LEU A C 1
ATOM 3065 O O . LEU A 1 401 ? -0.863 15.069 -6.853 1.00 80.44 401 LEU A O 1
ATOM 3069 N N . SER A 1 402 ? -2.825 13.973 -6.864 1.00 85.62 402 SER A N 1
ATOM 3070 C CA . SER A 1 402 ? -2.724 13.429 -8.222 1.00 85.62 402 SER A CA 1
ATOM 3071 C C . SER A 1 402 ? -2.529 14.535 -9.266 1.00 85.62 402 SER A C 1
ATOM 3073 O O . SER A 1 402 ? -1.683 14.408 -10.154 1.00 85.62 402 SER A O 1
ATOM 3075 N N . ALA A 1 403 ? -3.252 15.653 -9.118 1.00 90.00 403 ALA A N 1
ATOM 3076 C CA . ALA A 1 403 ? -3.078 16.843 -9.942 1.00 90.00 403 ALA A CA 1
ATOM 3077 C C . ALA A 1 403 ? -1.739 17.541 -9.695 1.00 90.00 403 ALA A C 1
ATOM 3079 O O . ALA A 1 403 ? -1.086 17.924 -10.658 1.00 90.00 403 ALA A O 1
ATOM 3080 N N . GLY A 1 404 ? -1.301 17.659 -8.439 1.00 88.38 404 GLY A N 1
ATOM 3081 C CA . GLY A 1 404 ? 0.000 18.226 -8.079 1.00 88.38 404 GLY A CA 1
ATOM 3082 C C . GLY A 1 404 ? 1.178 17.458 -8.675 1.00 88.38 404 GLY A C 1
ATOM 3083 O O . GLY A 1 404 ? 2.058 18.067 -9.277 1.00 88.38 404 GLY A O 1
ATOM 3084 N N . LEU A 1 405 ? 1.167 16.126 -8.571 1.00 86.88 405 LEU A N 1
ATOM 3085 C CA . LEU A 1 405 ? 2.212 15.269 -9.136 1.00 86.88 405 LEU A CA 1
ATOM 3086 C C . LEU A 1 405 ? 2.270 15.399 -10.663 1.00 86.88 405 LEU A C 1
ATOM 3088 O O . LEU A 1 405 ? 3.341 15.636 -11.214 1.00 86.88 405 LEU A O 1
ATOM 3092 N N . ASN A 1 406 ? 1.123 15.331 -11.350 1.00 91.06 406 ASN A N 1
ATOM 3093 C CA . ASN A 1 406 ? 1.081 15.517 -12.805 1.00 91.06 406 ASN A CA 1
ATOM 3094 C C . ASN A 1 406 ? 1.453 16.947 -13.225 1.00 91.06 406 ASN A C 1
ATOM 3096 O O . ASN A 1 406 ? 2.105 17.125 -14.249 1.00 91.06 406 ASN A O 1
ATOM 3100 N N . ALA A 1 407 ? 1.098 17.965 -12.435 1.00 92.62 407 ALA A N 1
ATOM 3101 C CA . ALA A 1 407 ? 1.468 19.351 -12.709 1.00 92.62 407 ALA A CA 1
ATOM 3102 C C . ALA A 1 407 ? 2.984 19.555 -12.604 1.00 92.62 407 ALA A C 1
ATOM 3104 O O . ALA A 1 407 ? 3.561 20.214 -13.462 1.00 92.62 407 ALA A O 1
ATOM 3105 N N . ALA A 1 408 ? 3.637 18.954 -11.603 1.00 87.94 408 ALA A N 1
ATOM 3106 C CA . ALA A 1 408 ? 5.093 18.987 -11.471 1.00 87.94 408 ALA A CA 1
ATOM 3107 C C . ALA A 1 408 ? 5.784 18.345 -12.685 1.00 87.94 408 ALA A C 1
ATOM 3109 O O . ALA A 1 408 ? 6.742 18.899 -13.221 1.00 87.94 408 ALA A O 1
ATOM 3110 N N . VAL A 1 409 ? 5.254 17.217 -13.164 1.00 89.81 409 VAL A N 1
ATOM 3111 C CA . VAL A 1 409 ? 5.778 16.556 -14.362 1.00 89.81 409 VAL A CA 1
ATOM 3112 C C . VAL A 1 409 ? 5.574 17.407 -15.620 1.00 89.81 409 VAL A C 1
ATOM 3114 O O . VAL A 1 409 ? 6.511 17.577 -16.396 1.00 89.81 409 VAL A O 1
ATOM 3117 N N . LEU A 1 410 ? 4.383 17.981 -15.815 1.00 90.19 410 LEU A N 1
ATOM 3118 C CA . LEU A 1 410 ? 4.088 18.860 -16.953 1.00 90.19 410 LEU A CA 1
ATOM 3119 C C . LEU A 1 410 ? 4.933 20.137 -16.936 1.00 90.19 410 LEU A C 1
ATOM 3121 O O . LEU A 1 410 ? 5.392 20.566 -17.989 1.00 90.19 410 LEU A O 1
ATOM 3125 N N . LEU A 1 411 ? 5.191 20.713 -15.759 1.00 89.62 411 LEU A N 1
ATOM 3126 C CA . LEU A 1 411 ? 6.135 21.823 -15.602 1.00 89.62 411 LEU A CA 1
ATOM 3127 C C . LEU A 1 411 ? 7.541 21.424 -16.060 1.00 89.62 411 LEU A C 1
ATOM 3129 O O . LEU A 1 411 ? 8.155 22.158 -16.830 1.00 89.62 411 LEU A O 1
ATOM 3133 N N . GLY A 1 412 ? 8.025 20.249 -15.644 1.00 84.44 412 GLY A N 1
ATOM 3134 C CA . GLY A 1 412 ? 9.292 19.699 -16.128 1.00 84.44 412 GLY A CA 1
ATOM 3135 C C . GLY A 1 412 ? 9.313 19.552 -17.652 1.00 84.44 412 GLY A C 1
ATOM 3136 O O . GLY A 1 412 ? 10.223 20.053 -18.307 1.00 84.44 412 GLY A O 1
ATOM 3137 N N . ALA A 1 413 ? 8.274 18.955 -18.238 1.00 84.50 413 ALA A N 1
ATOM 3138 C CA . ALA A 1 413 ? 8.164 18.805 -19.688 1.00 84.50 413 ALA A CA 1
ATOM 3139 C C . ALA A 1 413 ? 8.154 20.161 -20.421 1.00 84.50 413 ALA A C 1
ATOM 3141 O O . ALA A 1 413 ? 8.834 20.326 -21.428 1.00 84.50 413 ALA A O 1
ATOM 3142 N N . ILE A 1 414 ? 7.449 21.171 -19.906 1.00 87.88 414 ILE A N 1
ATOM 3143 C CA . ILE A 1 414 ? 7.433 22.512 -20.510 1.00 87.88 414 ILE A CA 1
ATOM 3144 C C . ILE A 1 414 ? 8.827 23.154 -20.474 1.00 87.88 414 ILE A C 1
ATOM 3146 O O . ILE A 1 414 ? 9.257 23.724 -21.473 1.00 87.88 414 ILE A O 1
ATOM 3150 N N . MET A 1 415 ? 9.545 23.043 -19.352 1.00 85.12 415 MET A N 1
ATOM 3151 C CA . MET A 1 415 ? 10.863 23.667 -19.188 1.00 85.12 415 MET A CA 1
ATOM 3152 C C . MET A 1 415 ? 11.985 22.956 -19.949 1.00 85.12 415 MET A C 1
ATOM 3154 O O . MET A 1 415 ? 12.916 23.619 -20.398 1.00 85.12 415 MET A O 1
ATOM 3158 N N . PHE A 1 416 ? 11.934 21.628 -20.067 1.00 80.56 416 PHE A N 1
ATOM 3159 C CA . PHE A 1 416 ? 13.051 20.839 -20.597 1.00 80.56 416 PHE A CA 1
ATOM 3160 C C . PHE A 1 416 ? 12.783 20.245 -21.982 1.00 80.56 416 PHE A C 1
ATOM 3162 O O . PHE A 1 416 ? 13.715 20.128 -22.771 1.00 80.56 416 PHE A O 1
ATOM 3169 N N . VAL A 1 417 ? 11.528 19.915 -22.305 1.00 81.00 417 VAL A N 1
ATOM 3170 C CA . VAL A 1 417 ? 11.154 19.301 -23.592 1.00 81.00 417 VAL A CA 1
ATOM 3171 C C . VAL A 1 417 ? 10.653 20.349 -24.580 1.00 81.00 417 VAL A C 1
ATOM 3173 O O . VAL A 1 417 ? 11.114 20.399 -25.716 1.00 81.00 417 VAL A O 1
ATOM 3176 N N . HIS A 1 418 ? 9.747 21.226 -24.147 1.00 82.75 418 HIS A N 1
ATOM 3177 C CA . HIS A 1 418 ? 9.109 22.210 -25.027 1.00 82.75 418 HIS A CA 1
ATOM 3178 C C . HIS A 1 418 ? 9.770 23.598 -24.999 1.00 82.75 418 HIS A C 1
ATOM 3180 O O . HIS A 1 418 ? 9.218 24.545 -25.552 1.00 82.75 418 HIS A O 1
ATOM 3186 N N . SER A 1 419 ? 10.954 23.744 -24.396 1.00 78.88 419 SER A N 1
ATOM 3187 C CA . SER A 1 419 ? 11.654 25.037 -24.280 1.00 78.88 419 SER A CA 1
ATOM 3188 C C . SER A 1 419 ? 12.002 25.678 -25.623 1.00 78.88 419 SER A C 1
ATOM 3190 O O . SER A 1 419 ? 12.086 26.901 -25.719 1.00 78.88 419 SER A O 1
ATOM 3192 N N . ASN A 1 420 ? 12.170 24.853 -26.658 1.00 77.62 420 ASN A N 1
ATOM 3193 C CA . ASN A 1 420 ? 12.473 25.287 -28.020 1.00 77.62 420 ASN A CA 1
ATOM 3194 C C . ASN A 1 420 ? 11.225 25.370 -28.921 1.00 77.62 420 ASN A C 1
ATOM 3196 O O . ASN A 1 420 ? 11.333 25.782 -30.076 1.00 77.62 420 ASN A O 1
ATOM 3200 N N . GLU A 1 421 ? 10.044 24.983 -28.428 1.00 80.00 421 GLU A N 1
ATOM 3201 C CA . GLU A 1 421 ? 8.792 25.116 -29.171 1.00 80.00 421 GLU A CA 1
ATOM 3202 C C . GLU A 1 421 ? 8.220 26.528 -28.992 1.00 80.00 421 GLU A C 1
ATOM 3204 O O . GLU A 1 421 ? 8.002 27.004 -27.880 1.00 80.00 421 GLU A O 1
ATOM 3209 N N . GLY A 1 422 ? 7.951 27.226 -30.096 1.00 73.19 422 GLY A N 1
ATOM 3210 C CA . GLY A 1 422 ? 7.251 28.509 -30.044 1.00 73.19 422 GLY A CA 1
ATOM 3211 C C . GLY A 1 422 ? 5.766 28.324 -29.716 1.00 73.19 422 GLY A C 1
ATOM 3212 O O . GLY A 1 422 ? 5.130 27.400 -30.216 1.00 73.19 422 GLY A O 1
ATOM 3213 N N . LEU A 1 423 ? 5.169 29.250 -28.956 1.00 75.56 423 LEU A N 1
ATOM 3214 C CA . LEU A 1 423 ? 3.738 29.207 -28.601 1.00 75.56 423 LEU A CA 1
ATOM 3215 C C . LEU A 1 423 ? 2.806 29.169 -29.828 1.00 75.56 423 LEU A C 1
ATOM 3217 O O . LEU A 1 423 ? 1.707 28.628 -29.753 1.00 75.56 423 LEU A O 1
ATOM 3221 N N . PHE A 1 424 ? 3.254 29.722 -30.956 1.00 80.06 424 PHE A N 1
ATOM 3222 C CA . PHE A 1 424 ? 2.533 29.759 -32.233 1.00 80.06 424 PHE A CA 1
ATOM 3223 C C . PHE A 1 424 ? 3.170 28.860 -33.304 1.00 80.06 424 PHE A C 1
ATOM 3225 O O . PHE A 1 424 ? 2.950 29.065 -34.497 1.00 80.06 424 PHE A O 1
ATOM 3232 N N . ALA A 1 425 ? 3.993 27.889 -32.898 1.00 75.88 425 ALA A N 1
ATOM 3233 C CA . ALA A 1 425 ? 4.519 26.889 -33.815 1.00 75.88 425 ALA A CA 1
ATOM 3234 C C . ALA A 1 425 ? 3.384 26.000 -34.356 1.00 75.88 425 ALA A C 1
ATOM 3236 O O . ALA A 1 425 ? 2.333 25.848 -33.733 1.00 75.88 425 ALA A O 1
ATOM 3237 N N . ALA A 1 426 ? 3.606 25.386 -35.522 1.00 69.88 426 ALA A N 1
ATOM 3238 C CA . ALA A 1 426 ? 2.655 24.431 -36.097 1.00 69.88 426 ALA A CA 1
ATOM 3239 C C . ALA A 1 426 ? 2.476 23.176 -35.216 1.00 69.88 426 ALA A C 1
ATOM 3241 O O . ALA A 1 426 ? 1.446 22.506 -35.291 1.00 69.88 426 ALA A O 1
ATOM 3242 N N . SER A 1 427 ? 3.462 22.862 -34.369 1.00 73.19 427 SER A N 1
ATOM 3243 C CA . SER A 1 427 ? 3.370 21.817 -33.353 1.00 73.19 427 SER A CA 1
ATOM 3244 C C . SER A 1 427 ? 2.493 22.271 -32.184 1.00 73.19 427 SER A C 1
ATOM 3246 O O . SER A 1 427 ? 2.770 23.271 -31.528 1.00 73.19 427 SER A O 1
ATOM 3248 N N . GLN A 1 428 ? 1.461 21.491 -31.866 1.00 79.38 428 GLN A N 1
ATOM 3249 C CA . GLN A 1 428 ? 0.551 21.783 -30.749 1.00 79.38 428 GLN A CA 1
ATOM 3250 C C . GLN A 1 428 ? 1.069 21.288 -29.382 1.00 79.38 428 GLN A C 1
ATOM 3252 O O . GLN A 1 428 ? 0.346 21.370 -28.390 1.00 79.38 428 GLN A O 1
ATOM 3257 N N . GLY A 1 429 ? 2.303 20.771 -29.308 1.00 81.25 429 GLY A N 1
ATOM 3258 C CA . GLY A 1 429 ? 2.881 20.145 -28.111 1.00 81.25 429 GLY A CA 1
ATOM 3259 C C . GLY A 1 429 ? 2.867 21.070 -26.896 1.00 81.25 429 GLY A C 1
ATOM 3260 O O . GLY A 1 429 ? 2.169 20.800 -25.916 1.00 81.25 429 GLY A O 1
ATOM 3261 N N . LEU A 1 430 ? 3.554 22.210 -26.995 1.00 83.81 430 LEU A N 1
ATOM 3262 C CA . LEU A 1 430 ? 3.578 23.221 -25.936 1.00 83.81 430 LEU A CA 1
ATOM 3263 C C . LEU A 1 430 ? 2.175 23.726 -25.547 1.00 83.81 430 LEU A C 1
ATOM 3265 O O . LEU A 1 430 ? 1.885 23.892 -24.362 1.00 83.81 430 LEU A O 1
ATOM 3269 N N . GLN A 1 431 ? 1.288 23.949 -26.522 1.00 86.81 431 GLN A N 1
ATOM 3270 C CA . GLN A 1 431 ? -0.068 24.467 -26.287 1.00 86.81 431 GLN A CA 1
ATOM 3271 C C . GLN A 1 431 ? -0.913 23.486 -25.461 1.00 86.81 431 GLN A C 1
ATOM 3273 O O . GLN A 1 431 ? -1.561 23.884 -24.491 1.00 86.81 431 GLN A O 1
ATOM 3278 N N . LEU A 1 432 ? -0.874 22.198 -25.815 1.00 87.75 432 LEU A N 1
ATOM 3279 C CA . LEU A 1 432 ? -1.581 21.139 -25.096 1.00 87.75 432 LEU A CA 1
ATOM 3280 C C . LEU A 1 432 ? -1.002 20.929 -23.693 1.00 87.75 432 LEU A C 1
ATOM 3282 O O . LEU A 1 432 ? -1.768 20.789 -22.739 1.00 87.75 432 LEU A O 1
ATOM 3286 N N . SER A 1 433 ? 0.325 20.973 -23.547 1.00 88.19 433 SER A N 1
ATOM 3287 C CA . SER A 1 433 ? 1.003 20.876 -22.248 1.00 88.19 433 SER A CA 1
ATOM 3288 C C . SER A 1 433 ? 0.648 22.049 -21.327 1.00 88.19 433 SER A C 1
ATOM 3290 O O . SER A 1 433 ? 0.336 21.841 -20.154 1.00 88.19 433 SER A O 1
ATOM 3292 N N . LEU A 1 434 ? 0.600 23.279 -21.849 1.00 90.06 434 LEU A N 1
ATOM 3293 C CA . LEU A 1 434 ? 0.159 24.457 -21.094 1.00 90.06 434 LEU A CA 1
ATOM 3294 C C . LEU A 1 434 ? -1.317 24.362 -20.693 1.00 90.06 434 LEU A C 1
ATOM 3296 O O . LEU A 1 434 ? -1.661 24.645 -19.546 1.00 90.06 434 LEU A O 1
ATOM 3300 N N . PHE A 1 435 ? -2.188 23.925 -21.605 1.00 91.44 435 PHE A N 1
ATOM 3301 C CA . PHE A 1 435 ? -3.606 23.724 -21.306 1.00 91.44 435 PHE A CA 1
ATOM 3302 C C . PHE A 1 435 ? -3.817 22.667 -20.213 1.00 91.44 435 PHE A C 1
ATOM 3304 O O . PHE A 1 435 ? -4.568 22.893 -19.257 1.00 91.44 435 PHE A O 1
ATOM 3311 N N . ALA A 1 436 ? -3.125 21.530 -20.321 1.00 92.56 436 ALA A N 1
ATOM 3312 C CA . ALA A 1 436 ? -3.153 20.481 -19.312 1.00 92.56 436 ALA A CA 1
ATOM 3313 C C . ALA A 1 436 ? -2.646 21.006 -17.962 1.00 92.56 436 ALA A C 1
ATOM 3315 O O . ALA A 1 436 ? -3.319 20.816 -16.951 1.00 92.56 436 ALA A O 1
ATOM 3316 N N . LEU A 1 437 ? -1.526 21.737 -17.939 1.00 94.06 437 LEU A N 1
ATOM 3317 C CA . LEU A 1 437 ? -0.975 22.324 -16.718 1.00 94.06 437 LEU A CA 1
ATOM 3318 C C . LEU A 1 437 ? -1.962 23.287 -16.045 1.00 94.06 437 LEU A C 1
ATOM 3320 O O . LEU A 1 437 ? -2.234 23.141 -14.854 1.00 94.06 437 LEU A O 1
ATOM 3324 N N . VAL A 1 438 ? -2.536 24.237 -16.789 1.00 93.69 438 VAL A N 1
ATOM 3325 C CA . VAL A 1 438 ? -3.535 25.177 -16.249 1.00 93.69 438 VAL A CA 1
ATOM 3326 C C . VAL A 1 438 ? -4.729 24.417 -15.679 1.00 93.69 438 VAL A C 1
ATOM 3328 O O . VAL A 1 438 ? -5.192 24.715 -14.579 1.00 93.69 438 VAL A O 1
ATOM 3331 N N . THR A 1 439 ? -5.192 23.387 -16.384 1.00 91.88 439 THR A N 1
ATOM 3332 C CA . THR A 1 439 ? -6.294 22.547 -15.915 1.00 91.88 439 THR A CA 1
ATOM 3333 C C . THR A 1 439 ? -5.947 21.821 -14.613 1.00 91.88 439 THR A C 1
ATOM 3335 O O . THR A 1 439 ? -6.758 21.799 -13.687 1.00 91.88 439 THR A O 1
ATOM 3338 N N . LEU A 1 440 ? -4.735 21.273 -14.488 1.00 93.06 440 LEU A N 1
ATOM 3339 C CA . LEU A 1 440 ? -4.280 20.634 -13.253 1.00 93.06 440 LEU A CA 1
ATOM 3340 C C . LEU A 1 440 ? -4.168 21.633 -12.101 1.00 93.06 440 LEU A C 1
ATOM 3342 O O . LEU A 1 440 ? -4.628 21.331 -11.003 1.00 93.06 440 LEU A O 1
ATOM 3346 N N . LEU A 1 441 ? -3.643 22.839 -12.338 1.00 92.75 441 LEU A N 1
ATOM 3347 C CA . LEU A 1 441 ? -3.594 23.904 -11.329 1.00 92.75 441 LEU A CA 1
ATOM 3348 C C . LEU A 1 441 ? -5.003 24.295 -10.851 1.00 92.75 441 LEU A C 1
ATOM 3350 O O . LEU A 1 441 ? -5.230 24.459 -9.649 1.00 92.75 441 LEU A O 1
ATOM 3354 N N . LEU A 1 442 ? -5.978 24.361 -11.764 1.00 89.75 442 LEU A N 1
ATOM 3355 C CA . LEU A 1 442 ? -7.383 24.579 -11.410 1.00 89.75 442 LEU A CA 1
ATOM 3356 C C . LEU A 1 442 ? -7.947 23.436 -10.557 1.00 89.75 442 LEU A C 1
ATOM 3358 O O . LEU A 1 442 ? -8.687 23.699 -9.609 1.00 89.75 442 LEU A O 1
ATOM 3362 N N . LEU A 1 443 ? -7.592 22.182 -10.847 1.00 90.19 443 LEU A N 1
ATOM 3363 C CA . LEU A 1 443 ? -8.001 21.019 -10.050 1.00 90.19 443 LEU A CA 1
ATOM 3364 C C . LEU A 1 443 ? -7.330 20.987 -8.668 1.00 90.19 443 LEU A C 1
ATOM 3366 O O . LEU A 1 443 ? -7.973 20.602 -7.690 1.00 90.19 443 LEU A O 1
ATOM 3370 N N . ILE A 1 444 ? -6.084 21.454 -8.544 1.00 88.19 444 ILE A N 1
ATOM 3371 C CA . ILE A 1 444 ? -5.415 21.640 -7.246 1.00 88.19 444 ILE A CA 1
ATOM 3372 C C . ILE A 1 444 ? -6.184 22.670 -6.408 1.00 88.19 444 ILE A C 1
ATOM 3374 O O . ILE A 1 444 ? -6.519 22.405 -5.249 1.00 88.19 444 ILE A O 1
ATOM 3378 N N . TRP A 1 445 ? -6.525 23.816 -7.004 1.00 86.56 445 TRP A N 1
ATOM 3379 C CA . TRP A 1 445 ? -7.238 24.897 -6.324 1.00 86.56 445 TRP A CA 1
ATOM 3380 C C . TRP A 1 445 ? -8.674 24.497 -5.946 1.00 86.56 445 TRP A C 1
ATOM 3382 O O . TRP A 1 445 ? -9.028 24.440 -4.762 1.00 86.56 445 TRP A O 1
ATOM 3392 N N . ARG A 1 446 ? -9.493 24.135 -6.940 1.00 83.38 446 ARG A N 1
ATOM 3393 C CA . ARG A 1 446 ? -10.921 23.815 -6.775 1.00 83.38 446 ARG A CA 1
ATOM 3394 C C . ARG A 1 446 ? -11.152 22.490 -6.045 1.00 83.38 446 ARG A C 1
ATOM 3396 O O . ARG A 1 446 ? -12.111 22.364 -5.286 1.00 83.38 446 ARG A O 1
ATOM 3403 N N . GLY A 1 447 ? -10.264 21.515 -6.223 1.00 79.94 447 GLY A N 1
ATOM 3404 C CA . GLY A 1 447 ? -10.409 20.166 -5.685 1.00 79.94 447 GLY A CA 1
ATOM 3405 C C . GLY A 1 447 ? -11.246 19.246 -6.576 1.00 79.94 447 GLY A C 1
ATOM 3406 O O . GLY A 1 447 ? -11.398 19.466 -7.774 1.00 79.94 447 GLY A O 1
ATOM 3407 N N . SER A 1 448 ? -11.771 18.182 -5.974 1.00 77.88 448 SER A N 1
ATOM 3408 C CA . SER A 1 448 ? -12.222 16.981 -6.673 1.00 77.88 448 SER A CA 1
ATOM 3409 C C . SER A 1 448 ? -13.558 17.084 -7.406 1.00 77.88 448 SER A C 1
ATOM 3411 O O . SER A 1 448 ? -13.784 16.307 -8.322 1.00 77.88 448 SER A O 1
ATOM 3413 N N . GLY A 1 449 ? -14.427 18.041 -7.072 1.00 78.44 449 GLY A N 1
ATOM 3414 C CA . GLY A 1 449 ? -15.762 18.154 -7.677 1.00 78.44 449 GLY A CA 1
ATOM 3415 C C . GLY A 1 449 ? -16.784 17.171 -7.090 1.00 78.44 449 GLY A C 1
ATOM 3416 O O . GLY A 1 449 ? -16.444 16.328 -6.258 1.00 78.44 449 GLY A O 1
ATOM 3417 N N . ARG A 1 450 ? -18.062 17.311 -7.464 1.00 71.94 450 ARG A N 1
ATOM 3418 C CA . ARG A 1 450 ? -19.178 16.626 -6.780 1.00 71.94 450 ARG A CA 1
ATOM 3419 C C . ARG A 1 450 ? -19.222 15.131 -7.095 1.00 71.94 450 ARG A C 1
ATOM 3421 O O . ARG A 1 450 ? -19.559 14.323 -6.239 1.00 71.94 450 ARG A O 1
ATOM 3428 N N . TYR A 1 451 ? -18.830 14.761 -8.307 1.00 74.31 451 TYR A N 1
ATOM 3429 C CA . TYR A 1 451 ? -18.757 13.370 -8.742 1.00 74.31 451 TYR A CA 1
ATOM 3430 C C . TYR A 1 451 ? -17.317 12.882 -8.635 1.00 74.31 451 TYR A C 1
ATOM 3432 O O . TYR A 1 451 ? -16.617 12.724 -9.635 1.00 74.31 451 TYR A O 1
ATOM 3440 N N . SER A 1 452 ? -16.845 12.734 -7.399 1.00 78.00 452 SER A N 1
ATOM 3441 C CA . SER A 1 452 ? -15.498 12.264 -7.080 1.00 78.00 452 SER A CA 1
ATOM 3442 C C . SER A 1 452 ? -15.499 11.375 -5.847 1.00 78.00 452 SER A C 1
ATOM 3444 O O . SER A 1 452 ? -16.292 11.579 -4.924 1.00 78.00 452 SER A O 1
ATOM 3446 N N . VAL A 1 453 ? -14.566 10.427 -5.815 1.00 69.81 453 VAL A N 1
ATOM 3447 C CA . VAL A 1 453 ? -14.319 9.589 -4.638 1.00 69.81 453 VAL A CA 1
ATOM 3448 C C . VAL A 1 453 ? -13.939 10.452 -3.420 1.00 69.81 453 VAL A C 1
ATOM 3450 O O . VAL A 1 453 ? -14.442 10.236 -2.325 1.00 69.81 453 VAL A O 1
ATOM 3453 N N . ASP A 1 454 ? -13.168 11.521 -3.614 1.00 70.44 454 ASP A N 1
ATOM 3454 C CA . ASP A 1 454 ? -12.820 12.479 -2.556 1.00 70.44 454 ASP A CA 1
ATOM 3455 C C . ASP A 1 454 ? -14.026 13.212 -1.947 1.00 70.44 454 ASP A C 1
ATOM 3457 O O . ASP A 1 454 ? -14.022 13.541 -0.758 1.00 70.44 454 ASP A O 1
ATOM 3461 N N . HIS A 1 455 ? -15.054 13.528 -2.742 1.00 69.25 455 HIS A N 1
ATOM 3462 C CA . HIS A 1 455 ? -16.232 14.228 -2.225 1.00 69.25 455 HIS A CA 1
ATOM 3463 C C . HIS A 1 455 ? -17.107 13.312 -1.373 1.00 69.25 455 HIS A C 1
ATOM 3465 O O . HIS A 1 455 ? -17.602 13.764 -0.337 1.00 69.25 455 HIS A O 1
ATOM 3471 N N . LEU A 1 456 ? -17.196 12.031 -1.750 1.00 60.78 456 LEU A N 1
ATOM 3472 C CA . LEU A 1 456 ? -17.806 10.979 -0.932 1.00 60.78 456 LEU A CA 1
ATOM 3473 C C . LEU A 1 456 ? -17.144 10.866 0.454 1.00 60.78 456 LEU A C 1
ATOM 3475 O O . LEU A 1 456 ? -17.810 10.475 1.400 1.00 60.78 456 LEU A O 1
ATOM 3479 N N . PHE A 1 457 ? -15.867 11.247 0.606 1.00 57.19 457 PHE A N 1
ATOM 3480 C CA . PHE A 1 457 ? -15.167 11.236 1.904 1.00 57.19 457 PHE A CA 1
ATOM 3481 C C . PHE A 1 457 ? -15.347 12.506 2.743 1.00 57.19 457 PHE A C 1
ATOM 3483 O O . PHE A 1 457 ? -15.190 12.487 3.967 1.00 57.19 457 PHE A O 1
ATOM 3490 N N . LYS A 1 458 ? -15.599 13.651 2.096 1.00 54.72 458 LYS A N 1
ATOM 3491 C CA . LYS A 1 458 ? -15.845 14.919 2.806 1.00 54.72 458 LYS A CA 1
ATOM 3492 C C . LYS A 1 458 ? -17.232 14.976 3.432 1.00 54.72 458 LYS A C 1
ATOM 3494 O O . LYS A 1 458 ? -17.401 15.710 4.408 1.00 54.72 458 LYS A O 1
ATOM 3499 N N . THR A 1 459 ? -18.174 14.234 2.860 1.00 47.38 459 THR A N 1
ATOM 3500 C CA . THR A 1 459 ? -19.475 13.954 3.475 1.00 47.38 459 THR A CA 1
ATOM 3501 C C . THR A 1 459 ? -19.338 12.883 4.558 1.00 47.38 459 THR A C 1
ATOM 3503 O O . THR A 1 459 ? -20.259 12.814 5.398 1.00 47.38 459 THR A O 1
#